Protein AF-0000000079913134 (afdb_homodimer)

Sequence (566 aa):
MVTLTEPARDTAPGTLTLETPRYRRTRERPRWISIPLRFLVPALLVAGWWIGSSTGILSPEILAGPPAVWLAFAELYESGQLLDFGIASLQRAALGVGCGVVIGLVLGVLSGLSALGEELIDSTMQINRAVPFLALVPLFIAWFGIDETFKVVLITVATLAPMYAYTYLGVRGVDRKMVEAARGFGLTGGRLVFGAILPTALPGVLMGLRICLSLSITGLIAAEQVGTREGIGYLVTLAQEYNRTDYMVLCIVLYAVLGLIFDAVVRVIEKFAMPWRQLSVTRMVTLTEPARDTAPGTLTLETPRYRRTRERPRWISIPLRFLVPALLVAGWWIGSSTGILSPEILAGPPAVWLAFAELYESGQLLDFGIASLQRAALGVGCGVVIGLVLGVLSGLSALGEELIDSTMQINRAVPFLALVPLFIAWFGIDETFKVVLITVATLAPMYAYTYLGVRGVDRKMVEAARGFGLTGGRLVFGAILPTALPGVLMGLRICLSLSITGLIAAEQVGTREGIGYLVTLAQEYNRTDYMVLCIVLYAVLGLIFDAVVRVIEKFAMPWRQLSVTR

InterPro domains:
  IPR000515 ABC transporter type 1, transmembrane domain MetI-like [PF00528] (104-271)
  IPR000515 ABC transporter type 1, transmembrane domain MetI-like [PS50928] (86-266)
  IPR000515 ABC transporter type 1, transmembrane domain MetI-like [cd06261] (89-265)
  IPR035906 MetI-like superfamily [G3DSA:1.10.3720.10] (81-272)
  IPR035906 MetI-like superfamily [SSF161098] (80-265)

Organism: NCBI:txid1990687

Foldseek 3Di:
DPPPPDPPPPDDPPPPPVPPPPPPPPPPPPPVVVVCVVCVVVVVVLVCQQVCQVVCVDPQLRANHPVLLVVVVVVCVVVVQVVFQLVLLVVLLCLLLVLQLVLLLVLLLVLLVDVVSVVVVVVVLVVLVVDDLLVCQVVLCVVPNLDSVSLSPSLSSQLNSLLNVLNNCLQNPDDPVQLVVCVVVVQDDPRSCVPGRCLSSVVSNLVSQLVSSVVSLVSSLSSCVPDDDHHLNVQCNVCVVVSRNSSVVSSVVSSVVSNVVSVVVSVVCCCVSPVPVVVVVVD/DPPPPPPPPPDDPPPVPVPPPPPPPPPPPPPVVVVVVVCVVVVVVLVCQQVCQVVVVDPQLRANHPVLLVVVVVVCVVVVQVVFQLVLLVVLLCLLLVLQLVLLLVLLLVLLVDVVSVVVVVVVLVVLVVDDLLVCQVVLCVVPNLDSVSLSPSLSSQLNSLLNVLNNCLQNPDDPVQLVVCVVVVQDDPRSCVPGRCLSSVVSNLVSSLVSSVVSLVSSLSSCVPDHDHHLNVQCNVCVVVSRNSSVVSSVVSSVVSNVVSVVVSVVCCCVSPVPVVVVVVD

Nearest PDB structures (foldseek):
  8w9m-assembly1_B  TM=7.716E-01  e=7.001E-08  Nostoc sp. PCC 7120 = FACHB-418
  7ahc-assembly1_B  TM=7.695E-01  e=8.729E-07  Lactococcus lactis subsp. lactis
  8wm7-assembly1_B  TM=8.193E-01  e=1.485E-06  Nostoc sp. PCC 7120 = FACHB-418
  7ahd-assembly1_B  TM=7.022E-01  e=5.860E-07  Lactococcus lactis subsp. lactis
  7ahd-assembly1_A  TM=6.943E-01  e=7.989E-07  Lactococcus lactis subsp. lactis

Secondary structure (DSSP, 8-state):
------------------------------HHHHHHHHHHHHHHHHHHHHHHHHHTSS-TTT---HHHHHHHHHHHHHHTHHHHHHHHHHHHHHHHHHHHHHHHHHHHHHHHH-HHHHHHHHHHHHHHHHS-GGGGHHHHHHHH-SSHHHHHHHHHHHHHHHHHHHHHHHHHTS-HHHHHHHHHTT--HHHHIIIIIHHHHHHHHHHHHHHHHHHHHHHHHHHTTSS-SSSHHHHHHHHHHTT-HHHHHHHHHHHHHHHHHHHHHHHHHHHHH-HHHHHHHH-/------------------------------HHHHHHHHHHHHHHHHHHHHHHHHHTSS-TTT---HHHHHHHHHHHHHHTHHHHHHHHHHHHHHHHHHHHHHHHHHHHHHHHH-HHHHHHHHHHHHHHHHS-GGGGHHHHHHHH-SSHHHHHHHHHHHHHHHHHHHHHHHHHTS-HHHHHHHHHTT--HHHHIIIIIHHHHHHHHHHHHHHHHHHHHHHHHHHTTSS-SSSHHHHHHHHHHTT-HHHHHHHHHHHHHHHHHHHHHHHHHHHHH-HHHHHHH--

Structure (mmCIF, N/CA/C/O backbone):
data_AF-0000000079913134-model_v1
#
loop_
_entity.id
_entity.type
_entity.pdbx_description
1 polymer 'ABC transporter permease'
#
loop_
_atom_site.group_PDB
_atom_site.id
_atom_site.type_symbol
_atom_site.label_atom_id
_atom_site.label_alt_id
_atom_site.label_comp_id
_atom_site.label_asym_id
_atom_site.label_entity_id
_atom_site.label_seq_id
_atom_site.pdbx_PDB_ins_code
_atom_site.Cartn_x
_atom_site.Cartn_y
_atom_site.Cartn_z
_atom_site.occupancy
_atom_site.B_iso_or_equiv
_atom_site.auth_seq_id
_atom_site.auth_comp_id
_atom_site.auth_asym_id
_atom_site.auth_atom_id
_atom_site.pdbx_PDB_model_num
ATOM 1 N N . MET A 1 1 ? -41.031 80.75 36.312 1 33.25 1 MET A N 1
ATOM 2 C CA . MET A 1 1 ? -39.938 79.812 36.688 1 33.25 1 MET A CA 1
ATOM 3 C C . MET A 1 1 ? -40.156 78.438 36.062 1 33.25 1 MET A C 1
ATOM 5 O O . MET A 1 1 ? -41.062 77.688 36.5 1 33.25 1 MET A O 1
ATOM 9 N N . VAL A 1 2 ? -40.188 78.312 34.75 1 43.84 2 VAL A N 1
ATOM 10 C CA . VAL A 1 2 ? -40.406 77.188 33.906 1 43.84 2 VAL A CA 1
ATOM 11 C C . VAL A 1 2 ? -39.406 76.062 34.25 1 43.84 2 VAL A C 1
ATOM 13 O O . VAL A 1 2 ? -38.188 76.25 34.156 1 43.84 2 VAL A O 1
ATOM 16 N N . THR A 1 3 ? -39.688 75.312 35.281 1 39.28 3 THR A N 1
ATOM 17 C CA . THR A 1 3 ? -38.906 74.125 35.594 1 39.28 3 THR A CA 1
ATOM 18 C C . THR A 1 3 ? -38.719 73.25 34.375 1 39.28 3 THR A C 1
ATOM 20 O O . THR A 1 3 ? -39.719 72.75 33.781 1 39.28 3 THR A O 1
ATOM 23 N N . LEU A 1 4 ? -37.812 73.562 33.5 1 40.81 4 LEU A N 1
ATOM 24 C CA . LEU A 1 4 ? -37.469 72.688 32.375 1 40.81 4 LEU A CA 1
ATOM 25 C C . LEU A 1 4 ? -37.25 71.25 32.844 1 40.81 4 LEU A C 1
ATOM 27 O O . LEU A 1 4 ? -36.375 71 33.656 1 40.81 4 LEU A O 1
ATOM 31 N N . THR A 1 5 ? -38.344 70.5 33.031 1 42.66 5 THR A N 1
ATOM 32 C CA . THR A 1 5 ? -38.25 69.062 33.312 1 42.66 5 THR A CA 1
ATOM 33 C C . THR A 1 5 ? -37.312 68.375 32.312 1 42.66 5 THR A C 1
ATOM 35 O O . THR A 1 5 ? -37.531 68.5 31.109 1 42.66 5 THR A O 1
ATOM 38 N N . GLU A 1 6 ? -36.094 68.188 32.656 1 44.5 6 GLU A N 1
ATOM 39 C CA . GLU A 1 6 ? -35.094 67.5 31.875 1 44.5 6 GLU A CA 1
ATOM 40 C C . GLU A 1 6 ? -35.656 66.188 31.297 1 44.5 6 GLU A C 1
ATOM 42 O O . GLU A 1 6 ? -36.25 65.438 32 1 44.5 6 GLU A O 1
ATOM 47 N N . PRO A 1 7 ? -36 66.188 29.984 1 45.12 7 PRO A N 1
ATOM 48 C CA . PRO A 1 7 ? -36.5 64.938 29.438 1 45.12 7 PRO A CA 1
ATOM 49 C C . PRO A 1 7 ? -35.688 63.719 29.938 1 45.12 7 PRO A C 1
ATOM 51 O O . PRO A 1 7 ? -34.5 63.844 30.234 1 45.12 7 PRO A O 1
ATOM 54 N N . ALA A 1 8 ? -36.281 62.656 30.547 1 45.84 8 ALA A N 1
ATOM 55 C CA . ALA A 1 8 ? -35.75 61.375 30.969 1 45.84 8 ALA A CA 1
ATOM 56 C C . ALA A 1 8 ? -34.844 60.781 29.906 1 45.84 8 ALA A C 1
ATOM 58 O O . ALA A 1 8 ? -35.219 60.656 28.75 1 45.84 8 ALA A O 1
ATOM 59 N N . ARG A 1 9 ? -33.531 61.062 29.922 1 44.12 9 ARG A N 1
ATOM 60 C CA . ARG A 1 9 ? -32.594 60.344 29.078 1 44.12 9 ARG A CA 1
ATOM 61 C C . ARG A 1 9 ? -32.969 58.875 28.984 1 44.12 9 ARG A C 1
ATOM 63 O O . ARG A 1 9 ? -32.938 58.125 29.969 1 44.12 9 ARG A O 1
ATOM 70 N N . ASP A 1 10 ? -33.906 58.469 28.141 1 40.09 10 ASP A N 1
ATOM 71 C CA . ASP A 1 10 ? -34.312 57.125 27.766 1 40.09 10 ASP A CA 1
ATOM 72 C C . ASP A 1 10 ? -33.094 56.156 27.844 1 40.09 10 ASP A C 1
ATOM 74 O O . ASP A 1 10 ? -31.953 56.594 27.734 1 40.09 10 ASP A O 1
ATOM 78 N N . THR A 1 11 ? -33.375 54.875 28.188 1 40.09 11 THR A N 1
ATOM 79 C CA . THR A 1 11 ? -32.562 53.719 28.469 1 40.09 11 THR A CA 1
ATOM 80 C C . THR A 1 11 ? -31.438 53.594 27.438 1 40.09 11 THR A C 1
ATOM 82 O O . THR A 1 11 ? -31.641 53.844 26.25 1 40.09 11 THR A O 1
ATOM 85 N N . ALA A 1 12 ? -30.156 53.594 27.844 1 44.41 12 ALA A N 1
ATOM 86 C CA . ALA A 1 12 ? -28.906 53.25 27.188 1 44.41 12 ALA A CA 1
ATOM 87 C C . ALA A 1 12 ? -29.094 52.125 26.172 1 44.41 12 ALA A C 1
ATOM 89 O O . ALA A 1 12 ? -29.938 51.25 26.359 1 44.41 12 ALA A O 1
ATOM 90 N N . PRO A 1 13 ? -28.938 52.438 24.859 1 43.22 13 PRO A N 1
ATOM 91 C CA . PRO A 1 13 ? -29 51.312 23.938 1 43.22 13 PRO A CA 1
ATOM 92 C C . PRO A 1 13 ? -28.469 50.031 24.562 1 43.22 13 PRO A C 1
ATOM 94 O O . PRO A 1 13 ? -27.516 50.062 25.344 1 43.22 13 PRO A O 1
ATOM 97 N N . GLY A 1 14 ? -29.328 49.062 24.953 1 40.94 14 GLY A N 1
ATOM 98 C CA . GLY A 1 14 ? -28.922 47.75 25.406 1 40.94 14 GLY A CA 1
ATOM 99 C C . GLY A 1 14 ? -27.609 47.281 24.828 1 40.94 14 GLY A C 1
ATOM 100 O O . GLY A 1 14 ? -27.312 47.531 23.656 1 40.94 14 GLY A O 1
ATOM 101 N N . THR A 1 15 ? -26.547 47.375 25.562 1 39.81 15 THR A N 1
ATOM 102 C CA . THR A 1 15 ? -25.297 46.688 25.234 1 39.81 15 THR A CA 1
ATOM 103 C C . THR A 1 15 ? -25.547 45.438 24.406 1 39.81 15 THR A C 1
ATOM 105 O O . THR A 1 15 ? -26.25 44.531 24.844 1 39.81 15 THR A O 1
ATOM 108 N N . LEU A 1 16 ? -25.703 45.594 23.078 1 41.44 16 LEU A N 1
ATOM 109 C CA . LEU A 1 16 ? -25.594 44.375 22.281 1 41.44 16 LEU A CA 1
ATOM 110 C C . LEU A 1 16 ? -24.609 43.375 22.922 1 41.44 16 LEU A C 1
ATOM 112 O O . LEU A 1 16 ? -23.406 43.594 22.891 1 41.44 16 LEU A O 1
ATOM 116 N N . THR A 1 17 ? -24.891 42.938 24.156 1 39.41 17 THR A N 1
ATOM 117 C CA . THR A 1 17 ? -24.109 41.781 24.594 1 39.41 17 THR A CA 1
ATOM 118 C C . THR A 1 17 ? -23.828 40.844 23.406 1 39.41 17 THR A C 1
ATOM 120 O O . THR A 1 17 ? -24.75 40.344 22.781 1 39.41 17 THR A O 1
ATOM 123 N N . LEU A 1 18 ? -22.844 41.156 22.625 1 38.56 18 LEU A N 1
ATOM 124 C CA . LEU A 1 18 ? -22.359 40.125 21.719 1 38.56 18 LEU A CA 1
ATOM 125 C C . LEU A 1 18 ? -22.594 38.719 22.328 1 38.56 18 LEU A C 1
ATOM 127 O O . LEU A 1 18 ? -22.016 38.406 23.359 1 38.56 18 LEU A O 1
ATOM 131 N N . GLU A 1 19 ? -23.891 38.312 22.453 1 41.25 19 GLU A N 1
ATOM 132 C CA . GLU A 1 19 ? -24.031 36.906 22.828 1 41.25 19 GLU A CA 1
ATOM 133 C C . GLU A 1 19 ? -22.906 36.062 22.203 1 41.25 19 GLU A C 1
ATOM 135 O O . GLU A 1 19 ? -22.641 36.188 21 1 41.25 19 GLU A O 1
ATOM 140 N N . THR A 1 20 ? -21.859 35.875 22.859 1 39.88 20 THR A N 1
ATOM 141 C CA . THR A 1 20 ? -20.906 34.844 22.422 1 39.88 20 THR A CA 1
ATOM 142 C C . THR A 1 20 ? -21.609 33.75 21.641 1 39.88 20 THR A C 1
ATOM 144 O O . THR A 1 20 ? -22.625 33.219 22.109 1 39.88 20 THR A O 1
ATOM 147 N N . PRO A 1 21 ? -21.703 33.906 20.344 1 39.38 21 PRO A N 1
ATOM 148 C CA . PRO A 1 21 ? -22.359 32.812 19.641 1 39.38 21 PRO A CA 1
ATOM 149 C C . PRO A 1 21 ? -22.188 31.469 20.359 1 39.38 21 PRO A C 1
ATOM 151 O O . PRO A 1 21 ? -21.125 31.188 20.906 1 39.38 21 PRO A O 1
ATOM 154 N N . ARG A 1 22 ? -23.172 30.969 21.016 1 36.25 22 ARG A N 1
ATOM 155 C CA . ARG A 1 22 ? -23.156 29.609 21.547 1 36.25 22 ARG A CA 1
ATOM 156 C C . ARG A 1 22 ? -22.406 28.672 20.609 1 36.25 22 ARG A C 1
ATOM 158 O O . ARG A 1 22 ? -22.797 28.5 19.453 1 36.25 22 ARG A O 1
ATOM 165 N N . TYR A 1 23 ? -21.172 28.562 20.641 1 36.66 23 TYR A N 1
ATOM 166 C CA . TYR A 1 23 ? -20.422 27.484 20 1 36.66 23 TYR A CA 1
ATOM 167 C C . TYR A 1 23 ? -21.25 26.203 19.938 1 36.66 23 TYR A C 1
ATOM 169 O O . TYR A 1 23 ? -21.672 25.688 20.969 1 36.66 23 TYR A O 1
ATOM 177 N N . ARG A 1 24 ? -22.25 26.156 19.156 1 37 24 ARG A N 1
ATOM 178 C CA . ARG A 1 24 ? -22.797 24.797 19.078 1 37 24 ARG A CA 1
ATOM 179 C C . ARG A 1 24 ? -21.719 23.766 19.375 1 37 24 ARG A C 1
ATOM 181 O O . ARG A 1 24 ? -20.797 23.578 18.578 1 37 24 ARG A O 1
ATOM 188 N N . ARG A 1 25 ? -21.328 23.547 20.531 1 38.47 25 ARG A N 1
ATOM 189 C CA . ARG A 1 25 ? -20.531 22.422 21.016 1 38.47 25 ARG A CA 1
ATOM 190 C C . ARG A 1 25 ? -20.812 21.156 20.234 1 38.47 25 ARG A C 1
ATOM 192 O O . ARG A 1 25 ? -21.953 20.688 20.203 1 38.47 25 ARG A O 1
ATOM 199 N N . THR A 1 26 ? -20.391 20.906 19.047 1 43.69 26 THR A N 1
ATOM 200 C CA . THR A 1 26 ? -20.453 19.516 18.625 1 43.69 26 THR A CA 1
ATOM 201 C C . THR A 1 26 ? -20.547 18.594 19.828 1 43.69 26 THR A C 1
ATOM 203 O O . THR A 1 26 ? -19.656 18.562 20.688 1 43.69 26 THR A O 1
ATOM 206 N N . ARG A 1 27 ? -21.688 18.578 20.484 1 44.12 27 ARG A N 1
ATOM 207 C CA . ARG A 1 27 ? -21.969 17.703 21.625 1 44.12 27 ARG A CA 1
ATOM 208 C C . ARG A 1 27 ? -21.094 16.469 21.609 1 44.12 27 ARG A C 1
ATOM 210 O O . ARG A 1 27 ? -21.234 15.609 20.734 1 44.12 27 ARG A O 1
ATOM 217 N N . GLU A 1 28 ? -19.812 16.469 21.891 1 51.44 28 GLU A N 1
ATOM 218 C CA . GLU A 1 28 ? -19.031 15.273 22.203 1 51.44 28 GLU A CA 1
ATOM 219 C C . GLU A 1 28 ? -19.875 14.242 22.938 1 51.44 28 GLU A C 1
ATOM 221 O O . GLU A 1 28 ? -20.375 14.5 24.031 1 51.44 28 GLU A O 1
ATOM 226 N N . ARG A 1 29 ? -20.797 13.609 22.297 1 54.66 29 ARG A N 1
ATOM 227 C CA . ARG A 1 29 ? -21.5 12.562 23.031 1 54.66 29 ARG A CA 1
ATOM 228 C C . ARG A 1 29 ? -20.609 11.914 24.062 1 54.66 29 ARG A C 1
ATOM 230 O O . ARG A 1 29 ? -19.391 11.844 23.891 1 54.66 29 ARG A O 1
ATOM 237 N N . PRO A 1 30 ? -21.125 11.781 25.234 1 57.12 30 PRO A N 1
ATOM 238 C CA . PRO A 1 30 ? -20.328 11.172 26.297 1 57.12 30 PRO A CA 1
ATOM 239 C C . PRO A 1 30 ? -19.594 9.914 25.828 1 57.12 30 PRO A C 1
ATOM 241 O O . PRO A 1 30 ? -20.094 9.188 24.969 1 57.12 30 PRO A O 1
ATOM 244 N N . ARG A 1 31 ? -18.344 9.883 26.062 1 58.22 31 ARG A N 1
ATOM 245 C CA . ARG A 1 31 ? -17.422 8.797 25.734 1 58.22 31 ARG A CA 1
ATOM 246 C C . ARG A 1 31 ? -18.094 7.438 25.891 1 58.22 31 ARG A C 1
ATOM 248 O O . ARG A 1 31 ? -17.797 6.5 25.156 1 58.22 31 ARG A O 1
ATOM 255 N N . TRP A 1 32 ? -18.984 7.324 26.938 1 58.34 32 TRP A N 1
ATOM 256 C CA . TRP A 1 32 ? -19.625 6.039 27.219 1 58.34 32 TRP A CA 1
ATOM 257 C C . TRP A 1 32 ? -20.594 5.645 26.109 1 58.34 32 TRP A C 1
ATOM 259 O O . TRP A 1 32 ? -20.875 4.461 25.922 1 58.34 32 TRP A O 1
ATOM 269 N N . ILE A 1 33 ? -21.078 6.52 25.422 1 57.44 33 ILE A N 1
ATOM 270 C CA . ILE A 1 33 ? -21.969 6.23 24.297 1 57.44 33 ILE A CA 1
ATOM 271 C C . ILE A 1 33 ? -21.172 6.098 23.016 1 57.44 33 ILE A C 1
ATOM 273 O O . ILE A 1 33 ? -21.484 5.273 22.156 1 57.44 33 ILE A O 1
ATOM 277 N N . SER A 1 34 ? -20.062 6.848 22.984 1 61.47 34 SER A N 1
ATOM 278 C CA . SER A 1 34 ? -19.25 6.859 21.766 1 61.47 34 SER A CA 1
ATOM 279 C C . SER A 1 34 ? -18.5 5.547 21.578 1 61.47 34 SER A C 1
ATOM 281 O O . SER A 1 34 ? -18.391 5.035 20.469 1 61.47 34 SER A O 1
ATOM 283 N N . ILE A 1 35 ? -18.141 4.957 22.656 1 60.34 35 ILE A N 1
ATOM 284 C CA . ILE A 1 35 ? -17.344 3.734 22.594 1 60.34 35 ILE A CA 1
ATOM 285 C C . ILE A 1 35 ? -18.219 2.582 22.109 1 60.34 35 ILE A C 1
ATOM 287 O O . ILE A 1 35 ? -17.859 1.881 21.156 1 60.34 35 ILE A O 1
ATOM 291 N N . PRO A 1 36 ? -19.391 2.402 22.734 1 60.12 36 PRO A N 1
ATOM 292 C CA . PRO A 1 36 ? -20.219 1.302 22.234 1 60.12 36 PRO A CA 1
ATOM 293 C C . PRO A 1 36 ? -20.672 1.508 20.797 1 60.12 36 PRO A C 1
ATOM 295 O O . PRO A 1 36 ? -20.766 0.542 20.031 1 60.12 36 PRO A O 1
ATOM 298 N N . LEU A 1 37 ? -20.875 2.676 20.484 1 62.25 37 LEU A N 1
ATOM 299 C CA . LEU A 1 37 ? -21.328 2.939 19.125 1 62.25 37 LEU A CA 1
ATOM 300 C C . LEU A 1 37 ? -20.203 2.666 18.109 1 62.25 37 LEU A C 1
ATOM 302 O O . LEU A 1 37 ? -20.469 2.18 17.016 1 62.25 37 LEU A O 1
ATOM 306 N N . ARG A 1 38 ? -19 2.906 18.609 1 64.5 38 ARG A N 1
ATOM 307 C CA . ARG A 1 38 ? -17.844 2.633 17.75 1 64.5 38 ARG A CA 1
ATOM 308 C C . ARG A 1 38 ? -17.703 1.136 17.5 1 64.5 38 ARG A C 1
ATOM 310 O O . ARG A 1 38 ? -17.25 0.726 16.422 1 64.5 38 ARG A O 1
ATOM 317 N N . PHE A 1 39 ? -18.219 0.399 18.422 1 70.12 39 PHE A N 1
ATOM 318 C CA . PHE A 1 39 ? -18.062 -1.046 18.297 1 70.12 39 PHE A CA 1
ATOM 319 C C . PHE A 1 39 ? -19.359 -1.673 17.781 1 70.12 39 PHE A C 1
ATOM 321 O O . PHE A 1 39 ? -19.422 -2.881 17.547 1 70.12 39 PHE A O 1
ATOM 328 N N . LEU A 1 40 ? -20.281 -0.871 17.562 1 71.94 40 LEU A N 1
ATOM 329 C CA . LEU A 1 40 ? -21.594 -1.38 17.156 1 71.94 40 LEU A CA 1
ATOM 330 C C . LEU A 1 40 ? -21.547 -1.922 15.734 1 71.94 40 LEU A C 1
ATOM 332 O O . LEU A 1 40 ? -22.062 -3.004 15.461 1 71.94 40 LEU A O 1
ATOM 336 N N . VAL A 1 41 ? -20.875 -1.15 14.922 1 71.38 41 VAL A N 1
ATOM 337 C CA . VAL A 1 41 ? -20.891 -1.557 13.516 1 71.38 41 VAL A CA 1
ATOM 338 C C . VAL A 1 41 ? -20.094 -2.84 13.344 1 71.38 41 VAL A C 1
ATOM 340 O O . VAL A 1 41 ? -20.578 -3.818 12.773 1 71.38 41 VAL A O 1
ATOM 343 N N . PRO A 1 42 ? -18.891 -2.896 13.906 1 71.75 42 PRO A N 1
ATOM 344 C CA . PRO A 1 42 ? -18.188 -4.18 13.82 1 71.75 42 PRO A CA 1
ATOM 345 C C . PRO A 1 42 ? -18.969 -5.324 14.461 1 71.75 42 PRO A C 1
ATOM 347 O O . PRO A 1 42 ? -18.969 -6.441 13.938 1 71.75 42 PRO A O 1
ATOM 350 N N . ALA A 1 43 ? -19.547 -4.992 15.531 1 76.44 43 ALA A N 1
ATOM 351 C CA . ALA A 1 43 ? -20.344 -6.012 16.219 1 76.44 43 ALA A CA 1
ATOM 352 C C . ALA A 1 43 ? -21.531 -6.457 15.375 1 76.44 43 ALA A C 1
ATOM 354 O O . ALA A 1 43 ? -21.844 -7.648 15.312 1 76.44 43 ALA A O 1
ATOM 355 N N . LEU A 1 44 ? -22.109 -5.531 14.688 1 77.75 44 LEU A N 1
ATOM 356 C CA . LEU A 1 44 ? -23.25 -5.848 13.836 1 77.75 44 LEU A CA 1
ATOM 357 C C . LEU A 1 44 ? -22.812 -6.664 12.625 1 77.75 44 LEU A C 1
ATOM 359 O O . LEU A 1 44 ? -23.516 -7.574 12.188 1 77.75 44 LEU A O 1
ATOM 363 N N . LEU A 1 45 ? -21.641 -6.363 12.156 1 75.69 45 LEU A N 1
ATOM 364 C CA . LEU A 1 45 ? -21.125 -7.109 11.016 1 75.69 45 LEU A CA 1
ATOM 365 C C . LEU A 1 45 ? -20.812 -8.555 11.406 1 75.69 45 LEU A C 1
ATOM 367 O O . LEU A 1 45 ? -21.156 -9.484 10.672 1 75.69 45 LEU A O 1
ATOM 371 N N . VAL A 1 46 ? -20.297 -8.672 12.578 1 77.94 46 VAL A N 1
ATOM 372 C CA . VAL A 1 46 ? -19.984 -10.008 13.062 1 77.94 46 VAL A CA 1
ATOM 373 C C . VAL A 1 46 ? -21.266 -10.758 13.383 1 77.94 46 VAL A C 1
ATOM 375 O O . VAL A 1 46 ? -21.391 -11.945 13.086 1 77.94 46 VAL A O 1
ATOM 378 N N . ALA A 1 47 ? -22.172 -10.023 13.961 1 82.12 47 ALA A N 1
ATOM 379 C CA . ALA A 1 47 ? -23.469 -10.633 14.266 1 82.12 47 ALA A CA 1
ATOM 380 C C . ALA A 1 47 ? -24.188 -11.047 12.992 1 82.12 47 ALA A C 1
ATOM 382 O O . ALA A 1 47 ? -24.75 -12.141 12.922 1 82.12 47 ALA A O 1
ATOM 383 N N . GLY A 1 48 ? -24.188 -10.18 12.055 1 84 48 GLY A N 1
ATOM 384 C CA . GLY A 1 48 ? -24.781 -10.523 10.781 1 84 48 GLY A CA 1
ATOM 385 C C . GLY A 1 48 ? -24.125 -11.719 10.109 1 84 48 GLY A C 1
ATOM 386 O O . GLY A 1 48 ? -24.812 -12.578 9.555 1 84 48 GLY A O 1
ATOM 387 N N . TRP A 1 49 ? -22.906 -11.727 10.234 1 83.5 49 TRP A N 1
ATOM 388 C CA . TRP A 1 49 ? -22.125 -12.852 9.719 1 83.5 49 TRP A CA 1
ATOM 389 C C . TRP A 1 49 ? -22.484 -14.141 10.445 1 83.5 49 TRP A C 1
ATOM 391 O O . TRP A 1 49 ? -22.75 -15.164 9.812 1 83.5 49 TRP A O 1
ATOM 401 N N . TRP A 1 50 ? -22.609 -13.984 11.688 1 85.25 50 TRP A N 1
ATOM 402 C CA . TRP A 1 50 ? -22.922 -15.148 12.5 1 85.25 50 TRP A CA 1
ATOM 403 C C . TRP A 1 50 ? -24.344 -15.633 12.234 1 85.25 50 TRP A C 1
ATOM 405 O O . TRP A 1 50 ? -24.562 -16.828 12.016 1 85.25 50 TRP A O 1
ATOM 415 N N . ILE A 1 51 ? -25.219 -14.758 12.156 1 86.56 51 ILE A N 1
ATOM 416 C CA . ILE A 1 51 ? -26.625 -15.086 11.93 1 86.56 51 ILE A CA 1
ATOM 417 C C . ILE A 1 51 ? -26.797 -15.609 10.508 1 86.56 51 ILE A C 1
ATOM 419 O O . ILE A 1 51 ? -27.5 -16.594 10.289 1 86.56 51 ILE A O 1
ATOM 423 N N . GLY A 1 52 ? -26.188 -14.984 9.641 1 85.81 52 GLY A N 1
ATOM 424 C CA . GLY A 1 52 ? -26.281 -15.445 8.258 1 85.81 52 GLY A CA 1
ATOM 425 C C . GLY A 1 52 ? -25.734 -16.844 8.047 1 85.81 52 GLY A C 1
ATOM 426 O O . GLY A 1 52 ? -26.297 -17.641 7.309 1 85.81 52 GLY A O 1
ATOM 427 N N . SER A 1 53 ? -24.688 -17.125 8.695 1 84.81 53 SER A N 1
ATOM 428 C CA . SER A 1 53 ? -24.047 -18.422 8.555 1 84.81 53 SER A CA 1
ATOM 429 C C . SER A 1 53 ? -24.844 -19.516 9.266 1 84.81 53 SER A C 1
ATOM 431 O O . SER A 1 53 ? -24.938 -20.641 8.789 1 84.81 53 SER A O 1
ATOM 433 N N . SER A 1 54 ? -25.516 -19.094 10.375 1 84.38 54 SER A N 1
ATOM 434 C CA . SER A 1 54 ? -26.25 -20.078 11.172 1 84.38 54 SER A CA 1
ATOM 435 C C . SER A 1 54 ? -27.625 -20.359 10.562 1 84.38 54 SER A C 1
ATOM 437 O O . SER A 1 54 ? -28.156 -21.469 10.711 1 84.38 54 SER A O 1
ATOM 439 N N . THR A 1 55 ? -28.156 -19.375 9.906 1 85.5 55 THR A N 1
ATOM 440 C CA . THR A 1 55 ? -29.484 -19.547 9.352 1 85.5 55 THR A CA 1
ATOM 441 C C . THR A 1 55 ? -29.422 -20.188 7.973 1 85.5 55 THR A C 1
ATOM 443 O O . THR A 1 55 ? -30.453 -20.594 7.422 1 85.5 55 THR A O 1
ATOM 446 N N . GLY A 1 56 ? -28.25 -20.281 7.41 1 81.69 56 GLY A N 1
ATOM 447 C CA . GLY A 1 56 ? -28.109 -20.938 6.113 1 81.69 56 GLY A CA 1
ATOM 448 C C . GLY A 1 56 ? -28.219 -19.969 4.953 1 81.69 56 GLY A C 1
ATOM 449 O O . GLY A 1 56 ? -28.109 -20.375 3.791 1 81.69 56 GLY A O 1
ATOM 450 N N . ILE A 1 57 ? -28.484 -18.766 5.289 1 79.19 57 ILE A N 1
ATOM 451 C CA . ILE A 1 57 ? -28.531 -17.75 4.234 1 79.19 57 ILE A CA 1
ATOM 452 C C . ILE A 1 57 ? -27.172 -17.688 3.545 1 79.19 57 ILE A C 1
ATOM 454 O O . ILE A 1 57 ? -27.094 -17.547 2.32 1 79.19 57 ILE A O 1
ATOM 458 N N . LEU A 1 58 ? -26.141 -17.812 4.371 1 81.19 58 LEU A N 1
ATOM 459 C CA . LEU A 1 58 ? -24.766 -17.891 3.854 1 81.19 58 LEU A CA 1
ATOM 460 C C . LEU A 1 58 ? -24.281 -19.328 3.826 1 81.19 58 LEU A C 1
ATOM 462 O O . LEU A 1 58 ? -24.078 -19.938 4.879 1 81.19 58 LEU A O 1
ATOM 466 N N . SER A 1 59 ? -24.141 -19.859 2.658 1 84 59 SER A N 1
ATOM 467 C CA . SER A 1 59 ? -23.609 -21.203 2.551 1 84 59 SER A CA 1
ATOM 468 C C . SER A 1 59 ? -22.141 -21.25 2.982 1 84 59 SER A C 1
ATOM 470 O O . SER A 1 59 ? -21.391 -20.297 2.77 1 84 59 SER A O 1
ATOM 472 N N . PRO A 1 60 ? -21.797 -22.281 3.674 1 81.44 60 PRO A N 1
ATOM 473 C CA . PRO A 1 60 ? -20.406 -22.422 4.117 1 81.44 60 PRO A CA 1
ATOM 474 C C . PRO A 1 60 ? -19.406 -22.375 2.957 1 81.44 60 PRO A C 1
ATOM 476 O O . PRO A 1 60 ? -18.25 -22.031 3.154 1 81.44 60 PRO A O 1
ATOM 479 N N . GLU A 1 61 ? -19.922 -22.641 1.791 1 80.38 61 GLU A N 1
ATOM 480 C CA . GLU A 1 61 ? -19.047 -22.625 0.617 1 80.38 61 GLU A CA 1
ATOM 481 C C . GLU A 1 61 ? -18.719 -21.188 0.202 1 80.38 61 GLU A C 1
ATOM 483 O O . GLU A 1 61 ? -17.672 -20.938 -0.403 1 80.38 61 GLU A O 1
ATOM 488 N N . ILE A 1 62 ? -19.641 -20.391 0.662 1 79.62 62 ILE A N 1
ATOM 489 C CA . ILE A 1 62 ? -19.469 -18.984 0.302 1 79.62 62 ILE A CA 1
ATOM 490 C C . ILE A 1 62 ? -18.703 -18.266 1.412 1 79.62 62 ILE A C 1
ATOM 492 O O . ILE A 1 62 ? -17.734 -17.562 1.146 1 79.62 62 ILE A O 1
ATOM 496 N N . LEU A 1 63 ? -19.172 -18.562 2.588 1 87.25 63 LEU A N 1
ATOM 497 C CA . LEU A 1 63 ? -18.531 -17.922 3.734 1 87.25 63 LEU A CA 1
ATOM 498 C C . LEU A 1 63 ? -18.703 -18.766 4.992 1 87.25 63 LEU A C 1
ATOM 500 O O . LEU A 1 63 ? -19.797 -18.859 5.551 1 87.25 63 LEU A O 1
ATOM 504 N N . ALA A 1 64 ? -17.531 -19.328 5.375 1 89.62 64 ALA A N 1
ATOM 505 C CA . ALA A 1 64 ? -17.578 -20.125 6.594 1 89.62 64 ALA A CA 1
ATOM 506 C C . ALA A 1 64 ? -17.969 -19.281 7.801 1 89.62 64 ALA A C 1
ATOM 508 O O . ALA A 1 64 ? -17.562 -18.125 7.906 1 89.62 64 ALA A O 1
ATOM 509 N N . GLY A 1 65 ? -18.75 -19.875 8.625 1 88.94 65 GLY A N 1
ATOM 510 C CA . GLY A 1 65 ? -19.203 -19.156 9.82 1 88.94 65 GLY A CA 1
ATOM 511 C C . GLY A 1 65 ? -18.125 -19.062 10.891 1 88.94 65 GLY A C 1
ATOM 512 O O . GLY A 1 65 ? -17.078 -19.703 10.789 1 88.94 65 GLY A O 1
ATOM 513 N N . PRO A 1 66 ? -18.438 -18.266 11.867 1 90.81 66 PRO A N 1
ATOM 514 C CA . PRO A 1 66 ? -17.469 -18.047 12.938 1 90.81 66 PRO A CA 1
ATOM 515 C C . PRO A 1 66 ? -17.047 -19.328 13.648 1 90.81 66 PRO A C 1
ATOM 517 O O . PRO A 1 66 ? -15.867 -19.531 13.93 1 90.81 66 PRO A O 1
ATOM 520 N N . PRO A 1 67 ? -17.938 -20.266 13.859 1 90.19 67 PRO A N 1
ATOM 521 C CA . PRO A 1 67 ? -17.5 -21.5 14.492 1 90.19 67 PRO A CA 1
ATOM 522 C C . PRO A 1 67 ? -16.516 -22.297 13.625 1 90.19 67 PRO A C 1
ATOM 524 O O . PRO A 1 67 ? -15.578 -22.906 14.148 1 90.19 67 PRO A O 1
ATOM 527 N N . ALA A 1 68 ? -16.797 -22.328 12.367 1 93.12 68 ALA A N 1
ATOM 528 C CA . ALA A 1 68 ? -15.906 -23.047 11.453 1 93.12 68 ALA A CA 1
ATOM 529 C C . ALA A 1 68 ? -14.516 -22.406 11.445 1 93.12 68 ALA A C 1
ATOM 531 O O . ALA A 1 68 ? -13.508 -23.109 11.352 1 93.12 68 ALA A O 1
ATOM 532 N N . VAL A 1 69 ? -14.484 -21.141 11.531 1 94.5 69 VAL A N 1
ATOM 533 C CA . VAL A 1 69 ? -13.219 -20.422 11.555 1 94.5 69 VAL A CA 1
ATOM 534 C C . VAL A 1 69 ? -12.477 -20.734 12.852 1 94.5 69 VAL A C 1
ATOM 536 O O . VAL A 1 69 ? -11.258 -20.922 12.852 1 94.5 69 VAL A O 1
ATOM 539 N N . TRP A 1 70 ? -13.211 -20.797 13.914 1 94.25 70 TRP A N 1
ATOM 540 C CA . TRP A 1 70 ? -12.609 -21.141 15.195 1 94.25 70 TRP A CA 1
ATOM 541 C C . TRP A 1 70 ? -12.031 -22.547 15.172 1 94.25 70 TRP A C 1
ATOM 543 O O . TRP A 1 70 ? -10.945 -22.797 15.711 1 94.25 70 TRP A O 1
ATOM 553 N N . LEU A 1 71 ? -12.742 -23.453 14.547 1 95.25 71 LEU A N 1
ATOM 554 C CA . LEU A 1 71 ? -12.266 -24.828 14.445 1 95.25 71 LEU A CA 1
ATOM 555 C C . LEU A 1 71 ? -11.016 -24.906 13.586 1 95.25 71 LEU A C 1
ATOM 557 O O . LEU A 1 71 ? -10.094 -25.672 13.891 1 95.25 71 LEU A O 1
ATOM 561 N N . ALA A 1 72 ? -11.047 -24.125 12.531 1 96 72 ALA A N 1
ATOM 562 C CA . ALA A 1 72 ? -9.852 -24.047 11.695 1 96 72 ALA A CA 1
ATOM 563 C C . ALA A 1 72 ? -8.664 -23.516 12.492 1 96 72 ALA A C 1
ATOM 565 O O . ALA A 1 72 ? -7.543 -24.016 12.352 1 96 72 ALA A O 1
ATOM 566 N N . PHE A 1 73 ? -8.922 -22.547 13.328 1 96.75 73 PHE A N 1
ATOM 567 C CA . PHE A 1 73 ? -7.895 -21.984 14.195 1 96.75 73 PHE A CA 1
ATOM 568 C C . PHE A 1 73 ? -7.371 -23.031 15.164 1 96.75 73 PHE A C 1
ATOM 570 O O . PHE A 1 73 ? -6.16 -23.188 15.344 1 96.75 73 PHE A O 1
ATOM 577 N N . ALA A 1 74 ? -8.273 -23.75 15.703 1 96.5 74 ALA A N 1
ATOM 578 C CA . ALA A 1 74 ? -7.914 -24.781 16.672 1 96.5 74 ALA A CA 1
ATOM 579 C C . ALA A 1 74 ? -7.109 -25.891 16.016 1 96.5 74 ALA A C 1
ATOM 581 O O . ALA A 1 74 ? -6.141 -26.391 16.594 1 96.5 74 ALA A O 1
ATOM 582 N N . GLU A 1 75 ? -7.531 -26.266 14.867 1 96.44 75 GLU A N 1
ATOM 583 C CA . GLU A 1 75 ? -6.809 -27.281 14.109 1 96.44 75 GLU A CA 1
ATOM 584 C C . GLU A 1 75 ? -5.387 -26.844 13.805 1 96.44 75 GLU A C 1
ATOM 586 O O . GLU A 1 75 ? -4.438 -27.609 13.961 1 96.44 75 GLU A O 1
ATOM 591 N N . LEU A 1 76 ? -5.305 -25.609 13.375 1 95.19 76 LEU A N 1
ATOM 592 C CA . LEU A 1 76 ? -3.996 -25.062 13.039 1 95.19 76 LEU A CA 1
ATOM 593 C C . LEU A 1 76 ? -3.121 -24.938 14.281 1 95.19 76 LEU A C 1
ATOM 595 O O . LEU A 1 76 ? -1.908 -25.156 14.219 1 95.19 76 LEU A O 1
ATOM 599 N N . TYR A 1 77 ? -3.717 -24.609 15.414 1 96.06 77 TYR A N 1
ATOM 600 C CA . TYR A 1 77 ? -3.002 -24.469 16.672 1 96.06 77 TYR A CA 1
ATOM 601 C C . TYR A 1 77 ? -2.523 -25.828 17.188 1 96.06 77 TYR A C 1
ATOM 603 O O . TYR A 1 77 ? -1.376 -25.969 17.625 1 96.06 77 TYR A O 1
ATOM 611 N N . GLU A 1 78 ? -3.361 -26.828 17.078 1 96.44 78 GLU A N 1
ATOM 612 C CA . GLU A 1 78 ? -3.053 -28.156 17.594 1 96.44 78 GLU A CA 1
ATOM 613 C C . GLU A 1 78 ? -1.967 -28.828 16.766 1 96.44 78 GLU A C 1
ATOM 615 O O . GLU A 1 78 ? -1.144 -29.578 17.297 1 96.44 78 GLU A O 1
ATOM 620 N N . SER A 1 79 ? -1.913 -28.531 15.531 1 95.12 79 SER A N 1
ATOM 621 C CA . SER A 1 79 ? -0.912 -29.125 14.648 1 95.12 79 SER A CA 1
ATOM 622 C C . SER A 1 79 ? 0.432 -28.422 14.781 1 95.12 79 SER A C 1
ATOM 624 O O . SER A 1 79 ? 1.453 -28.922 14.312 1 95.12 79 SER A O 1
ATOM 626 N N . GLY A 1 80 ? 0.455 -27.172 15.422 1 95 80 GLY A N 1
ATOM 627 C CA . GLY A 1 80 ? 1.676 -26.406 15.562 1 95 80 GLY A CA 1
ATOM 628 C C . GLY A 1 80 ? 1.942 -25.484 14.375 1 95 80 GLY A C 1
ATOM 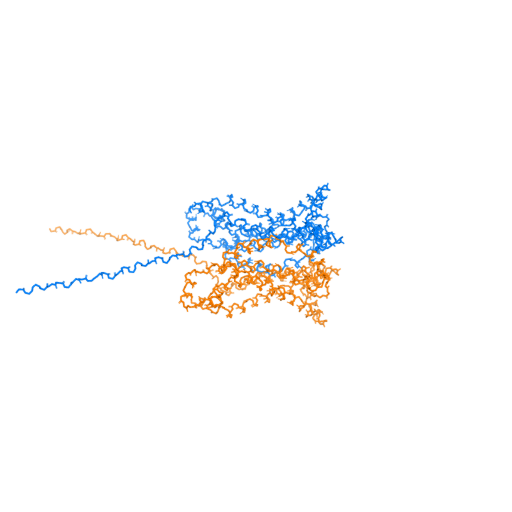629 O O . GLY A 1 80 ? 2.832 -24.641 14.43 1 95 80 GLY A O 1
ATOM 630 N N . GLN A 1 81 ? 1.127 -25.609 13.398 1 94.31 81 GLN A N 1
ATOM 631 C CA . GLN A 1 81 ? 1.352 -24.859 12.164 1 94.31 81 GLN A CA 1
ATOM 632 C C . GLN A 1 81 ? 1.053 -23.375 12.352 1 94.31 81 GLN A C 1
ATOM 634 O O . GLN A 1 81 ? 1.63 -22.531 11.664 1 94.31 81 GLN A O 1
ATOM 639 N N . LEU A 1 82 ? 0.17 -23.141 13.281 1 94.5 82 LEU A N 1
ATOM 640 C CA . LEU A 1 82 ? -0.146 -21.75 13.555 1 94.5 82 LEU A CA 1
ATOM 641 C C . LEU A 1 82 ? 1.104 -20.969 13.969 1 94.5 82 LEU A C 1
ATOM 643 O O . LEU A 1 82 ? 1.396 -19.906 13.414 1 94.5 82 LEU A O 1
ATOM 647 N N . LEU A 1 83 ? 1.818 -21.531 14.891 1 93.38 83 LEU A N 1
ATOM 648 C CA . LEU A 1 83 ? 3.025 -20.891 15.391 1 93.38 83 LEU A CA 1
ATOM 649 C C . LEU A 1 83 ? 4.117 -20.875 14.328 1 93.38 83 LEU A C 1
ATOM 651 O O . LEU A 1 83 ? 4.809 -19.875 14.156 1 93.38 83 LEU A O 1
ATOM 655 N N . ASP A 1 84 ? 4.258 -21.953 13.656 1 95.38 84 ASP A N 1
ATOM 656 C CA . ASP A 1 84 ? 5.289 -22.062 12.625 1 95.38 84 ASP A CA 1
ATOM 657 C C . ASP A 1 84 ? 5.07 -21.031 11.516 1 95.38 84 ASP A C 1
ATOM 659 O O . ASP A 1 84 ? 6 -20.328 11.125 1 95.38 84 ASP A O 1
ATOM 663 N N . PHE A 1 85 ? 3.873 -20.922 11.07 1 95.81 85 PHE A N 1
ATOM 664 C CA . PHE A 1 85 ? 3.549 -20 9.984 1 95.81 85 PHE A CA 1
ATOM 665 C C . PHE A 1 85 ? 3.604 -18.562 10.461 1 95.81 85 PHE A C 1
ATOM 667 O O . PHE A 1 85 ? 4.105 -17.688 9.75 1 95.81 85 PHE A O 1
ATOM 674 N N . GLY A 1 86 ? 3.152 -18.359 11.648 1 95.62 86 GLY A N 1
ATOM 675 C CA . GLY A 1 86 ? 3.211 -17.016 12.219 1 95.62 86 GLY A CA 1
ATOM 676 C C . GLY A 1 86 ? 4.629 -16.516 12.422 1 95.62 86 GLY A C 1
ATOM 677 O O . GLY A 1 86 ? 4.945 -15.383 12.055 1 95.62 86 GLY A O 1
ATOM 678 N N . ILE A 1 87 ? 5.469 -17.375 12.938 1 95.12 87 ILE A N 1
ATOM 679 C CA . ILE A 1 87 ? 6.852 -17 13.211 1 95.12 87 ILE A CA 1
ATOM 680 C C . ILE A 1 87 ? 7.598 -16.766 11.898 1 95.12 87 ILE A C 1
ATOM 682 O O . ILE A 1 87 ? 8.406 -15.844 11.789 1 95.12 87 ILE A O 1
ATOM 686 N N . ALA A 1 88 ? 7.352 -17.594 10.984 1 95.62 88 ALA A N 1
ATOM 687 C CA . ALA A 1 88 ? 7.996 -17.438 9.688 1 95.62 88 ALA A CA 1
ATOM 688 C C . ALA A 1 88 ? 7.652 -16.094 9.062 1 95.62 88 ALA A C 1
ATOM 690 O O . ALA A 1 88 ? 8.539 -15.375 8.594 1 95.62 88 ALA A O 1
ATOM 691 N N . SER A 1 89 ? 6.387 -15.766 9.047 1 97 89 SER A N 1
ATOM 692 C CA . SER A 1 89 ? 5.949 -14.484 8.484 1 97 89 SER A CA 1
ATOM 693 C C . SER A 1 89 ? 6.5 -13.312 9.289 1 97 89 SER A C 1
ATOM 695 O O . SER A 1 89 ? 6.945 -12.32 8.719 1 97 89 SER A O 1
ATOM 697 N N . LEU A 1 90 ? 6.5 -13.477 10.602 1 96 90 LEU A N 1
ATOM 698 C CA . LEU A 1 90 ? 6.988 -12.406 11.469 1 96 90 LEU A CA 1
ATOM 699 C C . LEU A 1 90 ? 8.484 -12.18 11.266 1 96 90 LEU A C 1
ATOM 701 O O . LEU A 1 90 ? 8.945 -11.039 11.242 1 96 90 LEU A O 1
ATOM 705 N N . GLN A 1 91 ? 9.203 -13.211 11.125 1 95.94 91 GLN A N 1
ATOM 706 C CA . GLN A 1 91 ? 10.641 -13.109 10.922 1 95.94 91 GLN A CA 1
ATOM 707 C C . GLN A 1 91 ? 10.953 -12.422 9.594 1 95.94 91 GLN A C 1
ATOM 709 O O . GLN A 1 91 ? 11.844 -11.57 9.523 1 95.94 91 GLN A O 1
ATOM 714 N N . ARG A 1 92 ? 10.289 -12.781 8.594 1 96.75 92 ARG A N 1
ATOM 715 C CA . ARG A 1 92 ? 10.477 -12.164 7.281 1 96.75 92 ARG A CA 1
ATOM 716 C C . ARG A 1 92 ? 10.156 -10.672 7.324 1 96.75 92 ARG A C 1
ATOM 718 O O . ARG A 1 92 ? 10.914 -9.859 6.797 1 96.75 92 ARG A O 1
ATOM 725 N N . ALA A 1 93 ? 9.062 -10.414 7.965 1 97.19 93 ALA A N 1
ATOM 726 C CA . ALA A 1 93 ? 8.672 -9.016 8.094 1 97.19 93 ALA A CA 1
ATOM 727 C C . ALA A 1 93 ? 9.703 -8.227 8.891 1 97.19 93 ALA A C 1
ATOM 729 O O . ALA A 1 93 ? 10.078 -7.109 8.516 1 97.19 93 ALA A O 1
ATOM 730 N N . ALA A 1 94 ? 10.125 -8.836 9.984 1 96.88 94 ALA A N 1
ATOM 731 C CA . ALA A 1 94 ? 11.078 -8.172 10.859 1 96.88 94 ALA A CA 1
ATOM 732 C C . ALA A 1 94 ? 12.398 -7.914 10.125 1 96.88 94 ALA A C 1
ATOM 734 O O . ALA A 1 94 ? 12.969 -6.824 10.227 1 96.88 94 ALA A O 1
ATOM 735 N N . LEU A 1 95 ? 12.852 -8.859 9.398 1 97.81 95 LEU A N 1
ATOM 736 C CA . LEU A 1 95 ? 14.109 -8.727 8.68 1 97.81 95 LEU A CA 1
ATOM 737 C C . LEU A 1 95 ? 13.984 -7.734 7.527 1 97.81 95 LEU A C 1
ATOM 739 O O . LEU A 1 95 ? 14.844 -6.871 7.348 1 97.81 95 LEU A O 1
ATOM 743 N N . GLY A 1 96 ? 12.961 -7.855 6.812 1 98.12 96 GLY A N 1
ATOM 744 C CA . GLY A 1 96 ? 12.75 -6.957 5.691 1 98.12 96 GLY A CA 1
ATOM 745 C C . GLY A 1 96 ? 12.547 -5.512 6.113 1 98.12 96 GLY A C 1
ATOM 746 O O . GLY A 1 96 ? 13.203 -4.609 5.602 1 98.12 96 GLY A O 1
ATOM 747 N N . VAL A 1 97 ? 11.633 -5.344 7.059 1 98 97 VAL A N 1
ATOM 748 C CA . VAL A 1 97 ? 11.375 -4.004 7.566 1 98 97 VAL A CA 1
ATOM 749 C C . VAL A 1 97 ? 12.617 -3.461 8.266 1 98 97 VAL A C 1
ATOM 751 O O . VAL A 1 97 ? 12.961 -2.285 8.109 1 98 97 VAL A O 1
ATOM 754 N N . GLY A 1 98 ? 13.219 -4.34 9.023 1 98 98 GLY A N 1
ATOM 755 C CA . GLY A 1 98 ? 14.453 -3.924 9.68 1 98 98 GLY A CA 1
ATOM 756 C C . GLY A 1 98 ? 15.492 -3.387 8.719 1 98 98 GLY A C 1
ATOM 757 O O . GLY A 1 98 ? 16.031 -2.297 8.922 1 98 98 GLY A O 1
ATOM 758 N N . CYS A 1 99 ? 15.734 -4.082 7.656 1 98.06 99 CYS A N 1
ATOM 759 C CA . CYS A 1 99 ? 16.703 -3.666 6.652 1 98.06 99 CYS A CA 1
ATOM 760 C C . CYS A 1 99 ? 16.25 -2.393 5.949 1 98.06 99 CYS A C 1
ATOM 762 O O . CYS A 1 99 ? 17.016 -1.433 5.836 1 98.06 99 CYS A O 1
ATOM 764 N N . GLY A 1 100 ? 15.016 -2.35 5.539 1 97.69 100 GLY A N 1
ATOM 765 C CA . GLY A 1 100 ? 14.492 -1.19 4.836 1 97.69 100 GLY A CA 1
ATOM 766 C C . GLY A 1 100 ? 14.469 0.066 5.688 1 97.69 100 GLY A C 1
ATOM 767 O O . GLY A 1 100 ? 14.82 1.148 5.211 1 97.69 100 GLY A O 1
ATOM 768 N N . VAL A 1 101 ? 14.086 -0.103 6.859 1 96.94 101 VAL A N 1
ATOM 769 C CA . VAL A 1 101 ? 13.992 1.017 7.789 1 96.94 101 VAL A CA 1
ATOM 770 C C . VAL A 1 101 ? 15.383 1.554 8.102 1 96.94 101 VAL A C 1
ATOM 772 O O . VAL A 1 101 ? 15.602 2.768 8.109 1 96.94 101 VAL A O 1
ATOM 775 N N . VAL A 1 102 ? 16.344 0.678 8.289 1 97.06 102 VAL A N 1
ATOM 776 C CA . VAL A 1 102 ? 17.703 1.101 8.617 1 97.06 102 VAL A CA 1
ATOM 777 C C . VAL A 1 102 ? 18.312 1.846 7.426 1 97.06 102 VAL A C 1
ATOM 779 O O . VAL A 1 102 ? 18.844 2.945 7.582 1 97.06 102 VAL A O 1
ATOM 782 N N . ILE A 1 103 ? 18.188 1.321 6.293 1 96.44 103 ILE A N 1
ATOM 783 C CA . ILE A 1 103 ? 18.75 1.941 5.094 1 96.44 103 ILE A CA 1
ATOM 784 C C . ILE A 1 103 ? 18.016 3.256 4.812 1 96.44 103 ILE A C 1
ATOM 786 O O . ILE A 1 103 ? 18.656 4.273 4.531 1 96.44 103 ILE A O 1
ATOM 790 N N . GLY A 1 104 ? 16.688 3.244 4.91 1 94.88 104 GLY A N 1
ATOM 791 C CA . GLY A 1 104 ? 15.906 4.453 4.691 1 94.88 104 GLY A CA 1
ATOM 792 C C . GLY A 1 104 ? 16.219 5.555 5.688 1 94.88 104 GLY A C 1
ATOM 793 O O . GLY A 1 104 ? 16.266 6.73 5.324 1 94.88 104 GLY A O 1
ATOM 794 N N . LEU A 1 105 ? 16.391 5.145 6.891 1 93.69 105 LEU A N 1
ATOM 795 C CA . LEU A 1 105 ? 16.734 6.09 7.949 1 93.69 105 LEU A CA 1
ATOM 796 C C . LEU A 1 105 ? 18.094 6.738 7.684 1 93.69 105 LEU A C 1
ATOM 798 O O . LEU A 1 105 ? 18.234 7.957 7.797 1 93.69 105 LEU A O 1
ATOM 802 N N . VAL A 1 106 ? 19.062 5.953 7.324 1 92.62 106 VAL A N 1
ATOM 803 C CA . VAL A 1 106 ? 20.422 6.441 7.086 1 92.62 106 VAL A CA 1
ATOM 804 C C . VAL A 1 106 ? 20.422 7.379 5.883 1 92.62 106 VAL A C 1
ATOM 806 O O . VAL A 1 106 ? 20.953 8.484 5.953 1 92.62 106 VAL A O 1
ATOM 809 N N . LEU A 1 107 ? 19.781 7.012 4.84 1 91.62 107 LEU A N 1
ATOM 810 C CA . LEU A 1 107 ? 19.75 7.828 3.629 1 91.62 107 LEU A CA 1
ATOM 811 C C . LEU A 1 107 ? 18.922 9.094 3.846 1 91.62 107 LEU A C 1
ATOM 813 O O . LEU A 1 107 ? 19.266 10.156 3.31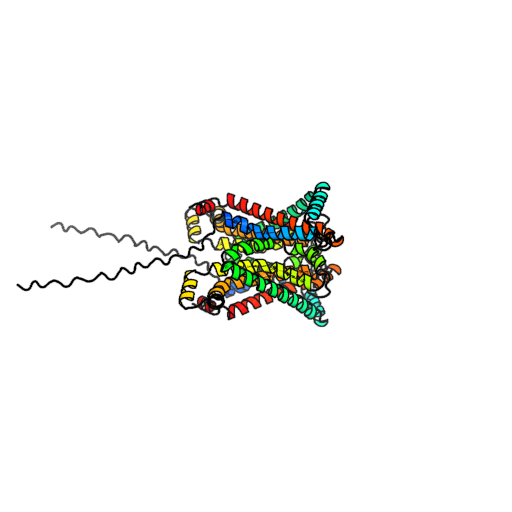4 1 91.62 107 LEU A O 1
ATOM 817 N N . GLY A 1 108 ? 17.812 8.953 4.621 1 90.88 108 GLY A N 1
ATOM 818 C CA . GLY A 1 108 ? 17 10.117 4.926 1 90.88 108 GLY A CA 1
ATOM 819 C C . GLY A 1 108 ? 17.719 11.164 5.75 1 90.88 108 GLY A C 1
ATOM 820 O O . GLY A 1 108 ? 17.609 12.359 5.473 1 90.88 108 GLY A O 1
ATOM 821 N N . VAL A 1 109 ? 18.453 10.711 6.676 1 88.06 109 VAL A N 1
ATOM 822 C CA . VAL A 1 109 ? 19.219 11.617 7.523 1 88.06 109 VAL A CA 1
ATOM 823 C C . VAL A 1 109 ? 20.328 12.273 6.711 1 88.06 109 VAL A C 1
ATOM 825 O O . VAL A 1 109 ? 20.531 13.492 6.781 1 88.06 109 VAL A O 1
ATOM 828 N N . LEU A 1 110 ? 21.031 11.469 5.918 1 86.75 110 LEU A N 1
ATOM 829 C CA . LEU A 1 110 ? 22.125 11.992 5.105 1 86.75 110 LEU A CA 1
ATOM 830 C C . LEU A 1 110 ? 21.609 13.047 4.121 1 86.75 110 LEU A C 1
ATOM 832 O O . LEU A 1 110 ? 22.25 14.086 3.941 1 86.75 110 LEU A O 1
ATOM 836 N N . SER A 1 111 ? 20.516 12.797 3.561 1 86.62 111 SER A N 1
ATOM 837 C CA . SER A 1 111 ? 19.938 13.711 2.576 1 86.62 111 SER A CA 1
ATOM 838 C C . SER A 1 111 ? 19.359 14.953 3.246 1 86.62 111 SER A C 1
ATOM 840 O O . SER A 1 111 ? 19.359 16.031 2.666 1 86.62 111 SER A O 1
ATOM 842 N N . GLY A 1 112 ? 18.812 14.703 4.414 1 82.56 112 GLY A N 1
ATOM 843 C CA . GLY A 1 112 ? 18.234 15.82 5.141 1 82.56 112 GLY A CA 1
ATOM 844 C C . GLY A 1 112 ? 19.281 16.797 5.652 1 82.56 112 GLY A C 1
ATOM 845 O O . GLY A 1 112 ? 18.984 17.984 5.836 1 82.56 112 GLY A O 1
ATOM 846 N N . LEU A 1 113 ? 20.5 16.359 5.848 1 80.69 113 LEU A N 1
ATOM 847 C CA . LEU A 1 113 ? 21.531 17.188 6.445 1 80.69 113 LEU A CA 1
ATOM 848 C C . LEU A 1 113 ? 22.422 17.828 5.371 1 80.69 113 LEU A C 1
ATOM 850 O O . LEU A 1 113 ? 23.172 18.75 5.652 1 80.69 113 LEU A O 1
ATOM 854 N N . SER A 1 114 ? 22.344 17.281 4.16 1 76.56 114 SER A N 1
ATOM 855 C CA . SER A 1 114 ? 23.266 17.781 3.145 1 76.56 114 SER A CA 1
ATOM 856 C C . SER A 1 114 ? 22.562 18.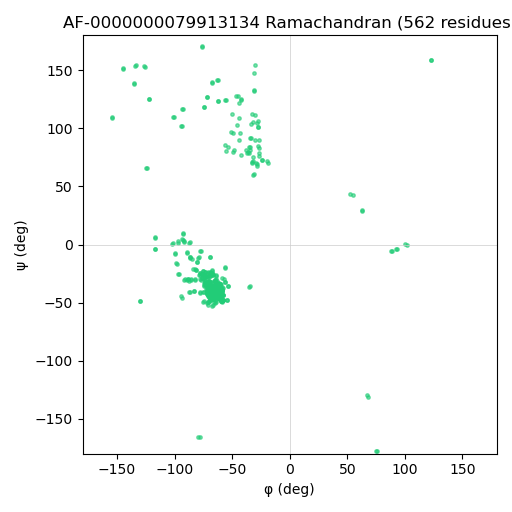031 1.821 1 76.56 114 SER A C 1
ATOM 858 O O . SER A 1 114 ? 21.641 17.297 1.458 1 76.56 114 SER A O 1
ATOM 860 N N . ALA A 1 115 ? 22.875 19.109 1.15 1 72.94 115 ALA A N 1
ATOM 861 C CA . ALA A 1 115 ? 22.312 19.453 -0.154 1 72.94 115 ALA A CA 1
ATOM 862 C C . ALA A 1 115 ? 22.672 18.391 -1.198 1 72.94 115 ALA A C 1
ATOM 864 O O . ALA A 1 115 ? 21.844 18.031 -2.039 1 72.94 115 ALA A O 1
ATOM 865 N N . LEU A 1 116 ? 23.859 17.953 -1.119 1 68 116 LEU A N 1
ATOM 866 C CA . LEU A 1 116 ? 24.328 16.938 -2.068 1 68 116 LEU A CA 1
ATOM 867 C C . LEU A 1 116 ? 23.547 15.641 -1.895 1 68 116 LEU A C 1
ATOM 869 O O . LEU A 1 116 ? 23.219 14.984 -2.879 1 68 116 LEU A O 1
ATOM 873 N N . GLY A 1 117 ? 23.328 15.352 -0.688 1 70.25 117 GLY A N 1
ATOM 874 C CA . GLY A 1 117 ? 22.531 14.164 -0.421 1 70.25 117 GLY A CA 1
ATOM 875 C C . GLY A 1 117 ? 21.125 14.25 -0.958 1 70.25 117 GLY A C 1
ATOM 876 O O . GLY A 1 117 ? 20.594 13.281 -1.515 1 70.25 117 GLY A O 1
ATOM 877 N N . GLU A 1 118 ? 20.625 15.352 -0.829 1 74.31 118 GLU A N 1
ATOM 878 C CA . GLU A 1 118 ? 19.281 15.586 -1.317 1 74.31 118 GLU A CA 1
ATOM 879 C C . GLU A 1 118 ? 19.188 15.391 -2.828 1 74.31 118 GLU A C 1
ATOM 881 O O . GLU A 1 118 ? 18.297 14.703 -3.32 1 74.31 118 GLU A O 1
ATOM 886 N N . GLU A 1 119 ? 20.188 15.891 -3.49 1 73.06 119 GLU A N 1
ATOM 887 C CA . GLU A 1 119 ? 20.156 15.852 -4.949 1 73.06 119 GLU A CA 1
ATOM 888 C C . GLU A 1 119 ? 20.391 14.438 -5.473 1 73.06 119 GLU A C 1
ATOM 890 O O . GLU A 1 119 ? 19.734 14.008 -6.426 1 73.06 119 GLU A O 1
ATOM 895 N N . LEU A 1 120 ? 21.203 13.727 -4.816 1 71.94 120 LEU A N 1
ATOM 896 C CA . LEU A 1 120 ? 21.594 12.406 -5.305 1 71.94 120 LEU A CA 1
ATOM 897 C C . LEU A 1 120 ? 20.594 11.344 -4.844 1 71.94 120 LEU A C 1
ATOM 899 O O . LEU A 1 120 ? 20.188 10.484 -5.629 1 71.94 120 LEU A O 1
ATOM 903 N N . ILE A 1 121 ? 20.203 11.516 -3.607 1 76.31 121 ILE A N 1
ATOM 904 C CA . ILE A 1 121 ? 19.406 10.453 -3.008 1 76.31 121 ILE A CA 1
ATOM 905 C C . ILE A 1 121 ? 17.938 10.648 -3.348 1 76.31 121 ILE A C 1
ATOM 907 O O . ILE A 1 121 ? 17.203 9.68 -3.584 1 76.31 121 ILE A O 1
ATOM 911 N N . ASP A 1 122 ? 17.562 11.805 -3.508 1 74.5 122 ASP A N 1
ATOM 912 C CA . ASP A 1 122 ? 16.156 12.109 -3.74 1 74.5 122 ASP A CA 1
ATOM 913 C C . ASP A 1 122 ? 15.688 11.555 -5.086 1 74.5 122 ASP A C 1
ATOM 915 O O . ASP A 1 122 ? 14.609 10.969 -5.18 1 74.5 122 ASP A O 1
ATOM 919 N N . SER A 1 123 ? 16.531 11.688 -6.035 1 70.5 123 SER A N 1
ATOM 920 C CA . SER A 1 123 ? 16.156 11.203 -7.359 1 70.5 123 SER A CA 1
ATOM 921 C C . SER A 1 123 ? 16.016 9.688 -7.371 1 70.5 123 SER A C 1
ATOM 923 O O . SER A 1 123 ? 15.086 9.156 -7.988 1 70.5 123 SER A O 1
ATOM 925 N N . THR A 1 124 ? 16.906 9.039 -6.723 1 72.5 124 THR A N 1
ATOM 926 C CA . THR A 1 124 ? 16.859 7.582 -6.648 1 72.5 124 THR A CA 1
ATOM 927 C C . THR A 1 124 ? 15.609 7.117 -5.906 1 72.5 124 THR A C 1
ATOM 929 O O . THR A 1 124 ? 14.969 6.145 -6.316 1 72.5 124 THR A O 1
ATOM 932 N N . MET A 1 125 ? 15.336 7.859 -4.934 1 75.56 125 MET A N 1
ATOM 933 C CA . MET A 1 125 ? 14.172 7.48 -4.133 1 75.56 125 MET A CA 1
ATOM 934 C C . MET A 1 125 ? 12.875 7.773 -4.879 1 75.56 125 MET A C 1
ATOM 936 O O . MET A 1 125 ? 11.875 7.086 -4.684 1 75.56 125 MET A O 1
ATOM 940 N N . GLN A 1 126 ? 12.961 8.672 -5.789 1 72.25 126 GLN A N 1
ATOM 941 C CA . GLN A 1 126 ? 11.805 8.945 -6.641 1 72.25 126 GLN A CA 1
ATOM 942 C C . GLN A 1 126 ? 11.539 7.789 -7.598 1 72.25 126 GLN A C 1
ATOM 944 O O . GLN A 1 126 ? 10.391 7.422 -7.836 1 72.25 126 GLN A O 1
ATOM 949 N N . ILE A 1 127 ? 12.562 7.211 -7.992 1 68.69 127 ILE A N 1
ATOM 950 C CA . ILE A 1 127 ? 12.43 6.055 -8.867 1 68.69 127 ILE A CA 1
ATOM 951 C C . ILE A 1 127 ? 11.852 4.879 -8.086 1 68.69 127 ILE A C 1
ATOM 953 O O . ILE A 1 127 ? 10.938 4.199 -8.57 1 68.69 127 ILE A O 1
ATOM 957 N N . ASN A 1 128 ? 12.438 4.656 -6.961 1 73.81 128 ASN A N 1
ATOM 958 C CA . ASN A 1 128 ? 11.945 3.564 -6.129 1 73.81 128 ASN A CA 1
ATOM 959 C C . ASN A 1 128 ? 10.461 3.73 -5.816 1 73.81 128 ASN A C 1
ATOM 961 O O . ASN A 1 128 ? 9.719 2.75 -5.777 1 73.81 128 ASN A O 1
ATOM 965 N N . ARG A 1 129 ? 10.078 4.926 -5.719 1 74.62 129 ARG A N 1
ATOM 966 C CA . ARG A 1 129 ? 8.68 5.203 -5.41 1 74.62 129 ARG A CA 1
ATOM 967 C C . ARG A 1 129 ? 7.793 4.984 -6.633 1 74.62 129 ARG A C 1
ATOM 969 O O . ARG A 1 129 ? 6.613 4.656 -6.504 1 74.62 129 ARG A O 1
ATOM 976 N N . ALA A 1 130 ? 8.406 5.121 -7.734 1 74.38 130 ALA A N 1
ATOM 977 C CA . ALA A 1 130 ? 7.641 5.016 -8.977 1 74.38 130 ALA A CA 1
ATOM 978 C C . ALA A 1 130 ? 7.43 3.555 -9.367 1 74.38 130 ALA A C 1
ATOM 980 O O . ALA A 1 130 ? 6.48 3.229 -10.086 1 74.38 130 ALA A O 1
ATOM 981 N N . VAL A 1 131 ? 8.242 2.744 -8.883 1 83.69 131 VAL A N 1
ATOM 982 C CA . VAL A 1 131 ? 8.18 1.328 -9.227 1 83.69 131 VAL A CA 1
ATOM 983 C C . VAL A 1 131 ? 7.328 0.58 -8.211 1 83.69 131 VAL A C 1
ATOM 985 O O . VAL A 1 131 ? 7.668 0.523 -7.027 1 83.69 131 VAL A O 1
ATOM 988 N N . PRO A 1 132 ? 6.242 0.033 -8.695 1 88.81 132 PRO A N 1
ATOM 989 C CA . PRO A 1 132 ? 5.512 -0.83 -7.766 1 88.81 132 PRO A CA 1
ATOM 990 C C . PRO A 1 132 ? 6.328 -2.037 -7.312 1 88.81 132 PRO A C 1
ATOM 992 O O . PRO A 1 132 ? 6.746 -2.852 -8.141 1 88.81 132 PRO A O 1
ATOM 995 N N . PHE A 1 133 ? 6.473 -2.15 -6.078 1 92.31 133 PHE A N 1
ATOM 996 C CA . PHE A 1 133 ? 7.438 -3.127 -5.582 1 92.31 133 PHE A CA 1
ATOM 997 C C . PHE A 1 133 ? 6.98 -4.547 -5.902 1 92.31 133 PHE A C 1
ATOM 999 O O . PHE A 1 133 ? 7.809 -5.441 -6.094 1 92.31 133 PHE A O 1
ATOM 1006 N N . LEU A 1 134 ? 5.723 -4.738 -6.047 1 93.12 134 LEU A N 1
ATOM 1007 C CA . LEU A 1 134 ? 5.23 -6.078 -6.34 1 93.12 134 LEU A CA 1
ATOM 1008 C C . LEU A 1 134 ? 5.59 -6.496 -7.762 1 93.12 134 LEU A C 1
ATOM 1010 O O . LEU A 1 134 ? 5.652 -7.688 -8.062 1 93.12 134 LEU A O 1
ATOM 1014 N N . ALA A 1 135 ? 5.801 -5.508 -8.609 1 91.75 135 ALA A N 1
ATOM 1015 C CA . ALA A 1 135 ? 6.188 -5.801 -9.984 1 91.75 135 ALA A CA 1
ATOM 1016 C C . ALA A 1 135 ? 7.602 -6.375 -10.047 1 91.75 135 ALA A C 1
ATOM 1018 O O . ALA A 1 135 ? 8.008 -6.934 -11.07 1 91.75 135 ALA A O 1
ATOM 1019 N N . LEU A 1 136 ? 8.312 -6.328 -8.969 1 92.75 136 LEU A N 1
ATOM 1020 C CA . LEU A 1 136 ? 9.695 -6.777 -8.922 1 92.75 136 LEU A CA 1
ATOM 1021 C C . LEU A 1 136 ? 9.781 -8.258 -8.578 1 92.75 136 LEU A C 1
ATOM 1023 O O . LEU A 1 136 ? 10.836 -8.875 -8.695 1 92.75 136 LEU A O 1
ATOM 1027 N N . VAL A 1 137 ? 8.664 -8.852 -8.234 1 92.19 137 VAL A N 1
ATOM 1028 C CA . VAL A 1 137 ? 8.633 -10.203 -7.676 1 92.19 137 VAL A CA 1
ATOM 1029 C C . VAL A 1 137 ? 9.242 -11.188 -8.672 1 92.19 137 VAL A C 1
ATOM 1031 O O . VAL A 1 137 ? 10.148 -11.945 -8.32 1 92.19 137 VAL A O 1
ATOM 1034 N N . PRO A 1 138 ? 8.875 -11.164 -9.945 1 89.88 138 PRO A N 1
ATOM 1035 C CA . PRO A 1 138 ? 9.445 -12.148 -10.867 1 89.88 138 PRO A CA 1
ATOM 1036 C C . PRO A 1 138 ? 10.953 -11.984 -11.047 1 89.88 138 PRO A C 1
ATOM 1038 O O . PRO A 1 138 ? 11.68 -12.977 -11.102 1 89.88 138 PRO A O 1
ATOM 1041 N N . LEU A 1 139 ? 11.289 -10.766 -11.148 1 90.38 139 LEU A N 1
ATOM 1042 C CA . LEU A 1 139 ? 12.711 -10.484 -11.32 1 90.38 139 LEU A CA 1
ATOM 1043 C C . LEU A 1 139 ? 13.5 -10.914 -10.086 1 90.38 139 LEU A C 1
ATOM 1045 O O . LEU A 1 139 ? 14.586 -11.484 -10.203 1 90.38 139 LEU A O 1
ATOM 1049 N N . PHE A 1 140 ? 12.984 -10.664 -8.914 1 92.38 140 PHE A N 1
ATOM 1050 C CA . PHE A 1 140 ? 13.664 -11.023 -7.68 1 92.38 140 PHE A CA 1
ATOM 1051 C C . PHE A 1 140 ? 13.734 -12.531 -7.516 1 92.38 140 PHE A C 1
ATOM 1053 O O . PHE A 1 140 ? 14.719 -13.062 -7 1 92.38 140 PHE A O 1
ATOM 1060 N N . ILE A 1 141 ? 12.656 -13.203 -7.957 1 90 141 ILE A N 1
ATOM 1061 C CA . ILE A 1 141 ? 12.672 -14.664 -7.941 1 90 141 ILE A CA 1
ATOM 1062 C C . ILE A 1 141 ? 13.766 -15.18 -8.875 1 90 141 ILE A C 1
ATOM 1064 O O . ILE A 1 141 ? 14.5 -16.109 -8.531 1 90 141 ILE A O 1
ATOM 1068 N N . ALA A 1 142 ? 13.867 -14.562 -10 1 86.44 142 ALA A N 1
ATOM 1069 C CA . ALA A 1 142 ? 14.883 -14.961 -10.969 1 86.44 142 ALA A CA 1
ATOM 1070 C C . ALA A 1 142 ? 16.281 -14.727 -10.422 1 86.44 142 ALA A C 1
ATOM 1072 O O . ALA A 1 142 ? 17.203 -15.516 -10.68 1 86.44 142 ALA A O 1
ATOM 1073 N N . TRP A 1 143 ? 16.484 -13.656 -9.586 1 88.19 143 TRP A N 1
ATOM 1074 C CA . TRP A 1 143 ? 17.797 -13.258 -9.086 1 88.19 143 TRP A CA 1
ATOM 1075 C C . TRP A 1 143 ? 18.188 -14.078 -7.859 1 88.19 143 TRP A C 1
ATOM 1077 O O . TRP A 1 143 ? 19.359 -14.469 -7.715 1 88.19 143 TRP A O 1
ATOM 1087 N N . PHE A 1 144 ? 17.219 -14.312 -7.008 1 91.12 144 PHE A N 1
ATOM 1088 C CA . PHE A 1 144 ? 17.578 -14.797 -5.684 1 91.12 144 PHE A CA 1
ATOM 1089 C C . PHE A 1 144 ? 17.016 -16.188 -5.441 1 91.12 144 PHE A C 1
ATOM 1091 O O . PHE A 1 144 ? 17.344 -16.828 -4.445 1 91.12 144 PHE A O 1
ATOM 1098 N N . GLY A 1 145 ? 16.281 -16.672 -6.375 1 87.75 145 GLY A N 1
ATOM 1099 C CA . GLY A 1 145 ? 15.57 -17.922 -6.137 1 87.75 145 GLY A CA 1
ATOM 1100 C C . GLY A 1 145 ? 14.352 -17.766 -5.242 1 87.75 145 GLY A C 1
ATOM 1101 O O . GLY A 1 145 ? 14 -16.641 -4.867 1 87.75 145 GLY A O 1
ATOM 1102 N N . ILE A 1 146 ? 13.695 -18.812 -4.934 1 88.25 146 ILE A N 1
ATOM 1103 C CA . ILE A 1 146 ? 12.414 -18.781 -4.238 1 88.25 146 ILE A CA 1
ATOM 1104 C C . ILE A 1 146 ? 12.641 -18.906 -2.732 1 88.25 146 ILE A C 1
ATOM 1106 O O . ILE A 1 146 ? 11.688 -18.859 -1.95 1 88.25 146 ILE A O 1
ATOM 1110 N N . ASP A 1 147 ? 13.891 -18.812 -2.314 1 89.62 147 ASP A N 1
ATOM 1111 C CA . ASP A 1 147 ? 14.219 -18.969 -0.9 1 89.62 147 ASP A CA 1
ATOM 1112 C C . ASP A 1 147 ? 13.914 -17.672 -0.132 1 89.62 147 ASP A C 1
ATOM 1114 O O . ASP A 1 147 ? 13.234 -16.781 -0.642 1 89.62 147 ASP A O 1
ATOM 1118 N N . GLU A 1 148 ? 14.398 -17.5 1.079 1 94.19 148 GLU A N 1
ATOM 1119 C CA . GLU A 1 148 ? 14.062 -16.422 2.002 1 94.19 148 GLU A CA 1
ATOM 1120 C C . GLU A 1 148 ? 14.586 -15.078 1.495 1 94.19 148 GLU A C 1
ATOM 1122 O O . GLU A 1 148 ? 14 -14.031 1.776 1 94.19 148 GLU A O 1
ATOM 1127 N N . THR A 1 149 ? 15.57 -15.141 0.722 1 94.5 149 THR A N 1
ATOM 1128 C CA . THR A 1 149 ? 16.266 -13.914 0.323 1 94.5 149 THR A CA 1
ATOM 1129 C C . THR A 1 149 ? 15.336 -13.016 -0.49 1 94.5 149 THR A C 1
ATOM 1131 O O . THR A 1 149 ? 15.242 -11.812 -0.221 1 94.5 149 THR A O 1
ATOM 1134 N N . PHE A 1 150 ? 14.633 -13.57 -1.534 1 94.38 150 PHE A N 1
ATOM 1135 C CA . PHE A 1 150 ? 13.82 -12.68 -2.357 1 94.38 150 PHE A CA 1
ATOM 1136 C C . PHE A 1 150 ? 12.688 -12.07 -1.541 1 94.38 150 PHE A C 1
ATOM 1138 O O . PHE A 1 150 ? 12.305 -10.922 -1.762 1 94.38 150 PHE A O 1
ATOM 1145 N N . LYS A 1 151 ? 12.133 -12.789 -0.512 1 96.25 151 LYS A N 1
ATOM 1146 C CA . LYS A 1 151 ? 11.039 -12.297 0.313 1 96.25 151 LYS A CA 1
ATOM 1147 C C . LYS A 1 151 ? 11.484 -11.117 1.178 1 96.25 151 LYS A C 1
ATOM 1149 O O . LYS A 1 151 ? 10.797 -10.094 1.235 1 96.25 151 LYS A O 1
ATOM 1154 N N . VAL A 1 152 ? 12.656 -11.266 1.713 1 97.19 152 VAL A N 1
ATOM 1155 C CA . VAL A 1 152 ? 13.188 -10.227 2.592 1 97.19 152 VAL A CA 1
ATOM 1156 C C . VAL A 1 152 ? 13.578 -9.008 1.768 1 97.19 152 VAL A C 1
ATOM 1158 O O . VAL A 1 152 ? 13.297 -7.871 2.156 1 97.19 152 VAL A O 1
ATOM 1161 N N . VAL A 1 153 ? 14.188 -9.227 0.642 1 97 153 VAL A N 1
ATOM 1162 C CA . VAL A 1 153 ? 14.617 -8.125 -0.212 1 97 153 VAL A CA 1
ATOM 1163 C C . VAL A 1 153 ? 13.398 -7.363 -0.73 1 97 153 VAL A C 1
ATOM 1165 O O . VAL A 1 153 ? 13.422 -6.133 -0.811 1 97 153 VAL A O 1
ATOM 1168 N N . LEU A 1 154 ? 12.367 -8.07 -1.072 1 96.31 154 LEU A N 1
ATOM 1169 C CA . LEU A 1 154 ? 11.141 -7.441 -1.557 1 96.31 154 LEU A CA 1
ATOM 1170 C C . LEU A 1 154 ? 10.57 -6.484 -0.516 1 96.31 154 LEU A C 1
ATOM 1172 O O . LEU A 1 154 ? 10.25 -5.336 -0.833 1 96.31 154 LEU A O 1
ATOM 1176 N N . ILE A 1 155 ? 10.469 -6.941 0.709 1 97.5 155 ILE A N 1
ATOM 1177 C CA . ILE A 1 155 ? 9.938 -6.129 1.794 1 97.5 155 ILE A CA 1
ATOM 1178 C C . ILE A 1 155 ? 10.883 -4.969 2.088 1 97.5 155 ILE A C 1
ATOM 1180 O O . ILE A 1 155 ? 10.438 -3.855 2.383 1 97.5 155 ILE A O 1
ATOM 1184 N N . THR A 1 156 ? 12.188 -5.223 1.967 1 97.69 156 THR A N 1
ATOM 1185 C CA . THR A 1 156 ? 13.18 -4.172 2.164 1 97.69 156 THR A CA 1
ATOM 1186 C C . THR A 1 156 ? 12.977 -3.043 1.159 1 97.69 156 THR A C 1
ATOM 1188 O O . THR A 1 156 ? 12.922 -1.871 1.538 1 97.69 156 THR A O 1
ATOM 1191 N N . VAL A 1 157 ? 12.805 -3.398 -0.044 1 95.19 157 VAL A N 1
ATOM 1192 C CA . VAL A 1 157 ? 12.648 -2.414 -1.11 1 95.19 157 VAL A CA 1
ATOM 1193 C C . VAL A 1 157 ? 11.336 -1.65 -0.922 1 95.19 157 VAL A C 1
ATOM 1195 O O . VAL A 1 157 ? 11.289 -0.431 -1.106 1 95.19 157 VAL A O 1
ATOM 1198 N N . ALA A 1 158 ? 10.305 -2.355 -0.522 1 95.19 158 ALA A N 1
ATOM 1199 C CA . ALA A 1 158 ? 8.984 -1.752 -0.326 1 95.19 158 ALA A CA 1
ATOM 1200 C C . ALA A 1 158 ? 9.031 -0.685 0.764 1 95.19 158 ALA A C 1
ATOM 1202 O O . ALA A 1 158 ? 8.312 0.315 0.691 1 95.19 158 ALA A O 1
ATOM 1203 N N . THR A 1 159 ? 9.844 -0.873 1.745 1 96.44 159 THR A N 1
ATOM 1204 C CA . THR A 1 159 ? 9.789 -0.033 2.936 1 96.44 159 THR A CA 1
ATOM 1205 C C . THR A 1 159 ? 10.867 1.044 2.889 1 96.44 159 THR A C 1
ATOM 1207 O O . THR A 1 159 ? 10.836 2.002 3.662 1 96.44 159 THR A O 1
ATOM 1210 N N . LEU A 1 160 ? 11.734 0.964 1.93 1 95.69 160 LEU A N 1
ATOM 1211 C CA . LEU A 1 160 ? 12.867 1.873 1.836 1 95.69 160 LEU A CA 1
ATOM 1212 C C . LEU A 1 160 ? 12.406 3.297 1.547 1 95.69 160 LEU A C 1
ATOM 1214 O O . LEU A 1 160 ? 12.734 4.227 2.289 1 95.69 160 LEU A O 1
ATOM 1218 N N . ALA A 1 161 ? 11.641 3.436 0.567 1 92.06 161 ALA A N 1
ATOM 1219 C CA . ALA A 1 161 ? 11.266 4.762 0.076 1 92.06 161 ALA A CA 1
ATOM 1220 C C . ALA A 1 161 ? 10.414 5.504 1.1 1 92.06 161 ALA A C 1
ATOM 1222 O O . ALA A 1 161 ? 10.68 6.668 1.412 1 92.06 161 ALA A O 1
ATOM 1223 N N . PRO A 1 162 ? 9.406 4.867 1.691 1 92.38 162 PRO A N 1
ATOM 1224 C CA . PRO A 1 162 ? 8.625 5.586 2.695 1 92.38 162 PRO A CA 1
ATOM 1225 C C . PRO A 1 162 ? 9.453 5.992 3.912 1 92.38 162 PRO A C 1
ATOM 1227 O O . PRO A 1 162 ? 9.305 7.109 4.418 1 92.38 162 PRO A O 1
ATOM 1230 N N . MET A 1 163 ? 10.25 5.105 4.32 1 95.5 163 MET A N 1
ATOM 1231 C CA . MET A 1 163 ? 11.086 5.457 5.465 1 95.5 163 MET A CA 1
ATOM 1232 C C . MET A 1 163 ? 12.023 6.613 5.125 1 95.5 163 MET A C 1
ATOM 1234 O O . MET A 1 163 ? 12.203 7.527 5.93 1 95.5 163 MET A O 1
ATOM 1238 N N . TYR A 1 164 ? 12.609 6.609 3.971 1 93.75 164 TYR A N 1
ATOM 1239 C CA . TYR A 1 164 ? 13.453 7.699 3.498 1 93.75 164 TYR A CA 1
ATOM 1240 C C . TYR A 1 164 ? 12.68 9.016 3.473 1 93.75 164 TYR A C 1
ATOM 1242 O O . TYR A 1 164 ? 13.148 10.023 3.994 1 93.75 164 TYR A O 1
ATOM 1250 N N . ALA A 1 165 ? 11.523 8.969 2.918 1 90.62 165 ALA A N 1
ATOM 1251 C CA . ALA A 1 165 ? 10.742 10.18 2.711 1 90.62 165 ALA A CA 1
ATOM 1252 C C . ALA A 1 165 ? 10.352 10.82 4.043 1 90.62 165 ALA A C 1
ATOM 1254 O O . ALA A 1 165 ? 10.523 12.023 4.238 1 90.62 165 ALA A O 1
ATOM 1255 N N . TYR A 1 166 ? 9.914 10.016 4.965 1 92.75 166 TYR A N 1
ATOM 1256 C CA . TYR A 1 166 ? 9.438 10.539 6.238 1 92.75 166 TYR A CA 1
ATOM 1257 C C . TYR A 1 166 ? 10.609 11.008 7.102 1 92.75 166 TYR A C 1
ATOM 1259 O O . TYR A 1 166 ? 10.492 12.008 7.816 1 92.75 166 TYR A O 1
ATOM 1267 N N . THR A 1 167 ? 11.703 10.289 6.965 1 91.88 167 THR A N 1
ATOM 1268 C CA . THR A 1 167 ? 12.891 10.703 7.707 1 91.88 167 THR A CA 1
ATOM 1269 C C . THR A 1 167 ? 13.469 11.992 7.129 1 91.88 167 THR A C 1
ATOM 1271 O O . THR A 1 167 ? 13.812 12.914 7.871 1 91.88 167 THR A O 1
ATOM 1274 N N . TYR A 1 168 ? 13.531 12.031 5.859 1 89.94 168 TYR A N 1
ATOM 1275 C CA . TYR A 1 168 ? 14.039 13.211 5.164 1 89.94 168 TYR A CA 1
ATOM 1276 C C . TYR A 1 168 ? 13.227 14.453 5.527 1 89.94 168 TYR A C 1
ATOM 1278 O O . TYR A 1 168 ? 13.789 15.484 5.91 1 89.94 168 TYR A O 1
ATOM 1286 N N . LEU A 1 169 ? 11.953 14.305 5.469 1 87.06 169 LEU A N 1
ATOM 1287 C CA . LEU A 1 169 ? 11.07 15.43 5.781 1 87.06 169 LEU A CA 1
ATOM 1288 C C . LEU A 1 169 ? 11.172 15.805 7.254 1 87.06 169 LEU A C 1
ATOM 1290 O O . LEU A 1 169 ? 11.125 16.984 7.605 1 87.06 169 LEU A O 1
ATOM 1294 N N . GLY A 1 170 ? 11.25 14.844 8.055 1 86.69 170 GLY A N 1
ATOM 1295 C CA . GLY A 1 170 ? 11.406 15.086 9.477 1 86.69 170 GLY A CA 1
ATOM 1296 C C . GLY A 1 170 ? 12.68 15.836 9.82 1 86.69 170 GLY A C 1
ATOM 1297 O O . GLY A 1 170 ? 12.672 16.75 10.641 1 86.69 170 GLY A O 1
ATOM 1298 N N . VAL A 1 171 ? 13.703 15.492 9.18 1 86.56 171 VAL A N 1
ATOM 1299 C CA . VAL A 1 171 ? 15 16.094 9.445 1 86.56 171 VAL A CA 1
ATOM 1300 C C . VAL A 1 171 ? 15.039 17.516 8.852 1 86.56 171 VAL A C 1
ATOM 1302 O O . VAL A 1 171 ? 15.539 18.438 9.492 1 86.56 171 VAL A O 1
ATOM 1305 N N . ARG A 1 172 ? 14.5 17.609 7.711 1 83.81 172 ARG A N 1
ATOM 1306 C CA . ARG A 1 172 ? 14.492 18.906 7.047 1 83.81 172 ARG A CA 1
ATOM 1307 C C . ARG A 1 172 ? 13.57 19.891 7.762 1 83.81 172 ARG A C 1
ATOM 1309 O O . ARG A 1 172 ? 13.773 21.094 7.707 1 83.81 172 ARG A O 1
ATOM 1316 N N . GLY A 1 173 ? 12.625 19.328 8.383 1 81.38 173 GLY A N 1
ATOM 1317 C CA . GLY A 1 173 ? 11.648 20.156 9.07 1 81.38 173 GLY A CA 1
ATOM 1318 C C . GLY A 1 173 ? 12.164 20.703 10.391 1 81.38 173 GLY A C 1
ATOM 1319 O O . GLY A 1 173 ? 11.516 21.562 11 1 81.38 173 GLY A O 1
ATOM 1320 N N . VAL A 1 174 ? 13.281 20.281 10.734 1 78.69 174 VAL A N 1
ATOM 1321 C CA . VAL A 1 174 ? 13.836 20.766 12 1 78.69 174 VAL A CA 1
ATOM 1322 C C . VAL A 1 174 ? 14.266 22.219 11.852 1 78.69 174 VAL A C 1
ATOM 1324 O O . VAL A 1 174 ? 14.93 22.594 10.875 1 78.69 174 VAL A O 1
ATOM 1327 N N . ASP A 1 175 ? 13.75 23.016 12.773 1 73.25 175 ASP A N 1
ATOM 1328 C CA . ASP A 1 175 ? 14.008 24.453 12.789 1 73.25 175 ASP A CA 1
ATOM 1329 C C . ASP A 1 175 ? 15.508 24.734 12.812 1 73.25 175 ASP A C 1
ATOM 1331 O O . ASP A 1 175 ? 16.234 24.188 13.633 1 73.25 175 ASP A O 1
ATOM 1335 N N . ARG A 1 176 ? 15.828 25.453 11.898 1 72.62 176 ARG A N 1
ATOM 1336 C CA . ARG A 1 176 ? 17.219 25.875 11.805 1 72.62 176 ARG A CA 1
ATOM 1337 C C . ARG A 1 176 ? 17.688 26.516 13.102 1 72.62 176 ARG A C 1
ATOM 1339 O O . ARG A 1 176 ? 18.828 26.312 13.523 1 72.62 176 ARG A O 1
ATOM 1346 N N . LYS A 1 177 ? 16.75 27.188 13.641 1 75.5 177 LYS A N 1
ATOM 1347 C CA . LYS A 1 177 ? 17.078 27.859 14.898 1 75.5 177 LYS A CA 1
ATOM 1348 C C . LYS A 1 177 ? 17.438 26.844 15.977 1 75.5 177 LYS A C 1
ATOM 1350 O O . LYS A 1 177 ? 18.359 27.062 16.766 1 75.5 177 LYS A O 1
ATOM 1355 N N . MET A 1 178 ? 16.781 25.766 15.883 1 77.44 178 MET A N 1
ATOM 1356 C CA . MET A 1 178 ? 17.062 24.719 16.859 1 77.44 178 MET A CA 1
ATOM 1357 C C . MET A 1 178 ? 18.422 24.078 16.609 1 77.44 178 MET A C 1
ATOM 1359 O O . MET A 1 178 ? 19.141 23.766 17.562 1 77.44 178 MET A O 1
ATOM 1363 N N . VAL A 1 179 ? 18.734 24 15.453 1 77.81 179 VAL A N 1
ATOM 1364 C CA . VAL A 1 179 ? 20.016 23.406 15.086 1 77.81 179 VAL A CA 1
ATOM 1365 C C . VAL A 1 179 ? 21.156 24.344 15.469 1 77.81 179 VAL A C 1
ATOM 1367 O O . VAL A 1 179 ? 22.188 23.906 15.992 1 77.81 179 VAL A O 1
ATOM 1370 N N . GLU A 1 180 ? 20.891 25.562 15.211 1 78.94 180 GLU A N 1
ATOM 1371 C CA . GLU A 1 180 ? 21.891 26.562 15.562 1 78.94 180 GLU A CA 1
ATOM 1372 C C . GLU A 1 180 ? 22.094 26.641 17.078 1 78.94 180 GLU A C 1
ATOM 1374 O O . GLU A 1 180 ? 23.219 26.75 17.562 1 78.94 180 GLU A O 1
ATOM 1379 N N . ALA A 1 181 ? 21 26.531 17.672 1 81.12 181 ALA A N 1
ATOM 1380 C CA . ALA A 1 181 ? 21.078 26.547 19.125 1 81.12 181 ALA A CA 1
ATOM 1381 C C . ALA A 1 181 ? 21.859 25.328 19.641 1 81.12 181 ALA A C 1
ATOM 1383 O O . ALA A 1 181 ? 22.688 25.453 20.547 1 81.12 181 ALA A O 1
ATOM 1384 N N . ALA A 1 182 ? 21.625 24.297 19.078 1 80.44 182 ALA A N 1
ATOM 1385 C CA . ALA A 1 182 ? 22.312 23.062 19.5 1 80.44 182 ALA A CA 1
ATOM 1386 C C . ALA A 1 182 ? 23.797 23.156 19.203 1 80.44 182 ALA A C 1
ATOM 1388 O O . ALA A 1 182 ? 24.625 22.719 20.016 1 80.44 182 ALA A O 1
ATOM 1389 N N . ARG A 1 183 ? 24.016 23.75 18.109 1 79.44 183 ARG A N 1
ATOM 1390 C CA . ARG A 1 183 ? 25.422 23.953 17.766 1 79.44 183 ARG A CA 1
ATOM 1391 C C . ARG A 1 183 ? 26.094 24.922 18.734 1 79.44 183 ARG A C 1
ATOM 1393 O O . ARG A 1 183 ? 27.266 24.75 19.078 1 79.44 183 ARG A O 1
ATOM 1400 N N . GLY A 1 184 ? 25.281 25.875 19.047 1 82.44 184 GLY A N 1
ATOM 1401 C CA . GLY A 1 184 ? 25.766 26.828 20.031 1 82.44 184 GLY A CA 1
ATOM 1402 C C . GLY A 1 184 ? 26.125 26.172 21.359 1 82.44 184 GLY A C 1
ATOM 1403 O O . GLY A 1 184 ? 27.047 26.625 22.047 1 82.44 184 GLY A O 1
ATOM 1404 N N . PHE A 1 185 ? 25.484 25.109 21.672 1 85.81 185 PHE A N 1
ATOM 1405 C CA . PHE A 1 185 ? 25.766 24.375 22.906 1 85.81 185 PHE A CA 1
ATOM 1406 C C . PHE A 1 185 ? 26.875 23.375 22.703 1 85.81 185 PHE A C 1
ATOM 1408 O O . PHE A 1 185 ? 27.156 22.562 23.578 1 85.81 185 PHE A O 1
ATOM 1415 N N . GLY A 1 186 ? 27.406 23.359 21.516 1 82.94 186 GLY A N 1
ATOM 1416 C CA . GLY A 1 186 ? 28.578 22.547 21.266 1 82.94 186 GLY A CA 1
ATOM 1417 C C . GLY A 1 186 ? 28.266 21.234 20.578 1 82.94 186 GLY A C 1
ATOM 1418 O O . GLY A 1 186 ? 29.141 20.391 20.422 1 82.94 186 GLY A O 1
ATOM 1419 N N . LEU A 1 187 ? 27.062 21.047 20.328 1 79.38 187 LEU A N 1
ATOM 1420 C CA . LEU A 1 187 ? 26.734 19.797 19.656 1 79.38 187 LEU A CA 1
ATOM 1421 C C . LEU A 1 187 ? 27.141 19.859 18.188 1 79.38 187 LEU A C 1
ATOM 1423 O O . LEU A 1 187 ? 26.781 20.797 17.469 1 79.38 187 LEU A O 1
ATOM 1427 N N . THR A 1 188 ? 28.094 18.938 17.781 1 81.56 188 THR A N 1
ATOM 1428 C CA . THR A 1 188 ? 28.5 18.875 16.391 1 81.56 188 THR A CA 1
ATOM 1429 C C . THR A 1 188 ? 28.531 17.438 15.883 1 81.56 188 THR A C 1
ATOM 1431 O O . THR A 1 188 ? 28.438 16.5 16.688 1 81.56 188 THR A O 1
ATOM 1434 N N . GLY A 1 189 ? 28.375 17.219 14.625 1 80.12 189 GLY A N 1
ATOM 1435 C CA . GLY A 1 189 ? 28.516 15.906 14.008 1 80.12 189 GLY A CA 1
ATOM 1436 C C . GLY A 1 189 ? 27.422 14.938 14.43 1 80.12 189 GLY A C 1
ATOM 1437 O O . GLY A 1 189 ? 26.234 15.258 14.367 1 80.12 189 GLY A O 1
ATOM 1438 N N . GLY A 1 190 ? 27.812 13.781 14.82 1 83.62 190 GLY A N 1
ATOM 1439 C CA . GLY A 1 190 ? 26.906 12.719 15.242 1 83.62 190 GLY A CA 1
ATOM 1440 C C . GLY A 1 190 ? 26.109 13.062 16.484 1 83.62 190 GLY A C 1
ATOM 1441 O O . GLY A 1 190 ? 24.938 12.695 16.594 1 83.62 190 GLY A O 1
ATOM 1442 N N . ARG A 1 191 ? 26.703 13.891 17.344 1 84.81 191 ARG A N 1
ATOM 1443 C CA . ARG A 1 191 ? 26 14.289 18.562 1 84.81 191 ARG A CA 1
ATOM 1444 C C . ARG A 1 191 ? 24.812 15.195 18.25 1 84.81 191 ARG A C 1
ATOM 1446 O O . ARG A 1 191 ? 23.781 15.117 18.906 1 84.81 191 ARG A O 1
ATOM 1453 N N . LEU A 1 192 ? 25.062 16.062 17.297 1 83.31 192 LEU A N 1
ATOM 1454 C CA . LEU A 1 192 ? 23.984 16.938 16.859 1 83.31 192 LEU A CA 1
ATOM 1455 C C . LEU A 1 192 ? 22.844 16.125 16.25 1 83.31 192 LEU A C 1
ATOM 1457 O O . LEU A 1 192 ? 21.672 16.359 16.547 1 83.31 192 LEU A O 1
ATOM 1461 N N . VAL A 1 193 ? 23.234 15.117 15.508 1 81.69 193 VAL A N 1
ATOM 1462 C CA . VAL A 1 193 ? 22.25 14.305 14.789 1 81.69 193 VAL A CA 1
ATOM 1463 C C . VAL A 1 193 ? 21.469 13.461 15.781 1 81.69 193 VAL A C 1
ATOM 1465 O O . VAL A 1 193 ? 20.234 13.516 15.805 1 81.69 193 VAL A O 1
ATOM 1468 N N . PHE A 1 194 ? 22.094 12.805 16.625 1 83.5 194 PHE A N 1
ATOM 1469 C CA . PHE A 1 194 ? 21.438 11.859 17.516 1 83.5 194 PHE A CA 1
ATOM 1470 C C . PHE A 1 194 ? 20.859 12.586 18.734 1 83.5 194 PHE A C 1
ATOM 1472 O O . PHE A 1 194 ? 19.891 12.109 19.344 1 83.5 194 PHE A O 1
ATOM 1479 N N . GLY A 1 195 ? 21.375 13.727 18.984 1 79.75 195 GLY A N 1
ATOM 1480 C CA . GLY A 1 195 ? 20.969 14.438 20.188 1 79.75 195 GLY A CA 1
ATOM 1481 C C . GLY A 1 195 ? 19.891 15.477 19.922 1 79.75 195 GLY A C 1
ATOM 1482 O O . GLY A 1 195 ? 19.141 15.828 20.828 1 79.75 195 GLY A O 1
ATOM 1483 N N . ALA A 1 196 ? 19.812 15.953 18.797 1 80.19 196 ALA A N 1
ATOM 1484 C CA . ALA A 1 196 ? 18.891 17.047 18.562 1 80.19 196 ALA A CA 1
ATOM 1485 C C . ALA A 1 196 ? 18.016 16.781 17.344 1 80.19 196 ALA A C 1
ATOM 1487 O O . ALA A 1 196 ? 16.781 16.781 17.438 1 80.19 196 ALA A O 1
ATOM 1488 N N . ILE A 1 197 ? 18.578 16.406 16.312 1 82.44 197 ILE A N 1
ATOM 1489 C CA . ILE A 1 197 ? 17.875 16.359 15.039 1 82.44 197 ILE A CA 1
ATOM 1490 C C . ILE A 1 197 ? 16.938 15.148 15.031 1 82.44 197 ILE A C 1
ATOM 1492 O O . ILE A 1 197 ? 15.734 15.289 14.758 1 82.44 197 ILE A O 1
ATOM 1496 N N . LEU A 1 198 ? 17.453 14.031 15.383 1 82.88 198 LEU A N 1
ATOM 1497 C CA . LEU A 1 198 ? 16.688 12.805 15.289 1 82.88 198 LEU A CA 1
ATOM 1498 C C . LEU A 1 198 ? 15.539 12.805 16.297 1 82.88 198 LEU A C 1
ATOM 1500 O O . LEU A 1 198 ? 14.414 12.398 15.961 1 82.88 198 LEU A O 1
ATOM 1504 N N . PRO A 1 199 ? 15.797 13.234 17.438 1 83.06 199 PRO A N 1
ATOM 1505 C CA . PRO A 1 199 ? 14.688 13.297 18.391 1 83.06 199 PRO A CA 1
ATOM 1506 C C . PRO A 1 199 ? 13.562 14.219 17.906 1 83.06 199 PRO A C 1
ATOM 1508 O O . PRO A 1 199 ? 12.383 13.938 18.156 1 83.06 199 PRO A O 1
ATOM 1511 N N . THR A 1 200 ? 13.914 15.25 17.25 1 82.38 200 THR A N 1
ATOM 1512 C CA . THR A 1 200 ? 12.906 16.172 16.75 1 82.38 200 THR A CA 1
ATOM 1513 C C . THR A 1 200 ? 12.18 15.578 15.547 1 82.38 200 THR A C 1
ATOM 1515 O O . THR A 1 200 ? 11.016 15.898 15.305 1 82.38 200 THR A O 1
ATOM 1518 N N . ALA A 1 201 ? 12.836 14.703 14.867 1 88.38 201 ALA A N 1
ATOM 1519 C CA . ALA A 1 201 ? 12.273 14.094 13.672 1 88.38 201 ALA A CA 1
ATOM 1520 C C . ALA A 1 201 ? 11.539 12.797 14.016 1 88.38 201 ALA A C 1
ATOM 1522 O O . ALA A 1 201 ? 10.945 12.164 13.141 1 88.38 201 ALA A O 1
ATOM 1523 N N . LEU A 1 202 ? 11.461 12.438 15.258 1 90.44 202 LEU A N 1
ATOM 1524 C CA . LEU A 1 202 ? 10.984 11.133 15.703 1 90.44 202 LEU A CA 1
ATOM 1525 C C . LEU A 1 202 ? 9.523 10.922 15.32 1 90.44 202 LEU A C 1
ATOM 1527 O O . LEU A 1 202 ? 9.148 9.828 14.875 1 90.44 202 LEU A O 1
ATOM 1531 N N . PRO A 1 203 ? 8.695 11.953 15.445 1 88 203 PRO A N 1
ATOM 1532 C CA . PRO A 1 203 ? 7.312 11.742 15.023 1 88 203 PRO A CA 1
ATOM 1533 C C . PRO A 1 203 ? 7.195 11.344 13.555 1 88 203 PRO A C 1
ATOM 1535 O O . PRO A 1 203 ? 6.422 10.445 13.211 1 88 203 PRO A O 1
ATOM 1538 N N . GLY A 1 204 ? 8.008 11.945 12.773 1 90.5 204 GLY A N 1
ATOM 1539 C CA . GLY A 1 204 ? 8.023 11.586 11.359 1 90.5 204 GLY A CA 1
ATOM 1540 C C . GLY A 1 204 ? 8.555 10.188 11.109 1 90.5 204 GLY A C 1
ATOM 1541 O O . GLY A 1 204 ? 8 9.453 10.289 1 90.5 204 GLY A O 1
ATOM 1542 N N . VAL A 1 205 ? 9.547 9.875 11.82 1 93.19 205 VAL A N 1
ATOM 1543 C CA . VAL A 1 205 ? 10.172 8.562 11.672 1 93.19 205 VAL A CA 1
ATOM 1544 C C . VAL A 1 205 ? 9.188 7.473 12.094 1 93.19 205 VAL A C 1
ATOM 1546 O O . VAL A 1 205 ? 9.086 6.43 11.445 1 93.19 205 VAL A O 1
ATOM 1549 N N . LEU A 1 206 ? 8.461 7.734 13.172 1 93.75 206 LEU A N 1
ATOM 1550 C CA . LEU A 1 206 ? 7.5 6.75 13.656 1 93.75 206 LEU A CA 1
ATOM 1551 C C . LEU A 1 206 ? 6.324 6.617 12.695 1 93.75 206 LEU A C 1
ATOM 1553 O O . LEU A 1 206 ? 5.777 5.527 12.523 1 93.75 206 LEU A O 1
ATOM 1557 N N . MET A 1 207 ? 5.98 7.684 12.094 1 91.56 207 MET A N 1
ATOM 1558 C CA . MET A 1 207 ? 4.965 7.609 11.047 1 91.56 207 MET A CA 1
ATOM 1559 C C . MET A 1 207 ? 5.461 6.773 9.867 1 91.56 207 MET A C 1
ATOM 1561 O O . MET A 1 207 ? 4.711 5.969 9.312 1 91.56 207 MET A O 1
ATOM 1565 N N . GLY A 1 208 ? 6.695 6.992 9.516 1 94.31 208 GLY A N 1
ATOM 1566 C CA . GLY A 1 208 ? 7.305 6.168 8.484 1 94.31 208 GLY A CA 1
ATOM 1567 C C . GLY A 1 208 ? 7.316 4.691 8.828 1 94.31 208 GLY A C 1
ATOM 1568 O O . GLY A 1 208 ? 7.035 3.846 7.98 1 94.31 208 GLY A O 1
ATOM 1569 N N . LEU A 1 209 ? 7.57 4.457 10.062 1 95.81 209 LEU A N 1
ATOM 1570 C CA . LEU A 1 209 ? 7.609 3.072 10.516 1 95.81 209 LEU A CA 1
ATOM 1571 C C . LEU A 1 209 ? 6.23 2.428 10.406 1 95.81 209 LEU A C 1
ATOM 1573 O O . LEU A 1 209 ? 6.109 1.269 10.008 1 95.81 209 LEU A O 1
ATOM 1577 N N . ARG A 1 210 ? 5.223 3.143 10.773 1 93.38 210 ARG A N 1
ATOM 1578 C CA . ARG A 1 210 ? 3.857 2.637 10.664 1 93.38 210 ARG A CA 1
ATOM 1579 C C . ARG A 1 210 ? 3.529 2.268 9.219 1 93.38 210 ARG A C 1
ATOM 1581 O O . ARG A 1 210 ? 2.959 1.205 8.961 1 93.38 210 ARG A O 1
ATOM 1588 N N . ILE A 1 211 ? 3.9 3.084 8.344 1 92.19 211 ILE A N 1
ATOM 1589 C CA . ILE A 1 211 ? 3.645 2.848 6.926 1 92.19 211 ILE A CA 1
ATOM 1590 C C . ILE A 1 211 ? 4.441 1.633 6.453 1 92.19 211 ILE A C 1
ATOM 1592 O O . ILE A 1 211 ? 3.916 0.782 5.73 1 92.19 211 ILE A O 1
ATOM 1596 N N . CYS A 1 212 ? 5.645 1.559 6.863 1 96.56 212 CYS A N 1
ATOM 1597 C CA . CYS A 1 212 ? 6.508 0.446 6.48 1 96.56 212 CYS A CA 1
ATOM 1598 C C . CYS A 1 212 ? 5.934 -0.88 6.969 1 96.56 212 CYS A C 1
ATOM 1600 O O . CYS A 1 212 ? 5.926 -1.866 6.23 1 96.56 212 CYS A O 1
ATOM 1602 N N . LEU A 1 213 ? 5.453 -0.869 8.195 1 95.81 213 LEU A N 1
ATOM 1603 C CA . LEU A 1 213 ? 4.887 -2.092 8.75 1 95.81 213 LEU A CA 1
ATOM 1604 C C . LEU A 1 213 ? 3.621 -2.496 7.996 1 95.81 213 LEU A C 1
ATOM 1606 O O . LEU A 1 213 ? 3.396 -3.682 7.746 1 95.81 213 LEU A O 1
ATOM 1610 N N . SER A 1 214 ? 2.85 -1.542 7.59 1 92.19 214 SER A N 1
ATOM 1611 C CA . SER A 1 214 ? 1.672 -1.823 6.773 1 92.19 214 SER A CA 1
ATOM 1612 C C . SER A 1 214 ? 2.062 -2.396 5.418 1 92.19 214 SER A C 1
ATOM 1614 O O . SER A 1 214 ? 1.473 -3.379 4.961 1 92.19 214 SER A O 1
ATOM 1616 N N . LEU A 1 215 ? 3.061 -1.864 4.816 1 93.81 215 LEU A N 1
ATOM 1617 C CA . LEU A 1 215 ? 3.531 -2.314 3.512 1 93.81 215 LEU A CA 1
ATOM 1618 C C . LEU A 1 215 ? 4.117 -3.721 3.602 1 93.81 215 LEU A C 1
ATOM 1620 O O . LEU A 1 215 ? 4.023 -4.5 2.65 1 93.81 215 LEU A O 1
ATOM 1624 N N . SER A 1 216 ? 4.691 -3.967 4.734 1 96.94 216 SER A N 1
ATOM 1625 C CA . SER A 1 216 ? 5.297 -5.285 4.895 1 96.94 216 SER A CA 1
ATOM 1626 C C . SER A 1 216 ? 4.246 -6.387 4.848 1 96.94 216 SER A C 1
ATOM 1628 O O . SER A 1 216 ? 4.516 -7.488 4.359 1 96.94 216 SER A O 1
ATOM 1630 N N . ILE A 1 217 ? 3.066 -6.113 5.32 1 95.19 217 ILE A N 1
ATOM 1631 C CA . ILE A 1 217 ? 1.991 -7.098 5.266 1 95.19 217 ILE A CA 1
ATOM 1632 C C . ILE A 1 217 ? 1.615 -7.371 3.809 1 95.19 217 ILE A C 1
ATOM 1634 O O . ILE A 1 217 ? 1.461 -8.523 3.406 1 95.19 217 ILE A O 1
ATOM 1638 N N . THR A 1 218 ? 1.54 -6.355 3.053 1 93.62 218 THR A N 1
ATOM 1639 C CA . THR A 1 218 ? 1.279 -6.504 1.626 1 93.62 218 THR A CA 1
ATOM 1640 C C . THR A 1 218 ? 2.385 -7.312 0.955 1 93.62 218 THR A C 1
ATOM 1642 O O . THR A 1 218 ? 2.107 -8.211 0.159 1 93.62 218 THR A O 1
ATOM 1645 N N . GLY A 1 219 ? 3.57 -6.965 1.289 1 94.94 219 GLY A N 1
ATOM 1646 C CA . GLY A 1 219 ? 4.707 -7.699 0.761 1 94.94 219 GLY A CA 1
ATOM 1647 C C . GLY A 1 219 ? 4.719 -9.164 1.174 1 94.94 219 GLY A C 1
ATOM 1648 O O . GLY A 1 219 ? 5.07 -10.031 0.376 1 94.94 219 GLY A O 1
ATOM 1649 N N . LEU A 1 220 ? 4.309 -9.422 2.424 1 95.12 220 LEU A N 1
ATOM 1650 C CA . LEU A 1 220 ? 4.25 -10.789 2.934 1 95.12 220 LEU A CA 1
ATOM 1651 C C . LEU A 1 220 ? 3.24 -11.617 2.148 1 95.12 220 LEU A C 1
ATOM 1653 O O . LEU A 1 220 ? 3.537 -12.75 1.747 1 95.12 220 LEU A O 1
ATOM 1657 N N . ILE A 1 221 ? 2.096 -11.023 1.933 1 93.81 221 ILE A N 1
ATOM 1658 C CA . ILE A 1 221 ? 1.026 -11.734 1.238 1 93.81 221 ILE A CA 1
ATOM 1659 C C . ILE A 1 221 ? 1.495 -12.133 -0.158 1 93.81 221 ILE A C 1
ATOM 1661 O O . ILE A 1 221 ? 1.278 -13.273 -0.589 1 93.81 221 ILE A O 1
ATOM 1665 N N . ALA A 1 222 ? 2.23 -11.266 -0.797 1 91.25 222 ALA A N 1
ATOM 1666 C CA . ALA A 1 222 ? 2.709 -11.531 -2.15 1 91.25 222 ALA A CA 1
ATOM 1667 C C . ALA A 1 222 ? 3.898 -12.484 -2.133 1 91.25 222 ALA A C 1
ATOM 1669 O O . ALA A 1 222 ? 3.951 -13.438 -2.916 1 91.25 222 ALA A O 1
ATOM 1670 N N . ALA A 1 223 ? 4.789 -12.32 -1.233 1 92.88 223 ALA A N 1
ATOM 1671 C CA . ALA A 1 223 ? 6.051 -13.055 -1.208 1 92.88 223 ALA A CA 1
ATOM 1672 C C . ALA A 1 223 ? 5.832 -14.5 -0.763 1 92.88 223 ALA A C 1
ATOM 1674 O O . ALA A 1 223 ? 6.555 -15.406 -1.191 1 92.88 223 ALA A O 1
ATOM 1675 N N . GLU A 1 224 ? 4.828 -14.734 0.037 1 94.38 224 GLU A N 1
ATOM 1676 C CA . GLU A 1 224 ? 4.652 -16.062 0.626 1 94.38 224 GLU A CA 1
ATOM 1677 C C . GLU A 1 224 ? 3.742 -16.938 -0.233 1 94.38 224 GLU A C 1
ATOM 1679 O O . GLU A 1 224 ? 3.428 -18.062 0.137 1 94.38 224 GLU A O 1
ATOM 1684 N N . GLN A 1 225 ? 3.348 -16.375 -1.38 1 88.56 225 GLN A N 1
ATOM 1685 C CA . GLN A 1 225 ? 2.521 -17.156 -2.299 1 88.56 225 GLN A CA 1
ATOM 1686 C C . GLN A 1 225 ? 3.383 -18 -3.229 1 88.56 225 GLN A C 1
ATOM 1688 O O . GLN A 1 225 ? 2.877 -18.906 -3.895 1 88.56 225 GLN A O 1
ATOM 1693 N N . VAL A 1 226 ? 4.707 -17.703 -3.201 1 83 226 VAL A N 1
ATOM 1694 C CA . VAL A 1 226 ? 5.559 -18.375 -4.176 1 83 226 VAL A CA 1
ATOM 1695 C C . VAL A 1 226 ? 6.652 -19.156 -3.451 1 83 226 VAL A C 1
ATOM 1697 O O . VAL A 1 226 ? 7.441 -18.578 -2.697 1 83 226 VAL A O 1
ATOM 1700 N N . GLY A 1 227 ? 6.711 -20.391 -3.764 1 79.88 227 GLY A N 1
ATOM 1701 C CA . GLY A 1 227 ? 7.875 -21.188 -3.426 1 79.88 227 GLY A CA 1
ATOM 1702 C C . GLY A 1 227 ? 8.102 -21.312 -1.932 1 79.88 227 GLY A C 1
ATOM 1703 O O . GLY A 1 227 ? 9.242 -21.266 -1.469 1 79.88 227 GLY A O 1
ATOM 1704 N N . THR A 1 228 ? 7.004 -21.234 -1.191 1 84.19 228 THR A N 1
ATOM 1705 C CA . THR A 1 228 ? 7.18 -21.375 0.251 1 84.19 228 THR A CA 1
ATOM 1706 C C . THR A 1 228 ? 6.281 -22.469 0.805 1 84.19 228 THR A C 1
ATOM 1708 O O . THR A 1 228 ? 5.309 -22.875 0.162 1 84.19 228 THR A O 1
ATOM 1711 N N . ARG A 1 229 ? 6.832 -23.016 1.956 1 88.75 229 ARG A N 1
ATOM 1712 C CA . ARG A 1 229 ? 6.043 -24.047 2.627 1 88.75 229 ARG A CA 1
ATOM 1713 C C . ARG A 1 229 ? 5.637 -23.594 4.027 1 88.75 229 ARG A C 1
ATOM 1715 O O . ARG A 1 229 ? 5.191 -24.406 4.84 1 88.75 229 ARG A O 1
ATOM 1722 N N . GLU A 1 230 ? 5.965 -22.359 4.254 1 92.19 230 GLU A N 1
ATOM 1723 C CA . GLU A 1 230 ? 5.586 -21.812 5.555 1 92.19 230 GLU A CA 1
ATOM 1724 C C . GLU A 1 230 ? 5.211 -20.328 5.438 1 92.19 230 GLU A C 1
ATOM 1726 O O . GLU A 1 230 ? 5.719 -19.625 4.566 1 92.19 230 GLU A O 1
ATOM 1731 N N . GLY A 1 231 ? 4.305 -19.969 6.383 1 94.5 231 GLY A N 1
ATOM 1732 C CA . GLY A 1 231 ? 3.854 -18.594 6.395 1 94.5 231 GLY A CA 1
ATOM 1733 C C . GLY A 1 231 ? 2.35 -18.453 6.258 1 94.5 231 GLY A C 1
ATOM 1734 O O . GLY A 1 231 ? 1.685 -19.344 5.727 1 94.5 231 GLY A O 1
ATOM 1735 N N . ILE A 1 232 ? 1.881 -17.375 6.668 1 95.25 232 ILE A N 1
ATOM 1736 C CA . ILE A 1 232 ? 0.449 -17.109 6.586 1 95.25 232 ILE A CA 1
ATOM 1737 C C . ILE A 1 232 ? 0.028 -17 5.121 1 95.25 232 ILE A C 1
ATOM 1739 O O . ILE A 1 232 ? -1.037 -17.484 4.734 1 95.25 232 ILE A O 1
ATOM 1743 N N . GLY A 1 233 ? 0.874 -16.344 4.367 1 93.12 233 GLY A N 1
ATOM 1744 C CA . GLY A 1 233 ? 0.58 -16.25 2.945 1 93.12 233 GLY A CA 1
ATOM 1745 C C . GLY A 1 233 ? 0.525 -17.594 2.25 1 93.12 233 GLY A C 1
ATOM 1746 O O . GLY A 1 233 ? -0.273 -17.781 1.332 1 93.12 233 GLY A O 1
ATOM 1747 N N . TYR A 1 234 ? 1.359 -18.5 2.613 1 93.12 234 TYR A N 1
ATOM 1748 C CA . TYR A 1 234 ? 1.312 -19.875 2.102 1 93.12 234 TYR A CA 1
ATOM 1749 C C . TYR A 1 234 ? -0.009 -20.531 2.457 1 93.12 234 TYR A C 1
ATOM 1751 O O . TYR A 1 234 ? -0.599 -21.234 1.631 1 93.12 234 TYR A O 1
ATOM 1759 N N . LEU A 1 235 ? -0.438 -20.297 3.682 1 93.69 235 LEU A N 1
ATOM 1760 C CA . LEU A 1 235 ? -1.716 -20.828 4.129 1 93.69 235 LEU A CA 1
ATOM 1761 C C . LEU A 1 235 ? -2.861 -20.312 3.266 1 93.69 235 LEU A C 1
ATOM 1763 O O . LEU A 1 235 ? -3.832 -21.031 3.018 1 93.69 235 LEU A O 1
ATOM 1767 N N . VAL A 1 236 ? -2.742 -19.094 2.811 1 92.06 236 VAL A N 1
ATOM 1768 C CA . VAL A 1 236 ? -3.748 -18.5 1.93 1 92.06 236 VAL A CA 1
ATOM 1769 C C . VAL A 1 236 ? -3.83 -19.297 0.632 1 92.06 236 VAL A C 1
ATOM 1771 O O . VAL A 1 236 ? -4.926 -19.609 0.154 1 92.06 236 VAL A O 1
ATOM 1774 N N . THR A 1 237 ? -2.709 -19.625 0.073 1 89.81 237 THR A N 1
ATOM 1775 C CA . THR A 1 237 ? -2.656 -20.375 -1.177 1 89.81 237 THR A CA 1
ATOM 1776 C C . THR A 1 237 ? -3.271 -21.766 -1.003 1 89.81 237 THR A C 1
ATOM 1778 O O . THR A 1 237 ? -4.008 -22.234 -1.871 1 89.81 237 THR A O 1
ATOM 1781 N N . LEU A 1 238 ? -3.008 -22.406 0.104 1 91.75 238 LEU A N 1
ATOM 1782 C CA . LEU A 1 238 ? -3.559 -23.719 0.383 1 91.75 238 LEU A CA 1
ATOM 1783 C C . LEU A 1 238 ? -5.074 -23.656 0.545 1 91.75 238 LEU A C 1
ATOM 1785 O O . LEU A 1 238 ? -5.797 -24.516 0.025 1 91.75 238 LEU A O 1
ATOM 1789 N N . ALA A 1 239 ? -5.484 -22.641 1.285 1 92.81 239 ALA A N 1
ATOM 1790 C CA . ALA A 1 239 ? -6.918 -22.469 1.518 1 92.81 239 ALA A CA 1
ATOM 1791 C C . ALA A 1 239 ? -7.668 -22.281 0.204 1 92.81 239 ALA A C 1
ATOM 1793 O O . ALA A 1 239 ? -8.773 -22.797 0.03 1 92.81 239 ALA A O 1
ATOM 1794 N N . GLN A 1 240 ? -7.031 -21.547 -0.662 1 89.44 240 GLN A N 1
ATOM 1795 C CA . GLN A 1 240 ? -7.637 -21.312 -1.97 1 89.44 240 GLN A CA 1
ATOM 1796 C C . GLN A 1 240 ? -7.637 -22.594 -2.812 1 89.44 240 GLN A C 1
ATOM 1798 O O . GLN A 1 240 ? -8.633 -22.906 -3.465 1 89.44 240 GLN A O 1
ATOM 1803 N N . GLU A 1 241 ? -6.555 -23.312 -2.781 1 89.31 241 GLU A N 1
ATOM 1804 C CA . GLU A 1 241 ? -6.402 -24.531 -3.572 1 89.31 241 GLU A CA 1
ATOM 1805 C C . GLU A 1 241 ? -7.402 -25.594 -3.139 1 89.31 241 GLU A C 1
ATOM 1807 O O . GLU A 1 241 ? -7.973 -26.297 -3.977 1 89.31 241 GLU A O 1
ATOM 1812 N N . TYR A 1 242 ? -7.645 -25.688 -1.869 1 91.62 242 TYR A N 1
ATOM 1813 C CA . TYR A 1 242 ? -8.531 -26.719 -1.338 1 91.62 242 TYR A CA 1
ATOM 1814 C C . TYR A 1 242 ? -9.938 -26.172 -1.116 1 91.62 242 TYR A C 1
ATOM 1816 O O . TYR A 1 242 ? -10.805 -26.859 -0.578 1 91.62 242 TYR A O 1
ATOM 1824 N N . ASN A 1 243 ? -10.094 -24.906 -1.471 1 90.69 243 ASN A N 1
ATOM 1825 C CA . ASN A 1 243 ? -11.375 -24.219 -1.372 1 90.69 243 ASN A CA 1
ATOM 1826 C C . ASN A 1 243 ? -11.953 -24.297 0.038 1 90.69 243 ASN A C 1
ATOM 1828 O O . ASN A 1 243 ? -13.125 -24.641 0.216 1 90.69 243 ASN A O 1
ATOM 1832 N N . ARG A 1 244 ? -11.07 -24.109 1.004 1 93.19 244 ARG A N 1
ATOM 1833 C CA . ARG A 1 244 ? -11.477 -24.047 2.404 1 93.19 244 ARG A CA 1
ATOM 1834 C C . ARG A 1 244 ? -11.719 -22.609 2.842 1 93.19 244 ARG A C 1
ATOM 1836 O O . ARG A 1 244 ? -10.797 -21.922 3.273 1 93.19 244 ARG A O 1
ATOM 1843 N N . THR A 1 245 ? -12.984 -22.312 2.881 1 92.5 245 THR A N 1
ATOM 1844 C CA . THR A 1 245 ? -13.359 -20.938 3.17 1 92.5 245 THR A CA 1
ATOM 1845 C C . THR A 1 245 ? -13.086 -20.594 4.633 1 92.5 245 THR A C 1
ATOM 1847 O O . THR A 1 245 ? -12.859 -19.438 4.977 1 92.5 245 THR A O 1
ATOM 1850 N N . ASP A 1 246 ? -13.133 -21.594 5.531 1 94.19 246 ASP A N 1
ATOM 1851 C CA . ASP A 1 246 ? -12.812 -21.359 6.938 1 94.19 246 ASP A CA 1
ATOM 1852 C C . ASP A 1 246 ? -11.375 -20.875 7.105 1 94.19 246 ASP A C 1
ATOM 1854 O O . ASP A 1 246 ? -11.125 -19.906 7.82 1 94.19 246 ASP A O 1
ATOM 1858 N N . TYR A 1 247 ? -10.508 -21.5 6.27 1 95 247 TYR A N 1
ATOM 1859 C CA . TYR A 1 247 ? -9.102 -21.094 6.34 1 95 247 TYR A CA 1
ATOM 1860 C C . TYR A 1 247 ? -8.875 -19.766 5.629 1 95 247 TYR A C 1
ATOM 1862 O O . TYR A 1 247 ? -8.008 -18.984 6.02 1 95 247 TYR A O 1
ATOM 1870 N N . MET A 1 248 ? -9.688 -19.5 4.59 1 94.44 248 MET A N 1
ATOM 1871 C CA . MET A 1 248 ? -9.555 -18.219 3.914 1 94.44 248 MET A CA 1
ATOM 1872 C C . MET A 1 248 ? -9.898 -17.062 4.855 1 94.44 248 MET A C 1
ATOM 1874 O O . MET A 1 248 ? -9.164 -16.078 4.926 1 94.44 248 MET A O 1
ATOM 1878 N N . VAL A 1 249 ? -10.938 -17.234 5.598 1 93.12 249 VAL A N 1
ATOM 1879 C CA . VAL A 1 249 ? -11.344 -16.219 6.566 1 93.12 249 VAL A CA 1
ATOM 1880 C C . VAL A 1 249 ? -10.336 -16.156 7.707 1 93.12 249 VAL A C 1
ATOM 1882 O O . VAL A 1 249 ? -9.992 -15.07 8.188 1 93.12 249 VAL A O 1
ATOM 1885 N N . LEU A 1 250 ? -9.883 -17.297 8.094 1 95.12 250 LEU A N 1
ATOM 1886 C CA . LEU A 1 250 ? -8.891 -17.344 9.164 1 95.12 250 LEU A CA 1
ATOM 1887 C C . LEU A 1 250 ? -7.637 -16.562 8.773 1 95.12 250 LEU A C 1
ATOM 1889 O O . LEU A 1 250 ? -7.078 -15.828 9.602 1 95.12 250 LEU A O 1
ATOM 1893 N N . CYS A 1 251 ? -7.164 -16.672 7.551 1 95.19 251 CYS A N 1
ATOM 1894 C CA . CYS A 1 251 ? -5.984 -15.953 7.078 1 95.19 251 CYS A CA 1
ATOM 1895 C C . CYS A 1 251 ? -6.199 -14.445 7.145 1 95.19 251 CYS A C 1
ATOM 1897 O O . CYS A 1 251 ? -5.289 -13.703 7.504 1 95.19 251 CYS A O 1
ATOM 1899 N N . ILE A 1 252 ? -7.391 -13.977 6.863 1 92.88 252 ILE A N 1
ATOM 1900 C CA . ILE A 1 252 ? -7.73 -12.562 6.965 1 92.88 252 ILE A CA 1
ATOM 1901 C C . ILE A 1 252 ? -7.605 -12.109 8.422 1 92.88 252 ILE A C 1
ATOM 1903 O O . ILE A 1 252 ? -7.016 -11.062 8.703 1 92.88 252 ILE A O 1
ATOM 1907 N N . VAL A 1 253 ? -8.094 -12.93 9.289 1 91.75 253 VAL A N 1
ATOM 1908 C CA . VAL A 1 253 ? -8.039 -12.633 10.711 1 91.75 253 VAL A CA 1
ATOM 1909 C C . VAL A 1 253 ? -6.586 -12.586 11.18 1 91.75 253 VAL A C 1
ATOM 1911 O O . VAL A 1 253 ? -6.195 -11.688 11.93 1 91.75 253 VAL A O 1
ATOM 1914 N N . LEU A 1 254 ? -5.82 -13.531 10.75 1 95.44 254 LEU A N 1
ATOM 1915 C CA . LEU A 1 254 ? -4.422 -13.602 11.156 1 95.44 254 LEU A CA 1
ATOM 1916 C C . LEU A 1 254 ? -3.656 -12.375 10.688 1 95.44 254 LEU A C 1
ATOM 1918 O O . LEU A 1 254 ? -2.838 -11.82 11.422 1 95.44 254 LEU A O 1
ATOM 1922 N N . TYR A 1 255 ? -3.934 -11.914 9.5 1 94.06 255 TYR A N 1
ATOM 1923 C CA . TYR A 1 255 ? -3.268 -10.719 9 1 94.06 255 TYR A CA 1
ATOM 1924 C C . TYR A 1 255 ? -3.74 -9.477 9.75 1 94.06 255 TYR A C 1
ATOM 1926 O O . TYR A 1 255 ? -2.961 -8.547 9.984 1 94.06 255 TYR A O 1
ATOM 1934 N N . ALA A 1 256 ? -5.016 -9.453 10.078 1 89.38 256 ALA A N 1
ATOM 1935 C CA . ALA A 1 256 ? -5.52 -8.352 10.891 1 89.38 256 ALA A CA 1
ATOM 1936 C C . ALA A 1 256 ? -4.828 -8.305 12.25 1 89.38 256 ALA A C 1
ATOM 1938 O O . ALA A 1 256 ? -4.449 -7.234 12.727 1 89.38 256 ALA A O 1
ATOM 1939 N N . VAL A 1 257 ? -4.664 -9.453 12.844 1 91.38 257 VAL A N 1
ATOM 1940 C CA . VAL A 1 257 ? -3.984 -9.562 14.133 1 91.38 257 VAL A CA 1
ATOM 1941 C C . VAL A 1 257 ? -2.533 -9.117 13.984 1 91.38 257 VAL A C 1
ATOM 1943 O O . VAL A 1 257 ? -2.008 -8.406 14.844 1 91.38 257 VAL A O 1
ATOM 1946 N N . LEU A 1 258 ? -1.922 -9.547 12.93 1 93.06 258 LEU A N 1
ATOM 1947 C CA . LEU A 1 258 ? -0.555 -9.109 12.664 1 93.06 258 LEU A CA 1
ATOM 1948 C C . LEU A 1 258 ? -0.482 -7.59 12.562 1 93.06 258 LEU A C 1
ATOM 1950 O O . LEU A 1 258 ? 0.44 -6.969 13.094 1 93.06 258 LEU A O 1
ATOM 1954 N N . GLY A 1 259 ? -1.405 -7 11.891 1 90.12 259 GLY A N 1
ATOM 1955 C CA . GLY A 1 259 ? -1.483 -5.551 11.812 1 90.12 259 GLY A CA 1
ATOM 1956 C C . GLY A 1 259 ? -1.624 -4.887 13.164 1 90.12 259 GLY A C 1
ATOM 1957 O O . GLY A 1 259 ? -0.986 -3.865 13.438 1 90.12 259 GLY A O 1
ATOM 1958 N N . LEU A 1 260 ? -2.414 -5.477 14.016 1 87.44 260 LEU A N 1
ATOM 1959 C CA . LEU A 1 260 ? -2.604 -4.945 15.367 1 87.44 260 LEU A CA 1
ATOM 1960 C C . LEU A 1 260 ? -1.32 -5.062 16.188 1 87.44 260 LEU A C 1
ATOM 1962 O O . LEU A 1 260 ? -0.995 -4.164 16.969 1 87.44 260 LEU A O 1
ATOM 1966 N N . ILE A 1 261 ? -0.659 -6.121 15.992 1 91.69 261 ILE A N 1
ATOM 1967 C CA . ILE A 1 261 ? 0.619 -6.309 16.672 1 91.69 261 ILE A CA 1
ATOM 1968 C C . ILE A 1 261 ? 1.604 -5.23 16.219 1 91.69 261 ILE A C 1
ATOM 1970 O O . ILE A 1 261 ? 2.283 -4.621 17.062 1 91.69 261 ILE A O 1
ATOM 1974 N N . PHE A 1 262 ? 1.638 -4.965 14.969 1 93.44 262 PHE A N 1
ATOM 1975 C CA . PHE A 1 262 ? 2.529 -3.941 14.43 1 93.44 262 PHE A CA 1
ATOM 1976 C C . PHE A 1 262 ? 2.156 -2.564 14.977 1 93.44 262 PHE A C 1
ATOM 1978 O O . PHE A 1 262 ? 3.033 -1.775 15.328 1 93.44 262 PHE A O 1
ATOM 1985 N N . ASP A 1 263 ? 0.921 -2.33 15.055 1 87.5 263 ASP A N 1
ATOM 1986 C CA . ASP A 1 263 ? 0.463 -1.069 15.633 1 87.5 263 ASP A CA 1
ATOM 1987 C C . ASP A 1 263 ? 0.893 -0.946 17.094 1 87.5 263 ASP A C 1
ATOM 1989 O O . ASP A 1 263 ? 1.308 0.127 17.531 1 87.5 263 ASP A O 1
ATOM 1993 N N . ALA A 1 264 ? 0.763 -1.984 17.828 1 90 264 ALA A N 1
ATOM 1994 C CA . ALA A 1 264 ? 1.155 -2 19.234 1 90 264 ALA A CA 1
ATOM 1995 C C . ALA A 1 264 ? 2.654 -1.761 19.391 1 90 264 ALA A C 1
ATOM 1997 O O . ALA A 1 264 ? 3.084 -1.05 20.297 1 90 264 ALA A O 1
ATOM 1998 N N . VAL A 1 265 ? 3.41 -2.344 18.531 1 92.75 265 VAL A N 1
ATOM 1999 C CA . VAL A 1 265 ? 4.859 -2.16 18.547 1 92.75 265 VAL A CA 1
ATOM 2000 C C . VAL A 1 265 ? 5.195 -0.683 18.359 1 92.75 265 VAL A C 1
ATOM 2002 O O . VAL A 1 265 ? 6.016 -0.129 19.094 1 92.75 265 VAL A O 1
ATOM 2005 N N . VAL A 1 266 ? 4.586 -0.037 17.453 1 92.31 266 VAL A N 1
ATOM 2006 C CA . VAL A 1 266 ? 4.84 1.373 17.172 1 92.31 266 VAL A CA 1
ATOM 2007 C C . VAL A 1 266 ? 4.426 2.217 18.375 1 92.31 266 VAL A C 1
ATOM 2009 O O . VAL A 1 266 ? 5.133 3.15 18.766 1 92.31 266 VAL A O 1
ATOM 2012 N N . ARG A 1 267 ? 3.342 1.869 19 1 89 267 ARG A N 1
ATOM 2013 C CA . ARG A 1 267 ? 2.861 2.607 20.156 1 89 267 ARG A CA 1
ATOM 2014 C C . ARG A 1 267 ? 3.836 2.486 21.328 1 89 267 ARG A C 1
ATOM 2016 O O . ARG A 1 267 ? 4.059 3.453 22.062 1 89 267 ARG A O 1
ATOM 2023 N N . VAL A 1 268 ? 4.293 1.334 21.5 1 91.12 268 VAL A N 1
ATOM 2024 C CA . VAL A 1 268 ? 5.25 1.099 22.578 1 91.12 268 VAL A CA 1
ATOM 2025 C C . VAL A 1 268 ? 6.523 1.904 22.312 1 91.12 268 VAL A C 1
ATOM 2027 O O . VAL A 1 268 ? 7.062 2.531 23.234 1 91.12 268 VAL A O 1
ATOM 2030 N N . ILE A 1 269 ? 6.969 1.932 21.109 1 91.94 269 ILE A N 1
ATOM 2031 C CA . ILE A 1 269 ? 8.156 2.701 20.75 1 91.94 269 ILE A CA 1
ATOM 2032 C C . ILE A 1 269 ? 7.887 4.191 20.953 1 91.94 269 ILE A C 1
ATOM 2034 O O . ILE A 1 269 ? 8.75 4.918 21.453 1 91.94 269 ILE A O 1
ATOM 2038 N N . GLU A 1 270 ? 6.746 4.605 20.578 1 88.69 270 GLU A N 1
ATOM 2039 C CA . GLU A 1 270 ? 6.352 6 20.75 1 88.69 270 GLU A CA 1
ATOM 2040 C C . GLU A 1 270 ? 6.363 6.398 22.219 1 88.69 270 GLU A C 1
ATOM 2042 O O . GLU A 1 270 ? 6.812 7.492 22.562 1 88.69 270 GLU A O 1
ATOM 2047 N N . LYS A 1 271 ? 5.898 5.598 23.078 1 86.44 271 LYS A N 1
ATOM 2048 C CA . LYS A 1 271 ? 5.805 5.871 24.5 1 86.44 271 LYS A CA 1
ATOM 2049 C C . LYS A 1 271 ? 7.191 6.027 25.125 1 86.44 271 LYS A C 1
ATOM 2051 O O . LYS A 1 271 ? 7.395 6.887 25.984 1 86.44 271 LYS A O 1
ATOM 2056 N N . PHE A 1 272 ? 8.047 5.258 24.625 1 86.38 272 PHE A N 1
ATOM 2057 C CA . PHE A 1 272 ? 9.375 5.273 25.219 1 86.38 272 PHE A CA 1
ATOM 2058 C C . PHE A 1 272 ? 10.25 6.34 24.578 1 86.38 272 PHE A C 1
ATOM 2060 O O . PHE A 1 272 ? 11.117 6.926 25.219 1 86.38 272 PHE A O 1
ATOM 2067 N N . ALA A 1 273 ? 10.023 6.602 23.328 1 82.12 273 ALA A N 1
ATOM 2068 C CA . ALA A 1 273 ? 10.891 7.516 22.594 1 82.12 273 ALA A CA 1
ATOM 2069 C C . ALA A 1 273 ? 10.414 8.961 22.734 1 82.12 273 ALA A C 1
ATOM 2071 O O . ALA A 1 273 ? 11.203 9.891 22.625 1 82.12 273 ALA A O 1
ATOM 2072 N N . MET A 1 274 ? 9.133 9.094 22.906 1 77.69 274 MET A N 1
ATOM 2073 C CA . MET A 1 274 ? 8.594 10.445 23.016 1 77.69 274 MET A CA 1
ATOM 2074 C C . MET A 1 274 ? 7.805 10.617 24.312 1 77.69 274 MET A C 1
ATOM 2076 O O . MET A 1 274 ? 6.609 10.906 24.281 1 77.69 274 MET A O 1
ATOM 2080 N N . PRO A 1 275 ? 8.469 10.547 25.422 1 65.94 275 PRO A N 1
ATOM 2081 C CA . PRO A 1 275 ? 7.75 10.68 26.688 1 65.94 275 PRO A CA 1
ATOM 2082 C C . PRO A 1 275 ? 7.188 12.078 26.906 1 65.94 275 PRO A C 1
ATOM 2084 O O . PRO A 1 275 ? 6.234 12.258 27.672 1 65.94 275 PRO A O 1
ATOM 2087 N N . TRP A 1 276 ? 7.719 13.047 26.281 1 62.81 276 TRP A N 1
ATOM 2088 C CA . TRP A 1 276 ? 7.32 14.438 26.469 1 62.81 276 TRP A CA 1
ATOM 2089 C C . TRP A 1 276 ? 5.969 14.711 25.812 1 62.81 276 TRP A C 1
ATOM 2091 O O . TRP A 1 276 ? 5.27 15.656 26.188 1 62.81 276 TRP A O 1
ATOM 2101 N N . ARG A 1 277 ? 5.66 14.062 24.734 1 57.94 277 ARG A N 1
ATOM 2102 C CA . ARG A 1 277 ? 4.375 14.281 24.078 1 57.94 277 ARG A CA 1
ATOM 2103 C C . ARG A 1 277 ? 3.221 13.82 24.969 1 57.94 277 ARG A C 1
ATOM 2105 O O . ARG A 1 277 ? 2.109 14.344 24.875 1 57.94 277 ARG A O 1
ATOM 2112 N N . GLN A 1 278 ? 3.395 12.859 25.766 1 52.25 278 GLN A N 1
ATOM 2113 C CA . GLN A 1 278 ? 2.352 12.398 26.688 1 52.25 278 GLN A CA 1
ATOM 2114 C C . GLN A 1 278 ? 2.004 13.477 27.703 1 52.25 278 GLN A C 1
ATOM 2116 O O . GLN A 1 278 ? 0.864 13.555 28.172 1 52.25 278 GLN A O 1
ATOM 2121 N N . LEU A 1 279 ? 2.885 14.258 27.953 1 47.31 279 LEU A N 1
ATOM 2122 C CA . LEU A 1 279 ? 2.607 15.289 28.953 1 47.31 279 LEU A CA 1
ATOM 2123 C C . LEU A 1 279 ? 1.723 16.391 28.375 1 47.31 279 LEU A C 1
ATOM 2125 O O . LEU A 1 279 ? 0.94 17.016 29.094 1 47.31 279 LEU A O 1
ATOM 2129 N N . SER A 1 280 ? 1.815 16.609 27.141 1 46.06 280 SER A N 1
ATOM 2130 C CA . SER A 1 280 ? 1.045 17.719 26.625 1 46.06 280 SER A CA 1
ATOM 2131 C C . SER A 1 280 ? -0.428 17.359 26.469 1 46.06 280 SER A C 1
ATOM 2133 O O . SER A 1 280 ? -1.287 18.234 26.391 1 46.06 280 SER A O 1
ATOM 2135 N N . VAL A 1 281 ? -0.807 16.156 26.312 1 44.91 281 VAL A N 1
ATOM 2136 C CA . VAL A 1 281 ? -2.213 15.781 26.203 1 44.91 281 VAL A CA 1
ATOM 2137 C C . VAL A 1 281 ? -2.867 15.781 27.578 1 44.91 281 VAL A C 1
ATOM 2139 O O . VAL A 1 281 ? -4.086 15.938 27.703 1 44.91 281 VAL A O 1
ATOM 2142 N N . THR A 1 282 ? -2.131 15.578 28.625 1 38.34 282 THR A N 1
ATOM 2143 C CA . THR A 1 282 ? -2.764 15.609 29.938 1 38.34 282 THR A CA 1
ATOM 2144 C C . THR A 1 282 ? -2.982 17.047 30.406 1 38.34 282 THR A C 1
ATOM 2146 O O . THR A 1 282 ? -3.621 17.281 31.438 1 38.34 282 THR A O 1
ATOM 2149 N N . ARG A 1 283 ? -2.389 18.094 29.75 1 32.31 283 ARG A N 1
ATOM 2150 C CA . ARG A 1 283 ? -2.773 19.391 30.281 1 32.31 283 ARG A CA 1
ATOM 2151 C C . ARG A 1 283 ? -3.92 20 29.484 1 32.31 283 ARG A C 1
ATOM 2153 O O . ARG A 1 283 ? -3.926 19.938 28.25 1 32.31 283 ARG A O 1
ATOM 2160 N N . MET B 1 1 ? 43.875 81.188 33.812 1 33.28 1 MET B N 1
ATOM 2161 C CA . MET B 1 1 ? 42.812 80.938 32.875 1 33.28 1 MET B CA 1
ATOM 2162 C C . MET B 1 1 ? 42.906 79.438 32.375 1 33.28 1 MET B C 1
ATOM 2164 O O . MET B 1 1 ? 43.719 79.125 31.531 1 33.28 1 MET B O 1
ATOM 2168 N N . VAL B 1 2 ? 43 78.5 33.281 1 44.19 2 VAL B N 1
ATOM 2169 C CA . VAL B 1 2 ? 43.094 77.062 33.094 1 44.19 2 VAL B CA 1
ATOM 2170 C C . VAL B 1 2 ? 41.906 76.562 32.281 1 44.19 2 VAL B C 1
ATOM 2172 O O . VAL B 1 2 ? 40.75 76.688 32.656 1 44.19 2 VAL B O 1
ATOM 2175 N N . THR B 1 3 ? 42.031 76.625 30.969 1 39.47 3 THR B N 1
ATOM 2176 C CA . THR B 1 3 ? 41.062 76.062 30.062 1 39.47 3 THR B CA 1
ATOM 2177 C C . THR B 1 3 ? 40.812 74.625 30.375 1 39.47 3 THR B C 1
ATOM 2179 O O . THR B 1 3 ? 41.75 73.812 30.359 1 39.47 3 THR B O 1
ATOM 2182 N N . LEU B 1 4 ? 39.969 74.312 31.281 1 42.66 4 LEU B N 1
ATOM 2183 C CA . LEU B 1 4 ? 39.469 72.938 31.531 1 42.66 4 LEU B CA 1
ATOM 2184 C C . LEU B 1 4 ? 39.156 72.188 30.234 1 42.66 4 LEU B C 1
ATOM 2186 O O . LEU B 1 4 ? 38.219 72.625 29.516 1 42.66 4 LEU B O 1
ATOM 2190 N N . THR B 1 5 ? 40.125 71.688 29.516 1 42.5 5 THR B N 1
ATOM 2191 C CA . THR B 1 5 ? 39.906 70.875 28.328 1 42.5 5 THR B CA 1
ATOM 2192 C C . THR B 1 5 ? 38.938 69.75 28.625 1 42.5 5 THR B C 1
ATOM 2194 O O . THR B 1 5 ? 39.156 69 29.547 1 42.5 5 THR B O 1
ATOM 2197 N N . GLU B 1 6 ? 37.688 69.875 28.344 1 45 6 GLU B N 1
ATOM 2198 C CA . GLU B 1 6 ? 36.625 68.875 28.5 1 45 6 GLU B CA 1
ATOM 2199 C C . GLU B 1 6 ? 37.094 67.5 28 1 45 6 GLU B C 1
ATOM 2201 O O . GLU B 1 6 ? 37.656 67.438 26.922 1 45 6 GLU B O 1
ATOM 2206 N N . PRO B 1 7 ? 37.312 66.562 28.938 1 44.69 7 PRO B N 1
ATOM 2207 C CA . PRO B 1 7 ? 37.719 65.188 28.484 1 44.69 7 PRO B CA 1
ATOM 2208 C C . PRO B 1 7 ? 36.906 64.75 27.281 1 44.69 7 PRO B C 1
ATOM 2210 O O . PRO B 1 7 ? 35.719 65.125 27.141 1 44.69 7 PRO B O 1
ATOM 2213 N N . ALA B 1 8 ? 37.469 64.375 26.141 1 45.41 8 ALA B N 1
ATOM 2214 C CA . ALA B 1 8 ? 36.906 63.781 24.922 1 45.41 8 ALA B CA 1
ATOM 2215 C C . ALA B 1 8 ? 35.906 62.688 25.25 1 45.41 8 ALA B C 1
ATOM 2217 O O . ALA B 1 8 ? 36.188 61.781 26.047 1 45.41 8 ALA B O 1
ATOM 2218 N N . ARG B 1 9 ? 34.594 62.938 25.297 1 45.16 9 ARG B N 1
ATOM 2219 C CA . ARG B 1 9 ? 33.531 61.906 25.328 1 45.16 9 ARG B CA 1
ATOM 2220 C C . ARG B 1 9 ? 33.906 60.719 24.438 1 45.16 9 ARG B C 1
ATOM 2222 O O . ARG B 1 9 ? 34 60.875 23.219 1 45.16 9 ARG B O 1
ATOM 2229 N N . ASP B 1 10 ? 34.781 59.812 24.891 1 39.66 10 ASP B N 1
ATOM 2230 C CA . ASP B 1 10 ? 35.156 58.531 24.25 1 39.66 10 ASP B CA 1
ATOM 2231 C C . ASP B 1 10 ? 34 57.969 23.438 1 39.66 10 ASP B C 1
ATOM 2233 O O . ASP B 1 10 ? 32.812 58.281 23.719 1 39.66 10 ASP B O 1
ATOM 2237 N N . THR B 1 11 ? 34.312 57.156 22.422 1 40.22 11 THR B N 1
ATOM 2238 C CA . THR B 1 11 ? 33.562 56.5 21.328 1 40.22 11 THR B CA 1
ATOM 2239 C C . THR B 1 11 ? 32.344 55.781 21.859 1 40.22 11 THR B C 1
ATOM 2241 O O . THR B 1 11 ? 32.406 55.094 22.875 1 40.22 11 THR B O 1
ATOM 2244 N N . ALA B 1 12 ? 31.125 56.219 21.547 1 44.03 12 ALA B N 1
ATOM 2245 C CA . ALA B 1 12 ? 29.844 55.562 21.688 1 44.03 12 ALA B CA 1
ATOM 2246 C C . ALA B 1 12 ? 29.984 54.031 21.562 1 44.03 12 ALA B C 1
ATOM 2248 O O . ALA B 1 12 ? 30.828 53.531 20.797 1 44.03 12 ALA B O 1
ATOM 2249 N N . PRO B 1 13 ? 29.766 53.281 22.688 1 43.16 13 PRO B N 1
ATOM 2250 C CA . PRO B 1 13 ? 29.797 51.844 22.484 1 43.16 13 PRO B CA 1
ATOM 2251 C C . PRO B 1 13 ? 29.266 51.406 21.125 1 43.16 13 PRO B C 1
ATOM 2253 O O . PRO B 1 13 ? 28.328 52.031 20.609 1 43.16 13 PRO B O 1
ATOM 2256 N N . GLY B 1 14 ? 30.141 51.031 20.156 1 40.84 14 GLY B N 1
ATOM 2257 C CA . GLY B 1 14 ? 29.75 50.469 18.859 1 40.84 14 GLY B CA 1
ATOM 2258 C C . GLY B 1 14 ? 28.438 49.75 18.906 1 40.84 14 GLY B C 1
ATOM 2259 O O . GLY B 1 14 ? 28.125 49.062 19.906 1 40.84 14 GLY B O 1
ATOM 2260 N N . THR B 1 15 ? 27.375 50.344 18.469 1 40.44 15 THR B N 1
ATOM 2261 C CA . THR B 1 15 ? 26.125 49.656 18.188 1 40.44 15 THR B CA 1
ATOM 2262 C C . THR B 1 15 ? 26.391 48.188 17.812 1 40.44 15 THR B C 1
ATOM 2264 O O . THR B 1 15 ? 27.109 47.906 16.859 1 40.44 15 THR B O 1
ATOM 2267 N N . LEU B 1 16 ? 26.516 47.312 18.812 1 41.84 16 LEU B N 1
ATOM 2268 C CA . LEU B 1 16 ? 26.406 45.906 18.453 1 41.84 16 LEU B CA 1
ATOM 2269 C C . LEU B 1 16 ? 25.469 45.719 17.266 1 41.84 16 LEU B C 1
ATOM 2271 O O . LEU B 1 16 ? 24.25 45.812 17.422 1 41.84 16 LEU B O 1
ATOM 2275 N N . THR B 1 17 ? 25.797 46.312 16.109 1 39.34 17 THR B N 1
ATOM 2276 C CA . THR B 1 17 ? 25.047 45.844 14.945 1 39.34 17 THR B CA 1
ATOM 2277 C C . THR B 1 17 ? 24.781 44.344 15.047 1 39.34 17 THR B C 1
ATOM 2279 O O . THR B 1 17 ? 25.703 43.531 15.102 1 39.34 17 THR B O 1
ATOM 2282 N N . LEU B 1 18 ? 23.797 43.938 15.812 1 38.41 18 LEU B N 1
ATOM 2283 C CA . LEU B 1 18 ? 23.328 42.562 15.641 1 38.41 18 LEU B CA 1
ATOM 2284 C C . LEU B 1 18 ? 23.562 42.094 14.211 1 38.41 18 LEU B C 1
ATOM 2286 O O . LEU B 1 18 ? 22.984 42.625 13.266 1 38.41 18 LEU B O 1
ATOM 2290 N N . GLU B 1 19 ? 24.875 41.906 13.828 1 40.88 19 GLU B N 1
ATOM 2291 C CA . GLU B 1 19 ? 25.016 41.25 12.539 1 40.88 19 GLU B CA 1
ATOM 2292 C C . GLU B 1 19 ? 23.906 40.219 12.328 1 40.88 19 GLU B C 1
ATOM 2294 O O . GLU B 1 19 ? 23.656 39.375 13.203 1 40.88 19 GLU B O 1
ATOM 2299 N N . THR B 1 20 ? 22.859 40.594 11.75 1 39.53 20 THR B N 1
ATOM 2300 C CA . THR B 1 20 ? 21.906 39.562 11.289 1 39.53 20 THR B CA 1
ATOM 2301 C C . THR B 1 20 ? 22.625 38.281 10.938 1 39.53 20 THR B C 1
ATOM 2303 O O . THR B 1 20 ? 23.625 38.281 10.211 1 39.53 20 THR B O 1
ATOM 2306 N N . PRO B 1 21 ? 22.781 37.406 11.922 1 39.56 21 PRO B N 1
ATOM 2307 C CA . PRO B 1 21 ? 23.453 36.156 11.531 1 39.56 21 PRO B CA 1
ATOM 2308 C C . PRO B 1 21 ? 23.25 35.812 10.062 1 39.56 21 PRO B C 1
ATOM 2310 O O . PRO B 1 21 ? 22.172 36.031 9.508 1 39.56 21 PRO B O 1
ATOM 2313 N N . ARG B 1 22 ? 24.219 35.969 9.242 1 36.03 22 ARG B N 1
ATOM 2314 C CA . ARG B 1 22 ? 24.188 35.469 7.871 1 36.03 22 ARG B CA 1
ATOM 2315 C C . ARG B 1 22 ? 23.422 34.156 7.781 1 36.03 22 ARG B C 1
ATOM 2317 O O . ARG B 1 22 ? 23.812 33.156 8.398 1 36.03 22 ARG B O 1
ATOM 2324 N N . TYR B 1 23 ? 22.172 34.125 7.676 1 36.91 23 TYR B N 1
ATOM 2325 C CA . TYR B 1 23 ? 21.422 32.938 7.297 1 36.91 23 TYR B CA 1
ATOM 2326 C C . TYR B 1 23 ? 22.219 32.062 6.352 1 36.91 23 TYR B C 1
ATOM 2328 O O . TYR B 1 23 ? 22.656 32.5 5.293 1 36.91 23 TYR B O 1
ATOM 2336 N N . ARG B 1 24 ? 23.203 31.406 6.801 1 37.16 24 ARG B N 1
ATOM 2337 C CA . ARG B 1 24 ? 23.719 30.453 5.816 1 37.16 24 ARG B CA 1
ATOM 2338 C C . ARG B 1 24 ? 22.625 30.031 4.844 1 37.16 24 ARG B C 1
ATOM 2340 O O . ARG B 1 24 ? 21.688 29.328 5.23 1 37.16 24 ARG B O 1
ATOM 2347 N N . ARG B 1 25 ? 22.266 30.75 3.904 1 38.28 25 ARG B N 1
ATOM 2348 C CA . ARG B 1 25 ? 21.438 30.422 2.742 1 38.28 25 ARG B CA 1
ATOM 2349 C C . ARG B 1 25 ? 21.703 29 2.277 1 38.28 25 ARG B C 1
ATOM 2351 O O . ARG B 1 25 ? 22.828 28.641 1.958 1 38.28 25 ARG B O 1
ATOM 2358 N N . THR B 1 26 ? 21.234 27.938 2.816 1 43.91 26 THR B N 1
ATOM 2359 C CA . THR B 1 26 ? 21.25 26.719 2.027 1 43.91 26 THR B CA 1
ATOM 2360 C C . THR B 1 26 ? 21.406 27.031 0.542 1 43.91 26 THR B C 1
ATOM 2362 O O . THR B 1 26 ? 20.562 27.719 -0.043 1 43.91 26 THR B O 1
ATOM 2365 N N . ARG B 1 27 ? 22.547 27.484 0.11 1 43.72 27 ARG B N 1
ATOM 2366 C CA . ARG B 1 27 ? 22.844 27.766 -1.29 1 43.72 27 ARG B CA 1
ATOM 2367 C C . ARG B 1 27 ? 21.953 26.953 -2.215 1 43.72 27 ARG B C 1
ATOM 2369 O O . ARG B 1 27 ? 22.078 25.734 -2.305 1 43.72 27 ARG B O 1
ATOM 2376 N N . GLU B 1 28 ? 20.688 27.234 -2.361 1 51.06 28 GLU B N 1
ATOM 2377 C CA . GLU B 1 28 ? 19.891 26.719 -3.471 1 51.06 28 GLU B CA 1
ATOM 2378 C C . GLU B 1 28 ? 20.734 26.562 -4.73 1 51.06 28 GLU B C 1
ATOM 2380 O O . GLU B 1 28 ? 21.266 27.547 -5.258 1 51.06 28 GLU B O 1
ATOM 2385 N N . ARG B 1 29 ? 21.641 25.641 -4.785 1 54.5 29 ARG B N 1
ATOM 2386 C CA . ARG B 1 29 ? 22.328 25.484 -6.055 1 54.5 29 ARG B CA 1
ATOM 2387 C C . ARG B 1 29 ? 21.438 25.844 -7.227 1 54.5 29 ARG B C 1
ATOM 2389 O O . ARG B 1 29 ? 20.203 25.672 -7.148 1 54.5 29 ARG B O 1
ATOM 2396 N N . PRO B 1 30 ? 21.953 26.609 -8.109 1 56.94 30 PRO B N 1
ATOM 2397 C CA . PRO B 1 30 ? 21.141 27.031 -9.266 1 56.94 30 PRO B CA 1
ATOM 2398 C C . PRO B 1 30 ? 20.391 25.859 -9.898 1 56.94 30 PRO B C 1
ATOM 2400 O O . PRO B 1 30 ? 20.875 24.719 -9.883 1 56.94 30 PRO B O 1
ATOM 2403 N N . ARG B 1 31 ? 19.125 26.016 -10.062 1 58.03 31 ARG B N 1
ATOM 2404 C CA . ARG B 1 31 ? 18.188 25.078 -10.656 1 58.03 31 ARG B CA 1
ATOM 2405 C C . ARG B 1 31 ? 18.844 24.297 -11.789 1 58.03 31 ARG B C 1
ATOM 2407 O O . ARG B 1 31 ? 18.531 23.125 -12.008 1 58.03 31 ARG B O 1
ATOM 2414 N N . TRP B 1 32 ? 19.75 24.984 -12.562 1 58.09 32 TRP B N 1
ATOM 2415 C CA . TRP B 1 32 ? 20.344 24.359 -13.727 1 58.09 32 TRP B CA 1
ATOM 2416 C C . TRP B 1 32 ? 21.297 23.25 -13.305 1 58.09 32 TRP B C 1
ATOM 2418 O O . TRP B 1 32 ? 21.578 22.328 -14.086 1 58.09 32 TRP B O 1
ATOM 2428 N N . ILE B 1 33 ? 21.812 23.297 -12.203 1 57.56 33 ILE B N 1
ATOM 2429 C CA . ILE B 1 33 ? 22.703 22.25 -11.695 1 57.56 33 ILE B CA 1
ATOM 2430 C C . ILE B 1 33 ? 21.891 21.203 -10.945 1 57.56 33 ILE B C 1
ATOM 2432 O O . ILE B 1 33 ? 22.203 20 -11 1 57.56 33 ILE B O 1
ATOM 2436 N N . SER B 1 34 ? 20.781 21.672 -10.359 1 61.44 34 SER B N 1
ATOM 2437 C CA . SER B 1 34 ? 19.969 20.766 -9.539 1 61.44 34 SER B CA 1
ATOM 2438 C C . SER B 1 34 ? 19.203 19.781 -10.414 1 61.44 34 SER B C 1
ATOM 2440 O O . SER B 1 34 ? 19.078 18.609 -10.062 1 61.44 34 SER B O 1
ATOM 2442 N N . ILE B 1 35 ? 18.828 20.219 -11.562 1 60.28 35 ILE B N 1
ATOM 2443 C CA . ILE B 1 35 ? 18.031 19.375 -12.438 1 60.28 35 ILE B CA 1
ATOM 2444 C C . ILE B 1 35 ? 18.891 18.25 -12.984 1 60.28 35 ILE B C 1
ATOM 2446 O O . ILE B 1 35 ? 18.516 17.078 -12.898 1 60.28 35 ILE B O 1
ATOM 2450 N N . PRO B 1 36 ? 20.047 18.594 -13.562 1 60.22 36 PRO B N 1
ATOM 2451 C CA . PRO B 1 36 ? 20.875 17.484 -14.07 1 60.22 36 PRO B CA 1
ATOM 2452 C C . PRO B 1 36 ? 21.312 16.516 -12.969 1 60.22 36 PRO B C 1
ATOM 2454 O O . PRO B 1 36 ? 21.406 15.312 -13.195 1 60.22 36 PRO B O 1
ATOM 2457 N N . LEU B 1 37 ? 21.531 17.031 -11.867 1 62.22 37 LEU B N 1
ATOM 2458 C CA . LEU B 1 37 ? 21.969 16.172 -10.773 1 62.22 37 LEU B CA 1
ATOM 2459 C C . LEU B 1 37 ? 20.844 15.258 -10.32 1 62.22 37 LEU B C 1
ATOM 2461 O O . LEU B 1 37 ? 21.078 14.102 -9.961 1 62.22 37 LEU B O 1
ATOM 2465 N N . ARG B 1 38 ? 19.656 15.805 -10.445 1 64.75 38 ARG B N 1
ATOM 2466 C CA . ARG B 1 38 ? 18.484 15 -10.094 1 64.75 38 ARG B CA 1
ATOM 2467 C C . ARG B 1 38 ? 18.312 13.828 -11.055 1 64.75 38 ARG B C 1
ATOM 2469 O O . ARG B 1 38 ? 17.844 12.758 -10.656 1 64.75 38 ARG B O 1
ATOM 2476 N N . PHE B 1 39 ? 18.812 14.031 -12.219 1 70.5 39 PHE B N 1
ATOM 2477 C CA . PHE B 1 39 ? 18.656 12.992 -13.219 1 70.5 39 PHE B CA 1
ATOM 2478 C C . PHE B 1 39 ? 19.938 12.18 -13.367 1 70.5 39 PHE B C 1
ATOM 2480 O O . PHE B 1 39 ? 19.969 11.203 -14.117 1 70.5 39 PHE B O 1
ATOM 2487 N N . LEU B 1 40 ? 20.859 12.516 -12.617 1 72.31 40 LEU B N 1
ATOM 2488 C CA . LEU B 1 40 ? 22.156 11.852 -12.742 1 72.31 40 LEU B CA 1
ATOM 2489 C C . LEU B 1 40 ? 22.094 10.422 -12.219 1 72.31 40 LEU B C 1
ATOM 2491 O O . LEU B 1 40 ? 22.594 9.5 -12.852 1 72.31 40 LEU B O 1
ATOM 2495 N N . VAL B 1 41 ? 21.422 10.328 -11.094 1 71.5 41 VAL B N 1
ATOM 2496 C CA . VAL B 1 41 ? 21.422 9.008 -10.484 1 71.5 41 VAL B CA 1
ATOM 2497 C C . VAL B 1 41 ? 20.594 8.047 -11.336 1 71.5 41 VAL B C 1
ATOM 2499 O O . VAL B 1 41 ? 21.062 6.969 -11.703 1 71.5 41 VAL B O 1
ATOM 2502 N N . PRO B 1 42 ? 19.406 8.453 -11.742 1 71.94 42 PRO B N 1
ATOM 2503 C CA . PRO B 1 42 ? 18.688 7.559 -12.648 1 71.94 42 PRO B CA 1
ATOM 2504 C C . PRO B 1 42 ? 19.453 7.277 -13.93 1 71.94 42 PRO B C 1
ATOM 2506 O O . PRO B 1 42 ? 19.438 6.148 -14.43 1 71.94 42 PRO B O 1
ATOM 2509 N N . ALA B 1 43 ? 20.047 8.281 -14.383 1 76.56 43 ALA B N 1
ATOM 2510 C CA . ALA B 1 43 ? 20.828 8.125 -15.609 1 76.56 43 ALA B CA 1
ATOM 2511 C C . ALA B 1 43 ? 22 7.176 -15.398 1 76.56 43 ALA B C 1
ATOM 2513 O O . ALA B 1 43 ? 22.297 6.336 -16.25 1 76.56 43 ALA B O 1
ATOM 2514 N N . LEU B 1 44 ? 22.594 7.266 -14.258 1 77.94 44 LEU B N 1
ATOM 2515 C CA . LEU B 1 44 ? 23.719 6.391 -13.938 1 77.94 44 LEU B CA 1
ATOM 2516 C C . LEU B 1 44 ? 23.25 4.949 -13.758 1 77.94 44 LEU B C 1
ATOM 2518 O O . LEU B 1 44 ? 23.938 4.016 -14.172 1 77.94 44 LEU B O 1
ATOM 2522 N N . LEU B 1 45 ? 22.094 4.809 -13.219 1 75.69 45 LEU B N 1
ATOM 2523 C CA . LEU B 1 45 ? 21.547 3.469 -13.031 1 75.69 45 LEU B CA 1
ATOM 2524 C C . LEU B 1 45 ? 21.219 2.824 -14.375 1 75.69 45 LEU B C 1
ATOM 2526 O O . LEU B 1 45 ? 21.531 1.652 -14.602 1 75.69 45 LEU B O 1
ATOM 2530 N N . VAL B 1 46 ? 20.719 3.637 -15.227 1 77.94 46 VAL B N 1
ATOM 2531 C CA . VAL B 1 46 ? 20.375 3.135 -16.547 1 77.94 46 VAL B CA 1
ATOM 2532 C C . VAL B 1 46 ? 21.656 2.863 -17.344 1 77.94 46 VAL B C 1
ATOM 2534 O O . VAL B 1 46 ? 21.766 1.854 -18.047 1 77.94 46 VAL B O 1
ATOM 2537 N N . ALA B 1 47 ? 22.578 3.76 -17.172 1 82.06 47 ALA B N 1
ATOM 2538 C CA . ALA B 1 47 ? 23.859 3.578 -17.844 1 82.06 47 ALA B CA 1
ATOM 2539 C C . ALA B 1 47 ? 24.578 2.332 -17.328 1 82.06 47 ALA B C 1
ATOM 2541 O O . ALA B 1 47 ? 25.109 1.547 -18.109 1 82.06 47 ALA B O 1
ATOM 2542 N N . GLY B 1 48 ? 24.578 2.191 -16.047 1 83.94 48 GLY B N 1
ATOM 2543 C CA . GLY B 1 48 ? 25.156 0.991 -15.477 1 83.94 48 GLY B CA 1
ATOM 2544 C C . GLY B 1 48 ? 24.469 -0.284 -15.938 1 83.94 48 GLY B C 1
ATOM 2545 O O . GLY B 1 48 ? 25.141 -1.28 -16.219 1 83.94 48 GLY B O 1
ATOM 2546 N N . TRP B 1 49 ? 23.25 -0.18 -16.016 1 83.44 49 TRP B N 1
ATOM 2547 C CA . TRP B 1 49 ? 22.453 -1.288 -16.516 1 83.44 49 TRP B CA 1
ATOM 2548 C C . TRP B 1 49 ? 22.797 -1.594 -17.969 1 83.44 49 TRP B C 1
ATOM 2550 O O . TRP B 1 49 ? 23.047 -2.748 -18.328 1 83.44 49 TRP B O 1
ATOM 2560 N N . TRP B 1 50 ? 22.938 -0.562 -18.672 1 85.12 50 TRP B N 1
ATOM 2561 C CA . TRP B 1 50 ? 23.234 -0.716 -20.094 1 85.12 50 TRP B CA 1
ATOM 2562 C C . TRP B 1 50 ? 24.641 -1.261 -20.297 1 85.12 50 TRP B C 1
ATOM 2564 O O . TRP B 1 50 ? 24.844 -2.207 -21.062 1 85.12 50 TRP B O 1
ATOM 2574 N N . ILE B 1 51 ? 25.547 -0.749 -19.594 1 86.5 51 ILE B N 1
ATOM 2575 C CA . ILE B 1 51 ? 26.938 -1.16 -19.703 1 86.5 51 ILE B CA 1
ATOM 2576 C C . ILE B 1 51 ? 27.094 -2.582 -19.156 1 86.5 51 ILE B C 1
ATOM 2578 O O . ILE B 1 51 ? 27.781 -3.406 -19.781 1 86.5 51 ILE B O 1
ATOM 2582 N N . GLY B 1 52 ? 26.469 -2.818 -18.125 1 85.69 52 GLY B N 1
ATOM 2583 C CA . GLY B 1 52 ? 26.562 -4.156 -17.562 1 85.69 52 GLY B CA 1
ATOM 2584 C C . GLY B 1 52 ? 25.984 -5.223 -18.469 1 85.69 52 GLY B C 1
ATOM 2585 O O . GLY B 1 52 ? 26.531 -6.316 -18.594 1 85.69 52 GLY B O 1
ATOM 2586 N N . SER B 1 53 ? 24.938 -4.902 -19.094 1 84.94 53 SER B N 1
ATOM 2587 C CA . SER B 1 53 ? 24.281 -5.855 -19.984 1 84.94 53 SER B CA 1
ATOM 2588 C C . SER B 1 53 ? 25.062 -6.039 -21.281 1 84.94 53 SER B C 1
ATOM 2590 O O . SER B 1 53 ? 25.125 -7.145 -21.828 1 84.94 53 SER B O 1
ATOM 2592 N N . SER B 1 54 ? 25.75 -4.941 -21.688 1 84.25 54 SER B N 1
ATOM 2593 C CA . SER B 1 54 ? 26.469 -4.996 -22.953 1 84.25 54 SER B CA 1
ATOM 2594 C C . SER B 1 54 ? 27.828 -5.668 -22.781 1 84.25 54 SER B C 1
ATOM 2596 O O . SER B 1 54 ? 28.344 -6.289 -23.719 1 84.25 54 SER B O 1
ATOM 2598 N N . THR B 1 55 ? 28.375 -5.516 -21.625 1 85.31 55 THR B N 1
ATOM 2599 C CA . THR B 1 55 ? 29.703 -6.066 -21.391 1 85.31 55 THR B CA 1
ATOM 2600 C C . THR B 1 55 ? 29.625 -7.531 -20.984 1 85.31 55 THR B C 1
ATOM 2602 O O . THR B 1 55 ? 30.641 -8.227 -20.938 1 85.31 55 THR B O 1
ATOM 2605 N N . GLY B 1 56 ? 28.438 -8 -20.656 1 81.44 56 GLY B N 1
ATOM 2606 C CA . GLY B 1 56 ? 28.281 -9.398 -20.297 1 81.44 56 GLY B CA 1
ATOM 2607 C C . GLY B 1 56 ? 28.391 -9.648 -18.812 1 81.44 56 GLY B C 1
ATOM 2608 O O . GLY B 1 56 ? 28.25 -10.781 -18.344 1 81.44 56 GLY B O 1
ATOM 2609 N N . ILE B 1 57 ? 28.688 -8.602 -18.125 1 79.25 57 ILE B N 1
ATOM 2610 C CA . ILE B 1 57 ? 28.734 -8.742 -16.672 1 79.25 57 ILE B CA 1
ATOM 2611 C C . ILE B 1 57 ? 27.375 -9.188 -16.156 1 79.25 57 ILE B C 1
ATOM 2613 O O . ILE B 1 57 ? 27.297 -10.023 -15.25 1 79.25 57 ILE B O 1
ATOM 2617 N N . LEU B 1 58 ? 26.359 -8.641 -16.797 1 81 58 LEU B N 1
ATOM 2618 C CA . LEU B 1 58 ? 24.984 -9.055 -16.5 1 81 58 LEU B CA 1
ATOM 2619 C C . LEU B 1 58 ? 24.469 -10.008 -17.562 1 81 58 LEU B C 1
ATOM 2621 O O . LEU B 1 58 ? 24.25 -9.617 -18.719 1 81 58 LEU B O 1
ATOM 2625 N N . SER B 1 59 ? 24.312 -11.234 -17.203 1 84 59 SER B N 1
ATOM 2626 C CA . SER B 1 59 ? 23.75 -12.195 -18.141 1 84 59 SER B CA 1
ATOM 2627 C C . SER B 1 59 ? 22.297 -11.883 -18.438 1 84 59 SER B C 1
ATOM 2629 O O . SER B 1 59 ? 21.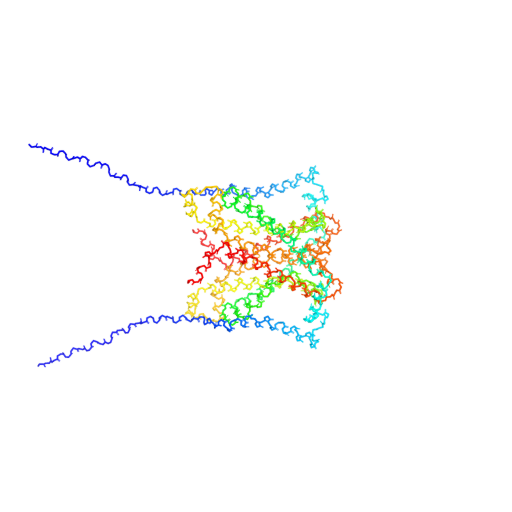562 -11.406 -17.562 1 84 59 SER B O 1
ATOM 2631 N N . PRO B 1 60 ? 21.938 -12.023 -19.672 1 81.44 60 PRO B N 1
ATOM 2632 C CA . PRO B 1 60 ? 20.547 -11.766 -20.047 1 81.44 60 PRO B CA 1
ATOM 2633 C C . PRO B 1 60 ? 19.547 -12.602 -19.266 1 81.44 60 PRO B C 1
ATOM 2635 O O . PRO B 1 60 ? 18.375 -12.219 -19.125 1 81.44 60 PRO B O 1
ATOM 2638 N N . GLU B 1 61 ? 20.031 -13.656 -18.703 1 80.44 61 GLU B N 1
ATOM 2639 C CA . GLU B 1 61 ? 19.156 -14.516 -17.906 1 80.44 61 GLU B CA 1
ATOM 2640 C C . GLU B 1 61 ? 18.859 -13.891 -16.562 1 80.44 61 GLU B C 1
ATOM 2642 O O . GLU B 1 61 ? 17.812 -14.164 -15.969 1 80.44 61 GLU B O 1
ATOM 2647 N N . ILE B 1 62 ? 19.797 -13.031 -16.266 1 79.75 62 ILE B N 1
ATOM 2648 C CA . ILE B 1 62 ? 19.625 -12.383 -14.961 1 79.75 62 ILE B CA 1
ATOM 2649 C C . ILE B 1 62 ? 18.891 -11.062 -15.141 1 79.75 62 ILE B C 1
ATOM 2651 O O . ILE B 1 62 ? 17.922 -10.781 -14.414 1 79.75 62 ILE B O 1
ATOM 2655 N N . LEU B 1 63 ? 19.344 -10.375 -16.141 1 87.31 63 LEU B N 1
ATOM 2656 C CA . LEU B 1 63 ? 18.734 -9.078 -16.406 1 87.31 63 LEU B CA 1
ATOM 2657 C C . LEU B 1 63 ? 18.891 -8.688 -17.859 1 87.31 63 LEU B C 1
ATOM 2659 O O . LEU B 1 63 ? 20 -8.344 -18.297 1 87.31 63 LEU B O 1
ATOM 2663 N N . ALA B 1 64 ? 17.719 -8.742 -18.516 1 89.69 64 ALA B N 1
ATOM 2664 C CA . ALA B 1 64 ? 17.766 -8.352 -19.922 1 89.69 64 ALA B CA 1
ATOM 2665 C C . ALA B 1 64 ? 18.172 -6.891 -20.078 1 89.69 64 ALA B C 1
ATOM 2667 O O . ALA B 1 64 ? 17.797 -6.047 -19.266 1 89.69 64 ALA B O 1
ATOM 2668 N N . GLY B 1 65 ? 18.953 -6.656 -21.078 1 88.81 65 GLY B N 1
ATOM 2669 C CA . GLY B 1 65 ? 19.422 -5.301 -21.328 1 88.81 65 GLY B CA 1
ATOM 2670 C C . GLY B 1 65 ? 18.359 -4.41 -21.953 1 88.81 65 GLY B C 1
ATOM 2671 O O . GLY B 1 65 ? 17.297 -4.887 -22.359 1 88.81 65 GLY B O 1
ATOM 2672 N N . PRO B 1 66 ? 18.688 -3.145 -22 1 90.75 66 PRO B N 1
ATOM 2673 C CA . PRO B 1 66 ? 17.719 -2.172 -22.516 1 90.75 66 PRO B CA 1
ATOM 2674 C C . PRO B 1 66 ? 17.297 -2.475 -23.953 1 90.75 66 PRO B C 1
ATOM 2676 O O . PRO B 1 66 ? 16.109 -2.377 -24.281 1 90.75 66 PRO B O 1
ATOM 2679 N N . PRO B 1 67 ? 18.172 -2.951 -24.797 1 90.06 67 PRO B N 1
ATOM 2680 C CA . PRO B 1 67 ? 17.719 -3.281 -26.156 1 90.06 67 PRO B CA 1
ATOM 2681 C C . PRO B 1 67 ? 16.719 -4.441 -26.188 1 90.06 67 PRO B C 1
ATOM 2683 O O . PRO B 1 67 ? 15.773 -4.43 -26.969 1 90.06 67 PRO B O 1
ATOM 2686 N N . ALA B 1 68 ? 16.984 -5.418 -25.375 1 93.12 68 ALA B N 1
ATOM 2687 C CA . ALA B 1 68 ? 16.078 -6.555 -25.312 1 93.12 68 ALA B CA 1
ATOM 2688 C C . ALA B 1 68 ? 14.703 -6.125 -24.812 1 93.12 68 ALA B C 1
ATOM 2690 O O . ALA B 1 68 ? 13.68 -6.641 -25.266 1 93.12 68 ALA B O 1
ATOM 2691 N N . VAL B 1 69 ? 14.688 -5.234 -23.922 1 94.5 69 VAL B N 1
ATOM 2692 C CA . VAL B 1 69 ? 13.43 -4.727 -23.375 1 94.5 69 VAL B CA 1
ATOM 2693 C C . VAL B 1 69 ? 12.688 -3.936 -24.453 1 94.5 69 VAL B C 1
ATOM 2695 O O . VAL B 1 69 ? 11.469 -4.043 -24.594 1 94.5 69 VAL B O 1
ATOM 2698 N N . TRP B 1 70 ? 13.422 -3.191 -25.219 1 94.19 70 TRP B N 1
ATOM 2699 C CA . TRP B 1 70 ? 12.82 -2.438 -26.312 1 94.19 70 TRP B CA 1
ATOM 2700 C C . TRP B 1 70 ? 12.227 -3.375 -27.344 1 94.19 70 TRP B C 1
ATOM 2702 O O . TRP B 1 70 ? 11.148 -3.117 -27.875 1 94.19 70 TRP B O 1
ATOM 2712 N N . LEU B 1 71 ? 12.922 -4.438 -27.625 1 95.12 71 LEU B N 1
ATOM 2713 C CA . LEU B 1 71 ? 12.43 -5.41 -28.594 1 95.12 71 LEU B CA 1
ATOM 2714 C C . LEU B 1 71 ? 11.164 -6.098 -28.078 1 95.12 71 LEU B C 1
ATOM 2716 O O . LEU B 1 71 ? 10.242 -6.359 -28.844 1 95.12 71 LEU B O 1
ATOM 2720 N N . ALA B 1 72 ? 11.211 -6.387 -26.797 1 96 72 ALA B N 1
ATOM 2721 C CA . ALA B 1 72 ? 10.008 -6.953 -26.188 1 96 72 ALA B CA 1
ATOM 2722 C C . ALA B 1 72 ? 8.828 -5.988 -26.297 1 96 72 ALA B C 1
ATOM 2724 O O . ALA B 1 72 ? 7.703 -6.406 -26.578 1 96 72 ALA B O 1
ATOM 2725 N N . PHE B 1 73 ? 9.117 -4.73 -26.109 1 96.75 73 PHE B N 1
ATOM 2726 C CA . PHE B 1 73 ? 8.094 -3.695 -26.25 1 96.75 73 PHE B CA 1
ATOM 2727 C C . PHE B 1 73 ? 7.566 -3.643 -27.672 1 96.75 73 PHE B C 1
ATOM 2729 O O . PHE B 1 73 ? 6.352 -3.586 -27.891 1 96.75 73 PHE B O 1
ATOM 2736 N N . ALA B 1 74 ? 8.461 -3.715 -28.578 1 96.56 74 ALA B N 1
ATOM 2737 C CA . ALA B 1 74 ? 8.094 -3.652 -29.984 1 96.56 74 ALA B CA 1
ATOM 2738 C C . ALA B 1 74 ? 7.266 -4.871 -30.391 1 96.56 74 ALA B C 1
ATOM 2740 O O . ALA B 1 74 ? 6.293 -4.746 -31.141 1 96.56 74 ALA B O 1
ATOM 2741 N N . GLU B 1 75 ? 7.672 -5.984 -29.922 1 96.38 75 GLU B N 1
ATOM 2742 C CA . GLU B 1 75 ? 6.93 -7.215 -30.188 1 96.38 75 GLU B CA 1
ATOM 2743 C C . GLU B 1 75 ? 5.512 -7.129 -29.641 1 96.38 75 GLU B C 1
ATOM 2745 O O . GLU B 1 75 ? 4.551 -7.504 -30.312 1 96.38 75 GLU B O 1
ATOM 2750 N N . LEU B 1 76 ? 5.449 -6.648 -28.438 1 95.19 76 LEU B N 1
ATOM 2751 C CA . LEU B 1 76 ? 4.148 -6.52 -27.797 1 95.19 76 LEU B CA 1
ATOM 2752 C C . LEU B 1 76 ? 3.283 -5.488 -28.5 1 95.19 76 LEU B C 1
ATOM 2754 O O . LEU B 1 76 ? 2.068 -5.664 -28.609 1 95.19 76 LEU B O 1
ATOM 2758 N N . TYR B 1 77 ? 3.891 -4.426 -29 1 96.06 77 TYR B N 1
ATOM 2759 C CA . TYR B 1 77 ? 3.188 -3.369 -29.719 1 96.06 77 TYR B CA 1
ATOM 2760 C C . TYR B 1 77 ? 2.691 -3.861 -31.078 1 96.06 77 TYR B C 1
ATOM 2762 O O . TYR B 1 77 ? 1.545 -3.613 -31.453 1 96.06 77 TYR B O 1
ATOM 2770 N N . GLU B 1 78 ? 3.51 -4.609 -31.766 1 96.44 78 GLU B N 1
ATOM 2771 C CA . GLU B 1 78 ? 3.186 -5.09 -33.094 1 96.44 78 GLU B CA 1
ATOM 2772 C C . GLU B 1 78 ? 2.088 -6.148 -33.062 1 96.44 78 GLU B C 1
ATOM 2774 O O . GLU B 1 78 ? 1.257 -6.223 -33.969 1 96.44 78 GLU B O 1
ATOM 2779 N N . SER B 1 79 ? 2.045 -6.879 -32.031 1 95.12 79 SER B N 1
ATOM 2780 C CA . SER B 1 79 ? 1.033 -7.922 -31.891 1 95.12 79 SER B CA 1
ATOM 2781 C C . SER B 1 79 ? -0.303 -7.344 -31.438 1 95.12 79 SER B C 1
ATOM 2783 O O . SER B 1 79 ? -1.332 -8.016 -31.5 1 95.12 79 SER B O 1
ATOM 2785 N N . GLY B 1 80 ? -0.309 -6.051 -30.922 1 95 80 GLY B N 1
ATOM 2786 C CA . GLY B 1 80 ? -1.521 -5.426 -30.422 1 95 80 GLY B CA 1
ATOM 2787 C C . GLY B 1 80 ? -1.783 -5.719 -28.953 1 95 80 GLY B C 1
ATOM 2788 O O . GLY B 1 80 ? -2.662 -5.113 -28.328 1 95 80 GLY B O 1
ATOM 2789 N N . GLN B 1 81 ? -0.971 -6.543 -28.406 1 94.31 81 GLN B N 1
ATOM 2790 C CA . GLN B 1 81 ? -1.193 -6.984 -27.031 1 94.31 81 GLN B CA 1
ATOM 2791 C C . GLN B 1 81 ? -0.875 -5.871 -26.031 1 94.31 81 GLN B C 1
ATOM 2793 O O . GLN B 1 81 ? -1.438 -5.828 -24.938 1 94.31 81 GLN B O 1
ATOM 2798 N N . LEU B 1 82 ? 0.014 -5.023 -26.484 1 94.62 82 LEU B N 1
ATOM 2799 C CA . LEU B 1 82 ? 0.348 -3.906 -25.609 1 94.62 82 LEU B CA 1
ATOM 2800 C C . LEU B 1 82 ? -0.891 -3.074 -25.297 1 94.62 82 LEU B C 1
ATOM 2802 O O . LEU B 1 82 ? -1.171 -2.785 -24.125 1 94.62 82 LEU B O 1
ATOM 2806 N N . LEU B 1 83 ? -1.606 -2.74 -26.312 1 93.5 83 LEU B N 1
ATOM 2807 C CA . LEU B 1 83 ? -2.805 -1.924 -26.141 1 93.5 83 LEU B CA 1
ATOM 2808 C C . LEU B 1 83 ? -3.9 -2.705 -25.438 1 93.5 83 LEU B C 1
ATOM 2810 O O . LEU B 1 83 ? -4.578 -2.17 -24.547 1 93.5 83 LEU B O 1
ATOM 2814 N N . ASP B 1 84 ? -4.055 -3.926 -25.797 1 95.44 84 ASP B N 1
ATOM 2815 C CA . ASP B 1 84 ? -5.09 -4.758 -25.203 1 95.44 84 ASP B CA 1
ATOM 2816 C C . ASP B 1 84 ? -4.859 -4.922 -23.703 1 95.44 84 ASP B C 1
ATOM 2818 O O . ASP B 1 84 ? -5.785 -4.742 -22.906 1 95.44 84 ASP B O 1
ATOM 2822 N N . PHE B 1 85 ? -3.666 -5.191 -23.328 1 95.88 85 PHE B N 1
ATOM 2823 C CA . PHE B 1 85 ? -3.336 -5.414 -21.922 1 95.88 85 PHE B CA 1
ATOM 2824 C C . PHE 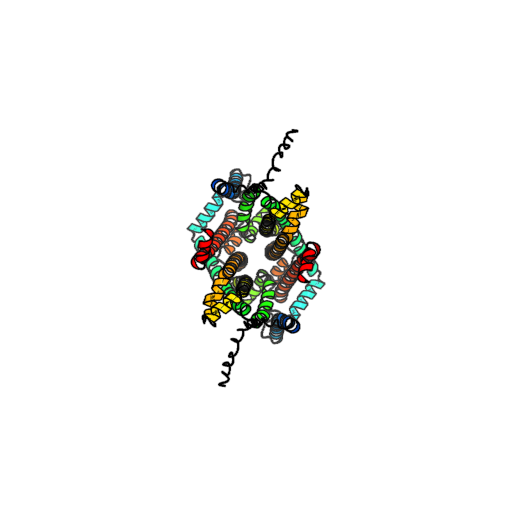B 1 85 ? -3.367 -4.102 -21.156 1 95.88 85 PHE B C 1
ATOM 2826 O O . PHE B 1 85 ? -3.861 -4.055 -20.016 1 95.88 85 PHE B O 1
ATOM 2833 N N . GLY B 1 86 ? -2.904 -3.074 -21.781 1 95.69 86 GLY B N 1
ATOM 2834 C CA . GLY B 1 86 ? -2.941 -1.767 -21.156 1 95.69 86 GLY B CA 1
ATOM 2835 C C . GLY B 1 86 ? -4.352 -1.269 -20.891 1 95.69 86 GLY B C 1
ATOM 2836 O O . GLY B 1 86 ? -4.652 -0.795 -19.797 1 95.69 86 GLY B O 1
ATOM 2837 N N . ILE B 1 87 ? -5.199 -1.434 -21.859 1 95.19 87 ILE B N 1
ATOM 2838 C CA . ILE B 1 87 ? -6.574 -0.96 -21.75 1 95.19 87 ILE B CA 1
ATOM 2839 C C . ILE B 1 87 ? -7.324 -1.793 -20.719 1 95.19 87 ILE B C 1
ATOM 2841 O O . ILE B 1 87 ? -8.117 -1.26 -19.938 1 95.19 87 ILE B O 1
ATOM 2845 N N . ALA B 1 88 ? -7.098 -3.035 -20.75 1 95.69 88 ALA B N 1
ATOM 2846 C CA . ALA B 1 88 ? -7.742 -3.908 -19.766 1 95.69 88 ALA B CA 1
ATOM 2847 C C . ALA B 1 88 ? -7.383 -3.496 -18.344 1 95.69 88 ALA B C 1
ATOM 2849 O O . ALA B 1 88 ? -8.258 -3.363 -17.484 1 95.69 88 ALA B O 1
ATOM 2850 N N . SER B 1 89 ? -6.109 -3.305 -18.094 1 97.06 89 SER B N 1
ATOM 2851 C CA . SER B 1 89 ? -5.66 -2.893 -16.766 1 97.06 89 SER B CA 1
ATOM 2852 C C . SER B 1 89 ? -6.188 -1.508 -16.406 1 97.06 89 SER B C 1
ATOM 2854 O O . SER B 1 89 ? -6.625 -1.277 -15.273 1 97.06 89 SER B O 1
ATOM 2856 N N . LEU B 1 90 ? -6.188 -0.628 -17.391 1 96.06 90 LEU B N 1
ATOM 2857 C CA . LEU B 1 90 ? -6.652 0.731 -17.141 1 96.06 90 LEU B CA 1
ATOM 2858 C C . LEU B 1 90 ? -8.148 0.746 -16.828 1 96.06 90 LEU B C 1
ATOM 2860 O O . LEU B 1 90 ? -8.594 1.488 -15.953 1 96.06 90 LEU B O 1
ATOM 2864 N N . GLN B 1 91 ? -8.883 -0.025 -17.516 1 96 91 GLN B N 1
ATOM 2865 C CA . GLN B 1 91 ? -10.32 -0.095 -17.297 1 96 91 GLN B CA 1
ATOM 2866 C C . GLN B 1 91 ? -10.633 -0.644 -15.906 1 96 91 GLN B C 1
ATOM 2868 O O . GLN B 1 91 ? -11.508 -0.124 -15.211 1 96 91 GLN B O 1
ATOM 2873 N N . ARG B 1 92 ? -9.977 -1.637 -15.531 1 96.75 92 ARG B N 1
ATOM 2874 C CA . ARG B 1 92 ? -10.164 -2.221 -14.203 1 96.75 92 ARG B CA 1
ATOM 2875 C C . ARG B 1 92 ? -9.82 -1.216 -13.109 1 96.75 92 ARG B C 1
ATOM 2877 O O . ARG B 1 92 ? -10.57 -1.067 -12.141 1 96.75 92 ARG B O 1
ATOM 2884 N N . ALA B 1 93 ? -8.727 -0.575 -13.336 1 97.25 93 ALA B N 1
ATOM 2885 C CA . ALA B 1 93 ? -8.312 0.434 -12.359 1 97.25 93 ALA B CA 1
ATOM 2886 C C . ALA B 1 93 ? -9.328 1.57 -12.281 1 97.25 93 ALA B C 1
ATOM 2888 O O . ALA B 1 93 ? -9.688 2.018 -11.195 1 97.25 93 ALA B O 1
ATOM 2889 N N . ALA B 1 94 ? -9.75 1.996 -13.461 1 97 94 ALA B N 1
ATOM 2890 C CA . ALA B 1 94 ? -10.695 3.107 -13.516 1 97 94 ALA B CA 1
ATOM 2891 C C . ALA B 1 94 ? -12.016 2.742 -12.844 1 97 94 ALA B C 1
ATOM 2893 O O . ALA B 1 94 ? -12.57 3.535 -12.078 1 97 94 ALA B O 1
ATOM 2894 N N . LEU B 1 95 ? -12.484 1.578 -13.078 1 97.81 95 LEU B N 1
ATOM 2895 C CA . LEU B 1 95 ? -13.75 1.135 -12.5 1 97.81 95 LEU B CA 1
ATOM 2896 C C . LEU B 1 95 ? -13.617 0.919 -11 1 97.81 95 LEU B C 1
ATOM 2898 O O . LEU B 1 95 ? -14.469 1.362 -10.227 1 97.81 95 LEU B O 1
ATOM 2902 N N . GLY B 1 96 ? -12.594 0.285 -10.625 1 98.12 96 GLY B N 1
ATOM 2903 C CA . GLY B 1 96 ? -12.383 0.031 -9.203 1 98.12 96 GLY B CA 1
ATOM 2904 C C . GLY B 1 96 ? -12.148 1.296 -8.398 1 98.12 96 GLY B C 1
ATOM 2905 O O . GLY B 1 96 ? -12.805 1.514 -7.379 1 98.12 96 GLY B O 1
ATOM 2906 N N . VAL B 1 97 ? -11.234 2.104 -8.898 1 98.06 97 VAL B N 1
ATOM 2907 C CA . VAL B 1 97 ? -10.953 3.367 -8.227 1 98.06 97 VAL B CA 1
ATOM 2908 C C . VAL B 1 97 ? -12.188 4.266 -8.266 1 98.06 97 VAL B C 1
ATOM 2910 O O . VAL B 1 97 ? -12.516 4.926 -7.281 1 98.06 97 VAL B O 1
ATOM 2913 N N . GLY B 1 98 ? -12.797 4.27 -9.43 1 98 98 GLY B N 1
ATOM 2914 C CA . GLY B 1 98 ? -14.016 5.055 -9.539 1 98 98 GLY B CA 1
ATOM 2915 C C . GLY B 1 98 ? -15.055 4.699 -8.5 1 98 98 GLY B C 1
ATOM 2916 O O . GLY B 1 98 ? -15.578 5.578 -7.812 1 98 98 GLY B O 1
ATOM 2917 N N . CYS B 1 99 ? -15.312 3.445 -8.32 1 98.06 99 CYS B N 1
ATOM 2918 C CA . CYS B 1 99 ? -16.281 2.979 -7.34 1 98.06 99 CYS B CA 1
ATOM 2919 C C . CYS B 1 99 ? -15.812 3.279 -5.922 1 98.06 99 CYS B C 1
ATOM 2921 O O . CYS B 1 99 ? -16.562 3.836 -5.117 1 98.06 99 CYS B O 1
ATOM 2923 N N . GLY B 1 100 ? -14.586 2.99 -5.625 1 97.69 100 GLY B N 1
ATOM 2924 C CA . GLY B 1 100 ? -14.047 3.215 -4.293 1 97.69 100 GLY B CA 1
ATOM 2925 C C . GLY B 1 100 ? -14.008 4.68 -3.904 1 97.69 100 GLY B C 1
ATOM 2926 O O . GLY B 1 100 ? -14.344 5.039 -2.775 1 97.69 100 GLY B O 1
ATOM 2927 N N . VAL B 1 101 ? -13.617 5.441 -4.809 1 96.94 101 VAL B N 1
ATOM 2928 C CA . VAL B 1 101 ? -13.5 6.875 -4.578 1 96.94 101 VAL B CA 1
ATOM 2929 C C . VAL B 1 101 ? -14.883 7.48 -4.371 1 96.94 101 VAL B C 1
ATOM 2931 O O . VAL B 1 101 ? -15.086 8.289 -3.463 1 96.94 101 VAL B O 1
ATOM 2934 N N . VAL B 1 102 ? -15.859 7.059 -5.148 1 97.06 102 VAL B N 1
ATOM 2935 C CA . VAL B 1 102 ? -17.203 7.594 -5.031 1 97.06 102 VAL B CA 1
ATOM 2936 C C . VAL B 1 102 ? -17.812 7.195 -3.684 1 97.06 102 VAL B C 1
ATOM 2938 O O . VAL B 1 102 ? -18.328 8.039 -2.955 1 97.06 102 VAL B O 1
ATOM 2941 N N . ILE B 1 103 ? -17.703 6 -3.334 1 96.38 103 ILE B N 1
ATOM 2942 C CA . ILE B 1 103 ? -18.25 5.512 -2.074 1 96.38 103 ILE B CA 1
ATOM 2943 C C . ILE B 1 103 ? -17.516 6.152 -0.903 1 96.38 103 ILE B C 1
ATOM 2945 O O . ILE B 1 103 ? -18.141 6.625 0.05 1 96.38 103 ILE B O 1
ATOM 2949 N N . GLY B 1 104 ? -16.188 6.195 -0.979 1 94.88 104 GLY B N 1
ATOM 2950 C CA . GLY B 1 104 ? -15.391 6.816 0.071 1 94.88 104 GLY B CA 1
ATOM 2951 C C . GLY B 1 104 ? -15.68 8.297 0.245 1 94.88 104 GLY B C 1
ATOM 2952 O O . GLY B 1 104 ? -15.719 8.797 1.37 1 94.88 104 GLY B O 1
ATOM 2953 N N . LEU B 1 105 ? -15.852 8.93 -0.851 1 93.69 105 LEU B N 1
ATOM 2954 C CA . LEU B 1 105 ? -16.172 10.352 -0.835 1 93.69 105 LEU B CA 1
ATOM 2955 C C . LEU B 1 105 ? -17.516 10.602 -0.166 1 93.69 105 LEU B C 1
ATOM 2957 O O . LEU B 1 105 ? -17.641 11.492 0.681 1 93.69 105 LEU B O 1
ATOM 2961 N N . VAL B 1 106 ? -18.5 9.82 -0.514 1 92.62 106 VAL B N 1
ATOM 2962 C CA . VAL B 1 106 ? -19.859 9.984 0.018 1 92.62 106 VAL B CA 1
ATOM 2963 C C . VAL B 1 106 ? -19.859 9.695 1.517 1 92.62 106 VAL B C 1
ATOM 2965 O O . VAL B 1 106 ? -20.375 10.484 2.309 1 92.62 106 VAL B O 1
ATOM 2968 N N . LEU B 1 107 ? -19.219 8.664 1.92 1 91.56 107 LEU B N 1
ATOM 2969 C CA . LEU B 1 107 ? -19.188 8.289 3.328 1 91.56 107 LEU B CA 1
ATOM 2970 C C . LEU B 1 107 ? -18.344 9.273 4.137 1 91.56 107 LEU B C 1
ATOM 2972 O O . LEU B 1 107 ? -18.672 9.57 5.285 1 91.56 107 LEU B O 1
ATOM 2976 N N . GLY B 1 108 ? -17.234 9.742 3.518 1 90.81 108 GLY B N 1
ATOM 2977 C CA . GLY B 1 108 ? -16.391 10.719 4.188 1 90.81 108 GLY B CA 1
ATOM 2978 C C . GLY B 1 108 ? -17.109 12.039 4.441 1 90.81 108 GLY B C 1
ATOM 2979 O O . GLY B 1 108 ? -16.984 12.617 5.523 1 90.81 108 GLY B O 1
ATOM 2980 N N . VAL B 1 109 ? -17.844 12.453 3.494 1 88.06 109 VAL B N 1
ATOM 2981 C CA . VAL B 1 109 ? -18.578 13.703 3.623 1 88.06 109 VAL B CA 1
ATOM 2982 C C . VAL B 1 109 ? -19.688 13.539 4.66 1 88.06 109 VAL B C 1
ATOM 2984 O O . VAL B 1 109 ? -19.875 14.391 5.531 1 88.06 109 VAL B O 1
ATOM 2987 N N . LEU B 1 110 ? -20.406 12.422 4.586 1 86.69 110 LEU B N 1
ATOM 2988 C CA . LEU B 1 110 ? -21.5 12.172 5.52 1 86.69 110 LEU B CA 1
ATOM 2989 C C . LEU B 1 110 ? -20.984 12.109 6.953 1 86.69 110 LEU B C 1
ATOM 2991 O O . LEU B 1 110 ? -21.594 12.672 7.863 1 86.69 110 LEU B O 1
ATOM 2995 N N . SER B 1 111 ? -19.891 11.508 7.141 1 86.56 111 SER B N 1
ATOM 2996 C CA . SER B 1 111 ? -19.312 11.359 8.477 1 86.56 111 SER B CA 1
ATOM 2997 C C . SER B 1 111 ? -18.703 12.672 8.961 1 86.56 111 SER B C 1
ATOM 2999 O O . SER B 1 111 ? -18.703 12.953 10.164 1 86.56 111 SER B O 1
ATOM 3001 N N . GLY B 1 112 ? -18.156 13.375 7.988 1 82.5 112 GLY B N 1
ATOM 3002 C CA . GLY B 1 112 ? -17.562 14.648 8.352 1 82.5 112 GLY B CA 1
ATOM 3003 C C . GLY B 1 112 ? -18.578 15.695 8.766 1 82.5 112 GLY B C 1
ATOM 3004 O O . GLY B 1 112 ? -18.266 16.594 9.539 1 82.5 112 GLY B O 1
ATOM 3005 N N . LEU B 1 113 ? -19.812 15.555 8.32 1 80.81 113 LEU B N 1
ATOM 3006 C CA . LEU B 1 113 ? -20.828 16.562 8.555 1 80.81 113 LEU B CA 1
ATOM 3007 C C . LEU B 1 113 ? -21.719 16.188 9.742 1 80.81 113 LEU B C 1
ATOM 3009 O O . LEU B 1 113 ? -22.453 17.016 10.266 1 80.81 113 LEU B O 1
ATOM 3013 N N . SER B 1 114 ? -21.656 14.922 10.141 1 76.56 114 SER B N 1
ATOM 3014 C CA . SER B 1 114 ? -22.578 14.492 11.18 1 76.56 114 SER B CA 1
ATOM 3015 C C . SER B 1 114 ? -21.875 13.648 12.234 1 76.56 114 SER B C 1
ATOM 3017 O O . SER B 1 114 ? -20.969 12.875 11.914 1 76.56 114 SER B O 1
ATOM 3019 N N . ALA B 1 115 ? -22.172 13.859 13.492 1 72.81 115 ALA B N 1
ATOM 3020 C CA . ALA B 1 115 ? -21.625 13.086 14.602 1 72.81 115 ALA B CA 1
ATOM 3021 C C . ALA B 1 115 ? -22.016 11.617 14.492 1 72.81 115 ALA B C 1
ATOM 3023 O O . ALA B 1 115 ? -21.203 10.727 14.766 1 72.81 115 ALA B O 1
ATOM 3024 N N . LEU B 1 116 ? -23.203 11.398 14.109 1 67.62 116 LEU B N 1
ATOM 3025 C CA . LEU B 1 116 ? -23.688 10.031 13.969 1 67.62 116 LEU B CA 1
ATOM 3026 C C . LEU B 1 116 ? -22.922 9.297 12.867 1 67.62 116 LEU B C 1
ATOM 3028 O O . LEU B 1 116 ? -22.609 8.117 13.016 1 67.62 116 LEU B O 1
ATOM 3032 N N . GLY B 1 117 ? -22.688 10.016 11.859 1 70.06 117 GLY B N 1
ATOM 3033 C CA . GLY B 1 117 ? -21.906 9.422 10.781 1 70.06 117 GLY B CA 1
ATOM 3034 C C . GLY B 1 117 ? -20.5 9.055 11.203 1 70.06 117 GLY B C 1
ATOM 3035 O O . GLY B 1 117 ? -20 7.988 10.836 1 70.06 117 GLY B O 1
ATOM 3036 N N . GLU B 1 118 ? -20 9.875 11.945 1 74.12 118 GLU B N 1
ATOM 3037 C CA . GLU B 1 118 ? -18.641 9.633 12.438 1 74.12 118 GLU B CA 1
ATOM 3038 C C . GLU B 1 118 ? -18.578 8.367 13.281 1 74.12 118 GLU B C 1
ATOM 3040 O O . GLU B 1 118 ? -17.703 7.527 13.086 1 74.12 118 GLU B O 1
ATOM 3045 N N . GLU B 1 119 ? -19.578 8.211 14.094 1 72.62 119 GLU B N 1
ATOM 3046 C CA . GLU B 1 119 ? -19.562 7.09 15.031 1 72.62 119 GLU B CA 1
ATOM 3047 C C . GLU B 1 119 ? -19.828 5.766 14.312 1 72.62 119 GLU B C 1
ATOM 3049 O O . GLU B 1 119 ? -19.188 4.754 14.617 1 72.62 119 GLU B O 1
ATOM 3054 N N . LEU B 1 120 ? -20.625 5.812 13.328 1 71.38 120 LEU B N 1
ATOM 3055 C CA . LEU B 1 120 ? -21.031 4.582 12.656 1 71.38 120 LEU B CA 1
ATOM 3056 C C . LEU B 1 120 ? -20.047 4.211 11.555 1 71.38 120 LEU B C 1
ATOM 3058 O O . LEU B 1 120 ? -19.672 3.047 11.422 1 71.38 120 LEU B O 1
ATOM 3062 N N . ILE B 1 121 ? -19.656 5.25 10.875 1 76.19 121 ILE B N 1
ATOM 3063 C CA . ILE B 1 121 ? -18.875 4.984 9.672 1 76.19 121 ILE B CA 1
ATOM 3064 C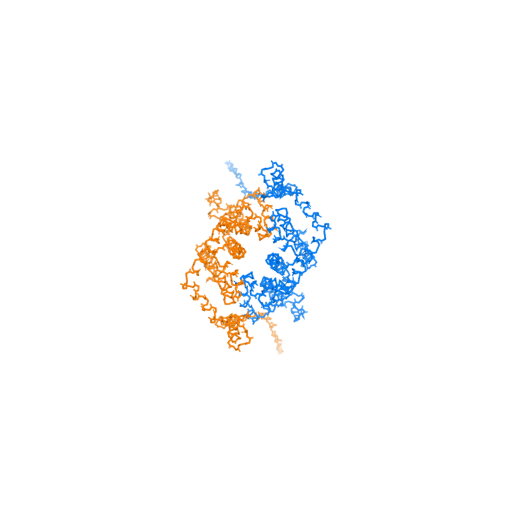 C . ILE B 1 121 ? -17.391 4.84 10.039 1 76.19 121 ILE B C 1
ATOM 3066 O O . ILE B 1 121 ? -16.688 4.012 9.461 1 76.19 121 ILE B O 1
ATOM 3070 N N . ASP B 1 122 ? -17 5.477 11.008 1 74.25 122 ASP B N 1
ATOM 3071 C CA . ASP B 1 122 ? -15.594 5.48 11.383 1 74.25 122 ASP B CA 1
ATOM 3072 C C . ASP B 1 122 ? -15.148 4.098 11.844 1 74.25 122 ASP B C 1
ATOM 3074 O O . ASP B 1 122 ? -14.07 3.627 11.461 1 74.25 122 ASP B O 1
ATOM 3078 N N . SER B 1 123 ? -16 3.475 12.57 1 70.06 123 SER B N 1
ATOM 3079 C CA . SER B 1 123 ? -15.648 2.15 13.07 1 70.06 123 SER B CA 1
ATOM 3080 C C . SER B 1 123 ? -15.508 1.146 11.93 1 70.06 123 SER B C 1
ATOM 3082 O O . SER B 1 123 ? -14.602 0.316 11.93 1 70.06 123 SER B O 1
ATOM 3084 N N . THR B 1 124 ? -16.406 1.224 11.023 1 72.31 124 THR B N 1
ATOM 3085 C CA . THR B 1 124 ? -16.375 0.325 9.875 1 72.31 124 THR B CA 1
ATOM 3086 C C . THR B 1 124 ? -15.133 0.562 9.031 1 72.31 124 THR B C 1
ATOM 3088 O O . THR B 1 124 ? -14.508 -0.388 8.555 1 72.31 124 THR B O 1
ATOM 3091 N N . MET B 1 125 ? -14.836 1.783 8.961 1 75.5 125 MET B N 1
ATOM 3092 C CA . MET B 1 125 ? -13.672 2.125 8.148 1 75.5 125 MET B CA 1
ATOM 3093 C C . MET B 1 125 ? -12.383 1.736 8.852 1 75.5 125 MET B C 1
ATOM 3095 O O . MET B 1 125 ? -11.383 1.424 8.203 1 75.5 125 MET B O 1
ATOM 3099 N N . GLN B 1 126 ? -12.461 1.635 10.133 1 71.94 126 GLN B N 1
ATOM 3100 C CA . GLN B 1 126 ? -11.305 1.154 10.883 1 71.94 126 GLN B CA 1
ATOM 3101 C C . GLN B 1 126 ? -11.062 -0.331 10.633 1 71.94 126 GLN B C 1
ATOM 3103 O O . GLN B 1 126 ? -9.914 -0.766 10.508 1 71.94 126 GLN B O 1
ATOM 3108 N N . ILE B 1 127 ? -12.094 -0.99 10.461 1 68.62 127 ILE B N 1
ATOM 3109 C CA . ILE B 1 127 ? -11.984 -2.412 10.156 1 68.62 127 ILE B CA 1
ATOM 3110 C C . ILE B 1 127 ? -11.406 -2.6 8.758 1 68.62 127 ILE B C 1
ATOM 3112 O O . ILE B 1 127 ? -10.508 -3.42 8.547 1 68.62 127 ILE B O 1
ATOM 3116 N N . ASN B 1 128 ? -11.984 -1.887 7.852 1 73.88 128 ASN B N 1
ATOM 3117 C CA . ASN B 1 128 ? -11.5 -1.979 6.48 1 73.88 128 ASN B CA 1
ATOM 3118 C C . ASN B 1 128 ? -10.008 -1.654 6.395 1 73.88 128 ASN B C 1
ATOM 3120 O O . ASN B 1 128 ? -9.281 -2.275 5.621 1 73.88 128 ASN B O 1
ATOM 3124 N N . ARG B 1 129 ? -9.609 -0.805 7.227 1 74.75 129 ARG B N 1
ATOM 3125 C CA . ARG B 1 129 ? -8.203 -0.412 7.223 1 74.75 129 ARG B CA 1
ATOM 3126 C C . ARG B 1 129 ? -7.336 -1.488 7.859 1 74.75 129 ARG B C 1
ATOM 3128 O O . ARG B 1 129 ? -6.156 -1.622 7.523 1 74.75 129 ARG B O 1
ATOM 3135 N N . ALA B 1 130 ? -7.961 -2.221 8.695 1 74.12 130 ALA B N 1
ATOM 3136 C CA . ALA B 1 130 ? -7.211 -3.238 9.43 1 74.12 130 ALA B CA 1
ATOM 3137 C C . ALA B 1 130 ? -7.02 -4.492 8.578 1 74.12 130 ALA B C 1
ATOM 3139 O O . ALA B 1 130 ? -6.082 -5.262 8.805 1 74.12 130 ALA B O 1
ATOM 3140 N N . VAL B 1 131 ? -7.832 -4.645 7.648 1 83.69 131 VAL B N 1
ATOM 3141 C CA . VAL B 1 131 ? -7.797 -5.84 6.809 1 83.69 131 VAL B CA 1
ATOM 3142 C C . VAL B 1 131 ? -6.945 -5.57 5.57 1 83.69 131 VAL B C 1
ATOM 3144 O O . VAL B 1 131 ? -7.281 -4.715 4.75 1 83.69 131 VAL B O 1
ATOM 3147 N N . PRO B 1 132 ? -5.871 -6.309 5.469 1 88.81 132 PRO B N 1
ATOM 3148 C CA . PRO B 1 132 ? -5.145 -6.188 4.203 1 88.81 132 PRO B CA 1
ATOM 3149 C C . PRO B 1 132 ? -5.977 -6.625 3 1 88.81 132 PRO B C 1
ATOM 3151 O O . PRO B 1 132 ? -6.41 -7.781 2.934 1 88.81 132 PRO B O 1
ATOM 3154 N N . PHE B 1 133 ? -6.105 -5.77 2.104 1 92.38 133 PHE B N 1
ATOM 3155 C CA . PHE B 1 133 ? -7.078 -6.023 1.049 1 92.38 133 PHE B CA 1
ATOM 3156 C C . PHE B 1 133 ? -6.648 -7.199 0.185 1 92.38 133 PHE B C 1
ATOM 3158 O O . PHE B 1 133 ? -7.488 -7.918 -0.359 1 92.38 133 PHE B O 1
ATOM 3165 N N . LEU B 1 134 ? -5.395 -7.449 0.126 1 93.19 134 LEU B N 1
ATOM 3166 C CA . LEU B 1 134 ? -4.926 -8.555 -0.698 1 93.19 134 LEU B CA 1
ATOM 3167 C C . LEU B 1 134 ? -5.301 -9.898 -0.075 1 93.19 134 LEU B C 1
ATOM 3169 O O . LEU B 1 134 ? -5.375 -10.914 -0.771 1 93.19 134 LEU B O 1
ATOM 3173 N N . ALA B 1 135 ? -5.496 -9.891 1.229 1 91.81 135 ALA B N 1
ATOM 3174 C CA . ALA B 1 135 ? -5.898 -11.117 1.914 1 91.81 135 ALA B CA 1
ATOM 3175 C C . ALA B 1 135 ? -7.32 -11.516 1.534 1 91.81 135 ALA B C 1
ATOM 3177 O O . ALA B 1 135 ? -7.738 -12.648 1.783 1 91.81 135 ALA B O 1
ATOM 3178 N N . LEU B 1 136 ? -8.023 -10.664 0.869 1 92.81 136 LEU B N 1
ATOM 3179 C CA . LEU B 1 136 ? -9.414 -10.906 0.508 1 92.81 136 LEU B CA 1
ATOM 3180 C C . LEU B 1 136 ? -9.516 -11.609 -0.838 1 92.81 136 LEU B C 1
ATOM 3182 O O . LEU B 1 136 ? -10.586 -12.094 -1.213 1 92.81 136 LEU B O 1
ATOM 3186 N N . VAL B 1 137 ? -8.406 -11.766 -1.518 1 92.25 137 VAL B N 1
ATOM 3187 C CA . VAL B 1 137 ? -8.391 -12.227 -2.902 1 92.25 137 VAL B CA 1
ATOM 3188 C C . VAL B 1 137 ? -9.016 -13.617 -2.992 1 92.25 137 VAL B C 1
ATOM 3190 O O . VAL B 1 137 ? -9.938 -13.836 -3.781 1 92.25 137 VAL B O 1
ATOM 3193 N N . PRO B 1 138 ? -8.656 -14.562 -2.141 1 89.88 138 PRO B N 1
ATOM 3194 C CA . PRO B 1 138 ? -9.25 -15.891 -2.273 1 89.88 138 PRO B CA 1
ATOM 3195 C C . PRO B 1 138 ? -10.75 -15.898 -2.02 1 89.88 138 PRO B C 1
ATOM 3197 O O . PRO B 1 138 ? -11.5 -16.594 -2.721 1 89.88 138 PRO B O 1
ATOM 3200 N N . LEU B 1 139 ? -11.078 -15.18 -1.026 1 90.31 139 LEU B N 1
ATOM 3201 C CA . LEU B 1 139 ? -12.5 -15.109 -0.697 1 90.31 139 LEU B CA 1
ATOM 3202 C C . LEU B 1 139 ? -13.281 -14.445 -1.823 1 90.31 139 LEU B C 1
ATOM 3204 O O . LEU B 1 139 ? -14.383 -14.891 -2.164 1 90.31 139 LEU B O 1
ATOM 3208 N N . PHE B 1 140 ? -12.75 -13.406 -2.404 1 92.38 140 PHE B N 1
ATOM 3209 C CA . PHE B 1 140 ? -13.43 -12.695 -3.482 1 92.38 140 PHE B CA 1
ATOM 3210 C C . PHE B 1 140 ? -13.523 -13.562 -4.73 1 92.38 140 PHE B C 1
ATOM 3212 O O . PHE B 1 140 ? -14.508 -13.508 -5.465 1 92.38 140 PHE B O 1
ATOM 3219 N N . ILE B 1 141 ? -12.461 -14.352 -4.953 1 90 141 ILE B N 1
ATOM 3220 C CA . ILE B 1 141 ? -12.5 -15.297 -6.066 1 90 141 ILE B CA 1
ATOM 3221 C C . ILE B 1 141 ? -13.602 -16.328 -5.832 1 90 141 ILE B C 1
ATOM 3223 O O . ILE B 1 141 ? -14.352 -16.656 -6.754 1 90 141 ILE B O 1
ATOM 3227 N N . ALA B 1 142 ? -13.695 -16.766 -4.629 1 86.44 142 ALA B N 1
ATOM 3228 C CA . ALA B 1 142 ? -14.727 -17.75 -4.285 1 86.44 142 ALA B CA 1
ATOM 3229 C C . ALA B 1 142 ? -16.125 -17.156 -4.457 1 86.44 142 ALA B C 1
ATOM 3231 O O . ALA B 1 142 ? -17.047 -17.859 -4.871 1 86.44 142 ALA B O 1
ATOM 3232 N N . TRP B 1 143 ? -16.312 -15.828 -4.203 1 88.06 143 TRP B N 1
ATOM 3233 C CA . TRP B 1 143 ? -17.609 -15.164 -4.215 1 88.06 143 TRP B CA 1
ATOM 3234 C C . TRP B 1 143 ? -18.016 -14.773 -5.637 1 88.06 143 TRP B C 1
ATOM 3236 O O . TRP B 1 143 ? -19.172 -14.906 -6.02 1 88.06 143 TRP B O 1
ATOM 3246 N N . PHE B 1 144 ? -17.047 -14.305 -6.379 1 91 144 PHE B N 1
ATOM 3247 C CA . PHE B 1 144 ? -17.391 -13.617 -7.617 1 91 144 PHE B CA 1
ATOM 3248 C C . PHE B 1 144 ? -16.844 -14.359 -8.828 1 91 144 PHE B C 1
ATOM 3250 O O . PHE B 1 144 ? -17.172 -14.031 -9.969 1 91 144 PHE B O 1
ATOM 3257 N N . GLY B 1 145 ? -16.125 -15.398 -8.594 1 87.62 145 GLY B N 1
ATOM 3258 C CA . GLY B 1 145 ? -15.43 -16.047 -9.703 1 87.62 145 GLY B CA 1
ATOM 3259 C C . GLY B 1 145 ? -14.211 -15.281 -10.172 1 87.62 145 GLY B C 1
ATOM 3260 O O . GLY B 1 145 ? -13.844 -14.266 -9.578 1 87.62 145 GLY B O 1
ATOM 3261 N N . ILE B 1 146 ? -13.555 -15.742 -11.172 1 88.12 146 ILE B N 1
ATOM 3262 C CA . ILE B 1 146 ? -12.273 -15.211 -11.602 1 88.12 146 ILE B CA 1
ATOM 3263 C C . ILE B 1 146 ? -12.492 -14.148 -12.68 1 88.12 146 ILE B C 1
ATOM 3265 O O . ILE B 1 146 ? -11.539 -13.547 -13.172 1 88.12 146 ILE B O 1
ATOM 3269 N N . ASP B 1 147 ? -13.734 -13.773 -12.891 1 89.62 147 ASP B N 1
ATOM 3270 C CA . ASP B 1 147 ? -14.062 -12.797 -13.93 1 89.62 147 ASP B CA 1
ATOM 3271 C C . ASP B 1 147 ? -13.742 -11.375 -13.469 1 89.62 147 ASP B C 1
ATOM 3273 O O . ASP B 1 147 ? -13.047 -11.188 -12.461 1 89.62 147 ASP B O 1
ATOM 3277 N N . GLU B 1 148 ? -14.211 -10.344 -14.125 1 94.25 148 GLU B N 1
ATOM 3278 C CA . GLU B 1 148 ? -13.859 -8.938 -13.922 1 94.25 148 GLU B CA 1
ATOM 3279 C C . GLU B 1 148 ? -14.367 -8.438 -12.578 1 94.25 148 GLU B C 1
ATOM 3281 O O . GLU B 1 148 ? -13.766 -7.543 -11.977 1 94.25 148 GLU B O 1
ATOM 3286 N N . THR B 1 149 ? -15.359 -9.055 -12.102 1 94.5 149 THR B N 1
ATOM 3287 C CA . THR B 1 149 ? -16.031 -8.539 -10.906 1 94.5 149 THR B CA 1
ATOM 3288 C C . THR B 1 149 ? -15.102 -8.57 -9.703 1 94.5 149 THR B C 1
ATOM 3290 O O . THR B 1 149 ? -14.984 -7.582 -8.977 1 94.5 149 THR B O 1
ATOM 3293 N N . PHE B 1 150 ? -14.398 -9.719 -9.445 1 94.38 150 PHE B N 1
ATOM 3294 C CA . PHE B 1 150 ? -13.578 -9.766 -8.234 1 94.38 150 PHE B CA 1
ATOM 3295 C C . PHE B 1 150 ? -12.43 -8.766 -8.328 1 94.38 150 PHE B C 1
ATOM 3297 O O . PHE B 1 150 ? -12.031 -8.18 -7.32 1 94.38 150 PHE B O 1
ATOM 3304 N N . LYS B 1 151 ? -11.898 -8.477 -9.539 1 96.19 151 LYS B N 1
ATOM 3305 C CA . LYS B 1 151 ? -10.781 -7.547 -9.719 1 96.19 151 LYS B CA 1
ATOM 3306 C C . LYS B 1 151 ? -11.203 -6.117 -9.398 1 96.19 151 LYS B C 1
ATOM 3308 O O . LYS B 1 151 ? -10.508 -5.406 -8.672 1 96.19 151 LYS B O 1
ATOM 3313 N N . VAL B 1 152 ? -12.383 -5.797 -9.859 1 97.19 152 VAL B N 1
ATOM 3314 C CA . VAL B 1 152 ? -12.898 -4.449 -9.648 1 97.19 152 VAL B CA 1
ATOM 3315 C C . VAL B 1 152 ? -13.273 -4.258 -8.18 1 97.19 152 VAL B C 1
ATOM 3317 O O . VAL B 1 152 ? -12.969 -3.225 -7.586 1 97.19 152 VAL B O 1
ATOM 3320 N N . VAL B 1 153 ? -13.891 -5.242 -7.605 1 96.94 153 VAL B N 1
ATOM 3321 C CA . VAL B 1 153 ? -14.312 -5.156 -6.215 1 96.94 153 VAL B CA 1
ATOM 3322 C C . VAL B 1 153 ? -13.086 -5.07 -5.305 1 96.94 153 VAL B C 1
ATOM 3324 O O . VAL B 1 153 ? -13.086 -4.324 -4.324 1 96.94 153 VAL B O 1
ATOM 3327 N N . LEU B 1 154 ? -12.062 -5.801 -5.625 1 96.31 154 LEU B N 1
ATOM 3328 C CA . LEU B 1 154 ? -10.836 -5.773 -4.84 1 96.31 154 LEU B CA 1
ATOM 3329 C C . LEU B 1 154 ? -10.242 -4.367 -4.801 1 96.31 154 LEU B C 1
ATOM 3331 O O . LEU B 1 154 ? -9.906 -3.857 -3.729 1 96.31 154 LEU B O 1
ATOM 3335 N N . ILE B 1 155 ? -10.133 -3.74 -5.949 1 97.56 155 ILE B N 1
ATOM 3336 C CA . ILE B 1 155 ? -9.578 -2.395 -6.047 1 97.56 155 ILE B CA 1
ATOM 3337 C C . ILE B 1 155 ? -10.508 -1.398 -5.359 1 97.56 155 ILE B C 1
ATOM 3339 O O . ILE B 1 155 ? -10.047 -0.45 -4.723 1 97.56 155 ILE B O 1
ATOM 3343 N N . THR B 1 156 ? -11.82 -1.646 -5.469 1 97.69 156 THR B N 1
ATOM 3344 C CA . THR B 1 156 ? -12.797 -0.795 -4.801 1 97.69 156 THR B CA 1
ATOM 3345 C C . THR B 1 156 ? -12.586 -0.812 -3.289 1 97.69 156 THR B C 1
ATOM 3347 O O . THR B 1 156 ? -12.516 0.243 -2.656 1 97.69 156 THR B O 1
ATOM 3350 N N . VAL B 1 157 ? -12.422 -1.948 -2.77 1 95.12 157 VAL B N 1
ATOM 3351 C CA . VAL B 1 157 ? -12.258 -2.107 -1.328 1 95.12 157 VAL B CA 1
ATOM 3352 C C . VAL B 1 157 ? -10.938 -1.482 -0.885 1 95.12 157 VAL B C 1
ATOM 3354 O O . VAL B 1 157 ? -10.875 -0.818 0.152 1 95.12 157 VAL B O 1
ATOM 3357 N N . ALA B 1 158 ? -9.906 -1.661 -1.683 1 95.25 158 ALA B N 1
ATOM 3358 C CA . ALA B 1 158 ? -8.586 -1.136 -1.366 1 95.25 158 ALA B CA 1
ATOM 3359 C C . ALA B 1 158 ? -8.609 0.387 -1.276 1 95.25 158 ALA B C 1
ATOM 3361 O O . ALA B 1 158 ? -7.871 0.979 -0.48 1 95.25 158 ALA B O 1
ATOM 3362 N N . THR B 1 159 ? -9.414 1.012 -2.053 1 96.5 159 THR B N 1
ATOM 3363 C CA . THR B 1 159 ? -9.344 2.461 -2.201 1 96.5 159 THR B CA 1
ATOM 3364 C C . THR B 1 159 ? -10.406 3.146 -1.353 1 96.5 159 THR B C 1
ATOM 3366 O O . THR B 1 159 ? -10.359 4.359 -1.142 1 96.5 159 THR B O 1
ATOM 3369 N N . LEU B 1 160 ? -11.273 2.379 -0.78 1 95.75 160 LEU B N 1
ATOM 3370 C CA . LEU B 1 160 ? -12.406 2.92 -0.028 1 95.75 160 LEU B CA 1
ATOM 3371 C C . LEU B 1 160 ? -11.922 3.631 1.233 1 95.75 160 LEU B C 1
ATOM 3373 O O . LEU B 1 160 ? -12.234 4.805 1.448 1 95.75 160 LEU B O 1
ATOM 3377 N N . ALA B 1 161 ? -11.164 2.979 1.982 1 92 161 ALA B N 1
ATOM 3378 C CA . ALA B 1 161 ? -10.773 3.473 3.303 1 92 161 ALA B CA 1
ATOM 3379 C C . ALA B 1 161 ? -9.906 4.723 3.188 1 92 161 ALA B C 1
ATOM 3381 O O . ALA B 1 161 ? -10.164 5.727 3.861 1 92 161 ALA B O 1
ATOM 3382 N N . PRO B 1 162 ? -8.898 4.738 2.305 1 92.31 162 PRO B N 1
ATOM 3383 C CA . PRO B 1 162 ? -8.102 5.961 2.188 1 92.31 162 PRO B CA 1
ATOM 3384 C C . PRO B 1 162 ? -8.914 7.152 1.697 1 92.31 162 PRO B C 1
ATOM 3386 O O . PRO B 1 162 ? -8.758 8.266 2.205 1 92.31 162 PRO B O 1
ATOM 3389 N N . MET B 1 163 ? -9.727 6.887 0.764 1 95.5 163 MET B N 1
ATOM 3390 C CA . MET B 1 163 ? -10.555 7.992 0.284 1 95.5 163 MET B CA 1
ATOM 3391 C C . MET B 1 163 ? -11.469 8.5 1.388 1 95.5 163 MET B C 1
ATOM 3393 O O . MET B 1 163 ? -11.633 9.711 1.552 1 95.5 163 MET B O 1
ATOM 3397 N N . TYR B 1 164 ? -12.062 7.637 2.148 1 93.81 164 TYR B N 1
ATOM 3398 C CA . TYR B 1 164 ? -12.898 8.008 3.287 1 93.81 164 TYR B CA 1
ATOM 3399 C C . TYR B 1 164 ? -12.109 8.836 4.293 1 93.81 164 TYR B C 1
ATOM 3401 O O . TYR B 1 164 ? -12.562 9.906 4.715 1 93.81 164 TYR B O 1
ATOM 3409 N N . ALA B 1 165 ? -10.961 8.367 4.605 1 90.62 165 ALA B N 1
ATOM 3410 C CA . ALA B 1 165 ? -10.164 9 5.656 1 90.62 165 ALA B CA 1
ATOM 3411 C C . ALA B 1 165 ? -9.758 10.422 5.258 1 90.62 165 ALA B C 1
ATOM 3413 O O . ALA B 1 165 ? -9.914 11.359 6.043 1 90.62 165 ALA B O 1
ATOM 3414 N N . TYR B 1 166 ? -9.312 10.586 4.039 1 92.75 166 TYR B N 1
ATOM 3415 C CA . TYR B 1 166 ? -8.828 11.891 3.6 1 92.75 166 TYR B CA 1
ATOM 3416 C C . TYR B 1 166 ? -9.984 12.859 3.391 1 92.75 166 TYR B C 1
ATOM 3418 O O . TYR B 1 166 ? -9.852 14.055 3.672 1 92.75 166 TYR B O 1
ATOM 3426 N N . THR B 1 167 ? -11.094 12.305 2.939 1 92 167 THR B N 1
ATOM 3427 C CA . THR B 1 167 ? -12.266 13.148 2.77 1 92 167 THR B CA 1
ATOM 3428 C C . THR B 1 167 ? -12.836 13.562 4.125 1 92 167 THR B C 1
ATOM 3430 O O . THR B 1 167 ? -13.164 14.734 4.332 1 92 167 THR B O 1
ATOM 3433 N N . TYR B 1 168 ? -12.906 12.633 5 1 89.81 168 TYR B N 1
ATOM 3434 C CA . TYR B 1 168 ? -13.406 12.891 6.348 1 89.81 168 TYR B CA 1
ATOM 3435 C C . TYR B 1 168 ? -12.578 13.969 7.039 1 89.81 168 TYR B C 1
ATOM 3437 O O . TYR B 1 168 ? -13.125 14.938 7.566 1 89.81 168 TYR B O 1
ATOM 3445 N N . LEU B 1 169 ? -11.297 13.805 6.957 1 86.94 169 LEU B N 1
ATOM 3446 C CA . LEU B 1 169 ? -10.406 14.773 7.594 1 86.94 169 LEU B CA 1
ATOM 3447 C C . LEU B 1 169 ? -10.492 16.125 6.91 1 86.94 169 LEU B C 1
ATOM 3449 O O . LEU B 1 169 ? -10.43 17.172 7.57 1 86.94 169 LEU B O 1
ATOM 3453 N N . GLY B 1 170 ? -10.578 16.094 5.664 1 86.81 170 GLY B N 1
ATOM 3454 C CA . GLY B 1 170 ? -10.719 17.344 4.914 1 86.81 170 GLY B CA 1
ATOM 3455 C C . GLY B 1 170 ? -11.984 18.109 5.266 1 86.81 170 GLY B C 1
ATOM 3456 O O . GLY B 1 170 ? -11.953 19.328 5.406 1 86.81 170 GLY B O 1
ATOM 3457 N N . VAL B 1 171 ? -13.016 17.406 5.438 1 86.56 171 VAL B N 1
ATOM 3458 C CA . VAL B 1 171 ? -14.305 18.031 5.734 1 86.56 171 VAL B CA 1
ATOM 3459 C C . VAL B 1 171 ? -14.328 18.5 7.18 1 86.56 171 VAL B C 1
ATOM 3461 O O . VAL B 1 171 ? -14.812 19.609 7.469 1 86.56 171 VAL B O 1
ATOM 3464 N N . ARG B 1 172 ? -13.797 17.703 8 1 83.75 172 ARG B N 1
ATOM 3465 C CA . ARG B 1 172 ? -13.781 18.062 9.414 1 83.75 172 ARG B CA 1
ATOM 3466 C C . ARG B 1 172 ? -12.836 19.234 9.68 1 83.75 172 ARG B C 1
ATOM 3468 O O . ARG B 1 172 ? -13.023 19.984 10.633 1 83.75 172 ARG B O 1
ATOM 3475 N N . GLY B 1 173 ? -11.891 19.312 8.836 1 81.25 173 GLY B N 1
ATOM 3476 C CA . GLY B 1 173 ? -10.898 20.375 9.008 1 81.25 173 GLY B CA 1
ATOM 3477 C C . GLY B 1 173 ? -11.398 21.734 8.562 1 81.25 173 GLY B C 1
ATOM 3478 O O . GLY B 1 173 ? -10.742 22.75 8.797 1 81.25 173 GLY B O 1
ATOM 3479 N N . VAL B 1 174 ? -12.523 21.734 8.023 1 78.5 174 VAL B N 1
ATOM 3480 C CA . VAL B 1 174 ? -13.07 23 7.559 1 78.5 174 VAL B CA 1
ATOM 3481 C C . VAL B 1 174 ? -13.484 23.844 8.758 1 78.5 174 VAL B C 1
ATOM 3483 O O . VAL B 1 174 ? -14.148 23.359 9.672 1 78.5 174 VAL B O 1
ATOM 3486 N N . ASP B 1 175 ? -12.953 25.062 8.742 1 73 175 ASP B N 1
ATOM 3487 C CA . ASP B 1 175 ? -13.188 26.016 9.812 1 73 175 ASP B CA 1
ATOM 3488 C C . ASP B 1 175 ? -14.688 26.25 10.016 1 73 175 ASP B C 1
ATOM 3490 O O . ASP B 1 175 ? -15.422 26.516 9.062 1 73 175 ASP B O 1
ATOM 3494 N N . ARG B 1 176 ? -15.016 26.031 11.172 1 72.44 176 ARG B N 1
ATOM 3495 C CA . ARG B 1 176 ? -16.406 26.25 11.555 1 72.44 176 ARG B CA 1
ATOM 3496 C C . ARG B 1 176 ? -16.859 27.656 11.188 1 72.44 176 ARG B C 1
ATOM 3498 O O . ARG B 1 176 ? -18 27.859 10.766 1 72.44 176 ARG B O 1
ATOM 3505 N N . LYS B 1 177 ? -15.93 28.484 11.336 1 75.25 177 LYS B N 1
ATOM 3506 C CA . LYS B 1 177 ? -16.25 29.875 11.016 1 75.25 177 LYS B CA 1
ATOM 3507 C C . LYS B 1 177 ? -16.609 30.031 9.539 1 75.25 177 LYS B C 1
ATOM 3509 O O . LYS B 1 177 ? -17.516 30.781 9.195 1 75.25 177 LYS B O 1
ATOM 3514 N N . MET B 1 178 ? -15.945 29.25 8.781 1 77.25 178 MET B N 1
ATOM 3515 C CA . MET B 1 178 ? -16.219 29.297 7.352 1 77.25 178 MET B CA 1
ATOM 3516 C C . MET B 1 178 ? -17.594 28.703 7.039 1 77.25 178 MET B C 1
ATOM 3518 O O . MET B 1 178 ? -18.312 29.219 6.184 1 77.25 178 MET B O 1
ATOM 3522 N N . VAL B 1 179 ? -17.922 27.781 7.754 1 77.5 179 VAL B N 1
ATOM 3523 C CA . VAL B 1 179 ? -19.203 27.125 7.547 1 77.5 179 VAL B CA 1
ATOM 3524 C C . VAL B 1 179 ? -20.344 28.047 8.008 1 77.5 179 VAL B C 1
ATOM 3526 O O . VAL B 1 179 ? -21.375 28.156 7.34 1 77.5 179 VAL B O 1
ATOM 3529 N N . GLU B 1 180 ? -20.047 28.641 9.094 1 78.38 180 GLU B N 1
ATOM 3530 C CA . GLU B 1 180 ? -21.047 29.578 9.625 1 78.38 180 GLU B CA 1
ATOM 3531 C C . GLU B 1 180 ? -21.234 30.766 8.688 1 78.38 180 GLU B C 1
ATOM 3533 O O . GLU B 1 180 ? -22.359 31.219 8.469 1 78.38 180 GLU B O 1
ATOM 3538 N N . ALA B 1 181 ? -20.156 31.141 8.227 1 80.69 181 ALA B N 1
ATOM 3539 C CA . ALA B 1 181 ? -20.219 32.25 7.27 1 80.69 181 ALA B CA 1
ATOM 3540 C C . ALA B 1 181 ? -21 31.844 6.027 1 80.69 181 ALA B C 1
ATOM 3542 O O . ALA B 1 181 ? -21.828 32.625 5.527 1 80.69 181 ALA B O 1
ATOM 3543 N N . ALA B 1 182 ? -20.797 30.734 5.602 1 80.06 182 ALA B N 1
ATOM 3544 C CA . ALA B 1 182 ? -21.484 30.25 4.41 1 80.06 182 ALA B CA 1
ATOM 3545 C C . ALA B 1 182 ? -22.984 30.109 4.668 1 80.06 182 ALA B C 1
ATOM 3547 O O . ALA B 1 182 ? -23.797 30.438 3.805 1 80.06 182 ALA B O 1
ATOM 3548 N N . ARG B 1 183 ? -23.188 29.688 5.828 1 79.19 183 ARG B N 1
ATOM 3549 C CA . ARG B 1 183 ? -24.594 29.578 6.215 1 79.19 183 ARG B CA 1
ATOM 3550 C C . ARG B 1 183 ? -25.25 30.938 6.312 1 79.19 183 ARG B C 1
ATOM 3552 O O . ARG B 1 183 ? -26.422 31.109 5.984 1 79.19 183 ARG B O 1
ATOM 3559 N N . GLY B 1 184 ? -24.422 31.781 6.844 1 81.88 184 GLY B N 1
ATOM 3560 C CA . GLY B 1 184 ? -24.891 33.156 6.906 1 81.88 184 GLY B CA 1
ATOM 3561 C C . GLY B 1 184 ? -25.266 33.719 5.547 1 81.88 184 GLY B C 1
ATOM 3562 O O . GLY B 1 184 ? -26.172 34.562 5.438 1 81.88 184 GLY B O 1
ATOM 3563 N N . PHE B 1 185 ? -24.641 33.25 4.531 1 85.62 185 PHE B N 1
ATOM 3564 C CA . PHE B 1 185 ? -24.922 33.719 3.174 1 85.62 185 PHE B CA 1
ATOM 3565 C C . PHE B 1 185 ? -26.062 32.906 2.557 1 85.62 185 PHE B C 1
ATOM 3567 O O . PHE B 1 185 ? -26.359 33.062 1.368 1 85.62 185 PHE B O 1
ATOM 3574 N N . GLY B 1 186 ? -26.578 32 3.342 1 82.56 186 GLY B N 1
ATOM 3575 C CA . GLY B 1 186 ? -27.766 31.312 2.898 1 82.56 186 GLY B CA 1
ATOM 3576 C C . GLY B 1 186 ? -27.469 29.922 2.355 1 82.56 186 GLY B C 1
ATOM 3577 O O . GLY B 1 186 ? -28.359 29.25 1.831 1 82.56 186 GLY B O 1
ATOM 3578 N N . LEU B 1 187 ? -26.281 29.609 2.377 1 78.69 187 LEU B N 1
ATOM 3579 C CA . LEU B 1 187 ? -25.969 28.266 1.873 1 78.69 187 LEU B CA 1
ATOM 3580 C C . LEU B 1 187 ? -26.375 27.203 2.879 1 78.69 187 LEU B C 1
ATOM 3582 O O . LEU B 1 187 ? -26.016 27.281 4.059 1 78.69 187 LEU B O 1
ATOM 3586 N N . THR B 1 188 ? -27.328 26.297 2.447 1 81.19 188 THR B N 1
ATOM 3587 C CA . THR B 1 188 ? -27.75 25.203 3.322 1 81.19 188 THR B CA 1
ATOM 3588 C C . THR B 1 188 ? -27.797 23.891 2.559 1 81.19 188 THR B C 1
ATOM 3590 O O . THR B 1 188 ? -27.719 23.875 1.329 1 81.19 188 THR B O 1
ATOM 3593 N N . GLY B 1 189 ? -27.641 22.781 3.219 1 80.06 189 GLY B N 1
ATOM 3594 C CA . GLY B 1 189 ? -27.781 21.469 2.633 1 80.06 189 GLY B CA 1
ATOM 3595 C C . GLY B 1 189 ? -26.703 21.141 1.614 1 80.06 189 GLY B C 1
ATOM 3596 O O . GLY B 1 189 ? -25.516 21.281 1.896 1 80.06 189 GLY B O 1
ATOM 3597 N N . GLY B 1 190 ? -27.109 20.703 0.485 1 83.31 190 GLY B N 1
ATOM 3598 C CA . GLY B 1 190 ? -26.203 20.312 -0.594 1 83.31 190 GLY B CA 1
ATOM 3599 C C . GLY B 1 190 ? -25.391 21.469 -1.141 1 83.31 190 GLY B C 1
ATOM 3600 O O . GLY B 1 190 ? -24.219 21.297 -1.496 1 83.31 190 GLY B O 1
ATOM 3601 N N . ARG B 1 191 ? -25.969 22.672 -1.092 1 84.38 191 ARG B N 1
ATOM 3602 C CA . ARG B 1 191 ? -25.266 23.859 -1.593 1 84.38 191 ARG B CA 1
ATOM 3603 C C . ARG B 1 191 ? -24.078 24.203 -0.701 1 84.38 191 ARG B C 1
ATOM 3605 O O . ARG B 1 191 ? -23.016 24.625 -1.191 1 84.38 191 ARG B O 1
ATOM 3612 N N . LEU B 1 192 ? -24.328 24.047 0.574 1 83.06 192 LEU B N 1
ATOM 3613 C CA . LEU B 1 192 ? -23.234 24.281 1.517 1 83.06 192 LEU B CA 1
ATOM 3614 C C . LEU B 1 192 ? -22.109 23.266 1.307 1 83.06 192 LEU B C 1
ATOM 3616 O O . LEU B 1 192 ? -20.938 23.641 1.292 1 83.06 192 LEU B O 1
ATOM 3620 N N . VAL B 1 193 ? -22.531 22.047 1.032 1 81.25 193 VAL B N 1
ATOM 3621 C CA . VAL B 1 193 ? -21.562 20.969 0.887 1 81.25 193 VAL B CA 1
ATOM 3622 C C . VAL B 1 193 ? -20.766 21.156 -0.406 1 81.25 193 VAL B C 1
ATOM 3624 O O . VAL B 1 193 ? -19.531 21.203 -0.386 1 81.25 193 VAL B O 1
ATOM 3627 N N . PHE B 1 194 ? -21.391 21.359 -1.455 1 83.31 194 PHE B N 1
ATOM 3628 C CA . PHE B 1 194 ? -20.734 21.422 -2.758 1 83.31 194 PHE B CA 1
ATOM 3629 C C . PHE B 1 194 ? -20.141 22.797 -3.006 1 83.31 194 PHE B C 1
ATOM 3631 O O . PHE B 1 194 ? -19.172 22.938 -3.76 1 83.31 194 PHE B O 1
ATOM 3638 N N . GLY B 1 195 ? -20.656 23.75 -2.297 1 79.44 195 GLY B N 1
ATOM 3639 C CA . GLY B 1 195 ? -20.234 25.125 -2.547 1 79.44 195 GLY B CA 1
ATOM 3640 C C . GLY B 1 195 ? -19.141 25.594 -1.604 1 79.44 195 GLY B C 1
ATOM 3641 O O . GLY B 1 195 ? -18.375 26.5 -1.936 1 79.44 195 GLY B O 1
ATOM 3642 N N . ALA B 1 196 ? -19.062 25.047 -0.499 1 79.81 196 ALA B N 1
ATOM 3643 C CA . ALA B 1 196 ? -18.141 25.578 0.486 1 79.81 196 ALA B CA 1
ATOM 3644 C C . ALA B 1 196 ? -17.266 24.469 1.08 1 79.81 196 ALA B C 1
ATOM 3646 O O . ALA B 1 196 ? -16.031 24.531 1.017 1 79.81 196 ALA B O 1
ATOM 3647 N N . ILE B 1 197 ? -17.844 23.469 1.466 1 82.12 197 ILE B N 1
ATOM 3648 C CA . ILE B 1 197 ? -17.141 22.453 2.254 1 82.12 197 ILE B CA 1
ATOM 3649 C C . ILE B 1 197 ? -16.219 21.641 1.351 1 82.12 197 ILE B C 1
ATOM 3651 O O . ILE B 1 197 ? -15.023 21.516 1.627 1 82.12 197 ILE B O 1
ATOM 3655 N N . LEU B 1 198 ? -16.75 21.203 0.271 1 82.56 198 LEU B N 1
ATOM 3656 C CA . LEU B 1 198 ? -15.992 20.312 -0.596 1 82.56 198 LEU B CA 1
ATOM 3657 C C . LEU B 1 198 ? -14.836 21.047 -1.258 1 82.56 198 LEU B C 1
ATOM 3659 O O . LEU B 1 198 ? -13.727 20.516 -1.351 1 82.56 198 LEU B O 1
ATOM 3663 N N . PRO B 1 199 ? -15.078 22.203 -1.699 1 82.81 199 PRO B N 1
ATOM 3664 C CA . PRO B 1 199 ? -13.953 22.938 -2.271 1 82.81 199 PRO B CA 1
ATOM 3665 C C . PRO B 1 199 ? -12.828 23.172 -1.269 1 82.81 199 PRO B C 1
ATOM 3667 O O . PRO B 1 199 ? -11.648 23.156 -1.643 1 82.81 199 PRO B O 1
ATOM 3670 N N . THR B 1 200 ? -13.172 23.359 -0.05 1 82.19 200 THR B N 1
ATOM 3671 C CA . THR B 1 200 ? -12.156 23.562 0.976 1 82.19 200 THR B CA 1
ATOM 3672 C C . THR B 1 200 ? -11.453 22.25 1.311 1 82.19 200 THR B C 1
ATOM 3674 O O . THR B 1 200 ? -10.289 22.25 1.711 1 82.19 200 THR B O 1
ATOM 3677 N N . ALA B 1 201 ? -12.133 21.172 1.095 1 88.31 201 ALA B N 1
ATOM 3678 C CA . ALA B 1 201 ? -11.586 19.859 1.413 1 88.31 201 ALA B CA 1
ATOM 3679 C C . ALA B 1 201 ? -10.867 19.25 0.21 1 88.31 201 ALA B C 1
ATOM 3681 O O . ALA B 1 201 ? -10.281 18.172 0.304 1 88.31 201 ALA B O 1
ATOM 3682 N N . LEU B 1 202 ? -10.781 19.969 -0.879 1 90.38 202 LEU B N 1
ATOM 3683 C CA . LEU B 1 202 ? -10.32 19.438 -2.16 1 90.38 202 LEU B CA 1
ATOM 3684 C C . LEU B 1 202 ? -8.867 18.984 -2.07 1 90.38 202 LEU B C 1
ATOM 3686 O O . LEU B 1 202 ? -8.508 17.938 -2.602 1 90.38 202 LEU B O 1
ATOM 3690 N N . PRO B 1 203 ? -8.031 19.75 -1.372 1 88.12 203 PRO B N 1
ATOM 3691 C CA . PRO B 1 203 ? -6.648 19.266 -1.264 1 88.12 203 PRO B CA 1
ATOM 3692 C C . PRO B 1 203 ? -6.551 17.906 -0.596 1 88.12 203 PRO B C 1
ATOM 3694 O O . PRO B 1 203 ? -5.789 17.047 -1.051 1 88.12 203 PRO B O 1
ATOM 3697 N N . GLY B 1 204 ? -7.359 17.719 0.369 1 90.56 204 GLY B N 1
ATOM 3698 C CA . GLY B 1 204 ? -7.391 16.422 1.023 1 90.56 204 GLY B CA 1
ATOM 3699 C C . GLY B 1 204 ? -7.938 15.32 0.136 1 90.56 204 GLY B C 1
ATOM 3700 O O . GLY B 1 204 ? -7.398 14.211 0.113 1 90.56 204 GLY B O 1
ATOM 3701 N N . VAL B 1 205 ? -8.938 15.656 -0.564 1 93.25 205 VAL B N 1
ATOM 3702 C CA . VAL B 1 205 ? -9.57 14.688 -1.454 1 93.25 205 VAL B CA 1
ATOM 3703 C C . VAL B 1 205 ? -8.594 14.289 -2.561 1 93.25 205 VAL B C 1
ATOM 3705 O O . VAL B 1 205 ? -8.508 13.109 -2.92 1 93.25 205 VAL B O 1
ATOM 3708 N N . LEU B 1 206 ? -7.859 15.266 -3.074 1 93.81 206 LEU B N 1
ATOM 3709 C CA . LEU B 1 206 ? -6.91 14.977 -4.141 1 93.81 206 LEU B CA 1
ATOM 3710 C C . LEU B 1 206 ? -5.738 14.148 -3.615 1 93.81 206 LEU B C 1
ATOM 3712 O O . LEU B 1 206 ? -5.203 13.297 -4.328 1 93.81 206 LEU B O 1
ATOM 3716 N N . MET B 1 207 ? -5.387 14.391 -2.412 1 91.62 207 MET B N 1
ATOM 3717 C CA . MET B 1 207 ? -4.379 13.539 -1.786 1 91.62 207 MET B CA 1
ATOM 3718 C C . MET B 1 207 ? -4.891 12.109 -1.637 1 91.62 207 MET B C 1
ATOM 3720 O O . MET B 1 207 ? -4.156 11.156 -1.88 1 91.62 207 MET B O 1
ATOM 3724 N N . GLY B 1 208 ? -6.125 12 -1.244 1 94.38 208 GLY B N 1
ATOM 3725 C CA . GLY B 1 208 ? -6.754 10.695 -1.183 1 94.38 208 GLY B CA 1
ATOM 3726 C C . GLY B 1 208 ? -6.785 9.984 -2.523 1 94.38 208 GLY B C 1
ATOM 3727 O O . GLY B 1 208 ? -6.516 8.781 -2.602 1 94.38 208 GLY B O 1
ATOM 3728 N N . LEU B 1 209 ? -7.023 10.758 -3.512 1 95.81 209 LEU B N 1
ATOM 3729 C CA . LEU B 1 209 ? -7.078 10.188 -4.855 1 95.81 209 LEU B CA 1
ATOM 3730 C C . LEU B 1 209 ? -5.707 9.672 -5.277 1 95.81 209 LEU B C 1
ATOM 3732 O O . LEU B 1 209 ? -5.605 8.602 -5.891 1 95.81 209 LEU B O 1
ATOM 3736 N N . ARG B 1 210 ? -4.688 10.398 -4.98 1 93.44 210 ARG B N 1
ATOM 3737 C CA . ARG B 1 210 ? -3.332 9.961 -5.293 1 93.44 210 ARG B CA 1
ATOM 3738 C C . ARG B 1 210 ? -3.018 8.633 -4.625 1 93.44 210 ARG B C 1
ATOM 3740 O O . ARG B 1 210 ? -2.463 7.73 -5.258 1 93.44 210 ARG B O 1
ATOM 3747 N N . ILE B 1 211 ? -3.385 8.516 -3.43 1 92.12 211 ILE B N 1
ATOM 3748 C CA . ILE B 1 211 ? -3.145 7.285 -2.68 1 92.12 211 ILE B CA 1
ATOM 3749 C C . ILE B 1 211 ? -3.957 6.141 -3.281 1 92.12 211 ILE B C 1
ATOM 3751 O O . ILE B 1 211 ? -3.449 5.031 -3.449 1 92.12 211 ILE B O 1
ATOM 3755 N N . CYS B 1 212 ? -5.156 6.414 -3.604 1 96.56 212 CYS B N 1
ATOM 3756 C CA . CYS B 1 212 ? -6.035 5.41 -4.188 1 96.56 212 CYS B CA 1
ATOM 3757 C C . CYS B 1 212 ? -5.477 4.898 -5.512 1 96.56 212 CYS B C 1
ATOM 3759 O O . CYS B 1 212 ? -5.484 3.693 -5.77 1 96.56 212 CYS B O 1
ATOM 3761 N N . LEU B 1 213 ? -4.988 5.824 -6.312 1 95.81 213 LEU B N 1
ATOM 3762 C CA . LEU B 1 213 ? -4.434 5.434 -7.602 1 95.81 213 LEU B CA 1
ATOM 3763 C C . LEU B 1 213 ? -3.178 4.582 -7.418 1 95.81 213 LEU B C 1
ATOM 3765 O O . LEU B 1 213 ? -2.969 3.611 -8.148 1 95.81 213 LEU B O 1
ATOM 3769 N N . SER B 1 214 ? -2.396 4.895 -6.441 1 92.31 214 SER B N 1
ATOM 3770 C CA . SER B 1 214 ? -1.226 4.082 -6.125 1 92.31 214 SER B CA 1
ATOM 3771 C C . SER B 1 214 ? -1.631 2.686 -5.66 1 92.31 214 SER B C 1
ATOM 3773 O O . SER B 1 214 ? -1.059 1.688 -6.105 1 92.31 214 SER B O 1
ATOM 3775 N N . LEU B 1 215 ? -2.625 2.596 -4.863 1 93.81 215 LEU B N 1
ATOM 3776 C CA . LEU B 1 215 ? -3.109 1.322 -4.344 1 93.81 215 LEU B CA 1
ATOM 3777 C C . LEU B 1 215 ? -3.713 0.474 -5.457 1 93.81 215 LEU B C 1
ATOM 3779 O O . LEU B 1 215 ? -3.635 -0.756 -5.418 1 93.81 215 LEU B O 1
ATOM 3783 N N . SER B 1 216 ? -4.289 1.175 -6.379 1 96.94 216 SER B N 1
ATOM 3784 C CA . SER B 1 216 ? -4.91 0.439 -7.477 1 96.94 216 SER B CA 1
ATOM 3785 C C . SER B 1 216 ? -3.873 -0.334 -8.281 1 96.94 216 SER B C 1
ATOM 3787 O O . SER B 1 216 ? -4.16 -1.42 -8.789 1 96.94 216 SER B O 1
ATOM 3789 N N . ILE B 1 217 ? -2.693 0.183 -8.391 1 95.25 217 ILE B N 1
ATOM 3790 C CA . ILE B 1 217 ? -1.632 -0.519 -9.102 1 95.25 217 ILE B CA 1
ATOM 3791 C C . ILE B 1 217 ? -1.269 -1.8 -8.359 1 95.25 217 ILE B C 1
ATOM 3793 O O . ILE B 1 217 ? -1.136 -2.865 -8.969 1 95.25 217 ILE B O 1
ATOM 3797 N N . THR B 1 218 ? -1.175 -1.709 -7.09 1 93.62 218 THR B N 1
ATOM 3798 C CA . THR B 1 218 ? -0.924 -2.887 -6.27 1 93.62 218 THR B CA 1
ATOM 3799 C C . THR B 1 218 ? -2.045 -3.91 -6.434 1 93.62 218 THR B C 1
ATOM 3801 O O . THR B 1 218 ? -1.783 -5.105 -6.59 1 93.62 218 THR B O 1
ATOM 3804 N N . GLY B 1 219 ? -3.219 -3.414 -6.387 1 94.94 219 GLY B N 1
ATOM 3805 C CA . GLY B 1 219 ? -4.371 -4.277 -6.582 1 94.94 219 GLY B CA 1
ATOM 3806 C C . GLY B 1 219 ? -4.402 -4.926 -7.953 1 94.94 219 GLY B C 1
ATOM 3807 O O . GLY B 1 219 ? -4.77 -6.094 -8.086 1 94.94 219 GLY B O 1
ATOM 3808 N N . LEU B 1 220 ? -3.99 -4.16 -8.977 1 95.19 220 LEU B N 1
ATOM 3809 C CA . LEU B 1 220 ? -3.951 -4.672 -10.344 1 95.19 220 LEU B CA 1
ATOM 3810 C C . LEU B 1 220 ? -2.959 -5.824 -10.461 1 95.19 220 LEU B C 1
ATOM 3812 O O . LEU B 1 220 ? -3.271 -6.863 -11.055 1 95.19 220 LEU B O 1
ATOM 3816 N N . ILE B 1 221 ? -1.807 -5.609 -9.875 1 93.81 221 ILE B N 1
ATOM 3817 C CA . ILE B 1 221 ? -0.753 -6.617 -9.961 1 93.81 221 ILE B CA 1
ATOM 3818 C C . ILE B 1 221 ? -1.24 -7.926 -9.344 1 93.81 221 ILE B C 1
ATOM 3820 O O . ILE B 1 221 ? -1.046 -9 -9.922 1 93.81 221 ILE B O 1
ATOM 3824 N N . ALA B 1 222 ? -1.966 -7.828 -8.266 1 91.25 222 ALA B N 1
ATOM 3825 C CA . ALA B 1 222 ? -2.461 -9.016 -7.578 1 91.25 222 ALA B CA 1
ATOM 3826 C C . ALA B 1 222 ? -3.666 -9.609 -8.305 1 91.25 222 ALA B C 1
ATOM 3828 O O . ALA B 1 222 ? -3.738 -10.828 -8.516 1 91.25 222 ALA B O 1
ATOM 3829 N N . ALA B 1 223 ? -4.535 -8.805 -8.766 1 92.94 223 ALA B N 1
ATOM 3830 C CA . ALA B 1 223 ? -5.809 -9.25 -9.328 1 92.94 223 ALA B CA 1
ATOM 3831 C C . ALA B 1 223 ? -5.609 -9.867 -10.711 1 92.94 223 ALA B C 1
ATOM 3833 O O . ALA B 1 223 ? -6.352 -10.766 -11.109 1 92.94 223 ALA B O 1
ATOM 3834 N N . GLU B 1 224 ? -4.594 -9.445 -11.414 1 94.56 224 GLU B N 1
ATOM 3835 C CA . GLU B 1 224 ? -4.438 -9.875 -12.805 1 94.56 224 GLU B CA 1
ATOM 3836 C C . GLU B 1 224 ? -3.539 -11.109 -12.898 1 94.56 224 GLU B C 1
ATOM 3838 O O . GLU B 1 224 ? -3.23 -11.57 -14 1 94.56 224 GLU B O 1
ATOM 3843 N N . GLN B 1 225 ? -3.152 -11.609 -11.727 1 88.56 225 GLN B N 1
ATOM 3844 C CA . GLN B 1 225 ? -2.338 -12.82 -11.711 1 88.56 225 GLN B CA 1
ATOM 3845 C C . GLN B 1 225 ? -3.209 -14.07 -11.734 1 88.56 225 GLN B C 1
ATOM 3847 O O . GLN B 1 225 ? -2.717 -15.172 -11.977 1 88.56 225 GLN B O 1
ATOM 3852 N N . VAL B 1 226 ? -4.531 -13.836 -11.516 1 82.94 226 VAL B N 1
ATOM 3853 C CA . VAL B 1 226 ? -5.395 -15.008 -11.375 1 82.94 226 VAL B CA 1
ATOM 3854 C C . VAL B 1 226 ? -6.5 -14.961 -12.43 1 82.94 226 VAL B C 1
ATOM 3856 O O . VAL B 1 226 ? -7.277 -14 -12.477 1 82.94 226 VAL B O 1
ATOM 3859 N N . GLY B 1 227 ? -6.582 -16 -13.164 1 79.81 227 GLY B N 1
ATOM 3860 C CA . GLY B 1 227 ? -7.762 -16.266 -13.977 1 79.81 227 GLY B CA 1
ATOM 3861 C C . GLY B 1 227 ? -7.988 -15.203 -15.039 1 79.81 227 GLY B C 1
ATOM 3862 O O . GLY B 1 227 ? -9.125 -14.805 -15.297 1 79.81 227 GLY B O 1
ATOM 3863 N N . THR B 1 228 ? -6.879 -14.617 -15.484 1 84.38 228 THR B N 1
ATOM 3864 C CA . THR B 1 228 ? -7.047 -13.617 -16.531 1 84.38 228 THR B CA 1
ATOM 3865 C C . THR B 1 228 ? -6.164 -13.93 -17.734 1 84.38 228 THR B C 1
ATOM 3867 O O . THR B 1 228 ? -5.203 -14.695 -17.625 1 84.38 228 THR B O 1
ATOM 3870 N N . ARG B 1 229 ? -6.703 -13.406 -18.906 1 88.75 229 ARG B N 1
ATOM 3871 C CA . ARG B 1 229 ? -5.926 -13.586 -20.125 1 88.75 229 ARG B CA 1
ATOM 3872 C C . ARG B 1 229 ? -5.5 -12.242 -20.703 1 88.75 229 ARG B C 1
ATOM 3874 O O . ARG B 1 229 ? -5.055 -12.164 -21.844 1 88.75 229 ARG B O 1
ATOM 3881 N N . GLU B 1 230 ? -5.812 -11.25 -19.922 1 92.31 230 GLU B N 1
ATOM 3882 C CA . GLU B 1 230 ? -5.414 -9.914 -20.359 1 92.31 230 GLU B CA 1
ATOM 3883 C C . GLU B 1 230 ? -5.02 -9.039 -19.172 1 92.31 230 GLU B C 1
ATOM 3885 O O . GLU B 1 230 ? -5.516 -9.227 -18.062 1 92.31 230 GLU B O 1
ATOM 3890 N N . GLY B 1 231 ? -4.113 -8.102 -19.531 1 94.69 231 GLY B N 1
ATOM 3891 C CA . GLY B 1 231 ? -3.645 -7.188 -18.5 1 94.69 231 GLY B CA 1
ATOM 3892 C C . GLY B 1 231 ? -2.139 -7.219 -18.312 1 94.69 231 GLY B C 1
ATOM 3893 O O . GLY B 1 231 ? -1.49 -8.219 -18.641 1 94.69 231 GLY B O 1
ATOM 3894 N N . ILE B 1 232 ? -1.65 -6.215 -17.766 1 95.31 232 ILE B N 1
ATOM 3895 C CA . ILE B 1 232 ? -0.215 -6.121 -17.531 1 95.31 232 ILE B CA 1
ATOM 3896 C C . ILE B 1 232 ? 0.198 -7.156 -16.484 1 95.31 232 ILE B C 1
ATOM 3898 O O . ILE B 1 232 ? 1.255 -7.781 -16.594 1 95.31 232 ILE B O 1
ATOM 3902 N N . GLY B 1 233 ? -0.644 -7.281 -15.492 1 93.25 233 GLY B N 1
ATOM 3903 C CA . GLY B 1 233 ? -0.361 -8.289 -14.484 1 93.25 233 GLY B CA 1
ATOM 3904 C C . GLY B 1 233 ? -0.324 -9.703 -15.039 1 93.25 233 GLY B C 1
ATOM 3905 O O . GLY B 1 233 ? 0.468 -10.531 -14.594 1 93.25 233 GLY B O 1
ATOM 3906 N N . TYR B 1 234 ? -1.162 -10.016 -15.961 1 93.31 234 TYR B N 1
ATOM 3907 C CA . TYR B 1 234 ? -1.136 -11.297 -16.656 1 93.31 234 TYR B CA 1
ATOM 3908 C C . TYR B 1 234 ? 0.178 -11.484 -17.406 1 93.31 234 TYR B C 1
ATOM 3910 O O . TYR B 1 234 ? 0.754 -12.578 -17.391 1 93.31 234 TYR B O 1
ATOM 3918 N N . LEU B 1 235 ? 0.61 -10.406 -18.031 1 93.81 235 LEU B N 1
ATOM 3919 C CA . LEU B 1 235 ? 1.883 -10.445 -18.734 1 93.81 235 LEU B CA 1
ATOM 3920 C C . LEU B 1 235 ? 3.029 -10.766 -17.781 1 93.81 235 LEU B C 1
ATOM 3922 O O . LEU B 1 235 ? 3.99 -11.438 -18.172 1 93.81 235 LEU B O 1
ATOM 3926 N N . VAL B 1 236 ? 2.924 -10.312 -16.562 1 92.06 236 VAL B N 1
ATOM 3927 C CA . VAL B 1 236 ? 3.932 -10.602 -15.547 1 92.06 236 VAL B CA 1
ATOM 3928 C C . VAL B 1 236 ? 3.996 -12.109 -15.297 1 92.06 236 VAL B C 1
ATOM 3930 O O . VAL B 1 236 ? 5.086 -12.68 -15.227 1 92.06 236 VAL B O 1
ATOM 3933 N N . THR B 1 237 ? 2.863 -12.727 -15.172 1 89.81 237 THR B N 1
ATOM 3934 C CA . THR B 1 237 ? 2.795 -14.164 -14.922 1 89.81 237 THR B CA 1
ATOM 3935 C C . THR B 1 237 ? 3.391 -14.945 -16.078 1 89.81 237 THR B C 1
ATOM 3937 O O . THR B 1 237 ? 4.117 -15.922 -15.875 1 89.81 237 THR B O 1
ATOM 3940 N N . LEU B 1 238 ? 3.123 -14.523 -17.297 1 91.69 238 LEU B N 1
ATOM 3941 C CA . LEU B 1 238 ? 3.656 -15.188 -18.484 1 91.69 238 LEU B CA 1
ATOM 3942 C C . LEU B 1 238 ? 5.172 -15.039 -18.547 1 91.69 238 LEU B C 1
ATOM 3944 O O . LEU B 1 238 ? 5.883 -16 -18.859 1 91.69 238 LEU B O 1
ATOM 3948 N N . ALA B 1 239 ? 5.609 -13.828 -18.266 1 92.88 239 ALA B N 1
ATOM 3949 C CA . ALA B 1 239 ? 7.047 -13.562 -18.297 1 92.88 239 ALA B CA 1
ATOM 3950 C C . ALA B 1 239 ? 7.793 -14.438 -17.297 1 92.88 239 ALA B C 1
ATOM 3952 O O . ALA B 1 239 ? 8.891 -14.914 -17.578 1 92.88 239 ALA B O 1
ATOM 3953 N N . GLN B 1 240 ? 7.168 -14.602 -16.172 1 89.56 240 GLN B N 1
ATOM 3954 C CA . GLN B 1 240 ? 7.77 -15.438 -15.148 1 89.56 240 GLN B CA 1
ATOM 3955 C C . GLN B 1 240 ? 7.746 -16.906 -15.555 1 89.56 240 GLN B C 1
ATOM 3957 O O . GLN B 1 240 ? 8.734 -17.625 -15.383 1 89.56 240 GLN B O 1
ATOM 3962 N N . GLU B 1 241 ? 6.645 -17.344 -16.109 1 89.38 241 GLU B N 1
ATOM 3963 C CA . GLU B 1 241 ? 6.473 -18.734 -16.516 1 89.38 241 GLU B CA 1
ATOM 3964 C C . GLU B 1 241 ? 7.457 -19.125 -17.609 1 89.38 241 GLU B C 1
ATOM 3966 O O . GLU B 1 241 ? 8.016 -20.219 -17.594 1 89.38 241 GLU B O 1
ATOM 3971 N N . TYR B 1 242 ? 7.699 -18.234 -18.516 1 91.56 242 TYR B N 1
ATOM 3972 C CA . TYR B 1 242 ? 8.57 -18.516 -19.641 1 91.56 242 TYR B CA 1
ATOM 3973 C C . TYR B 1 242 ? 9.984 -18 -19.391 1 91.56 242 TYR B C 1
ATOM 3975 O O . TYR B 1 242 ? 10.844 -18.062 -20.266 1 91.56 242 TYR B O 1
ATOM 3983 N N 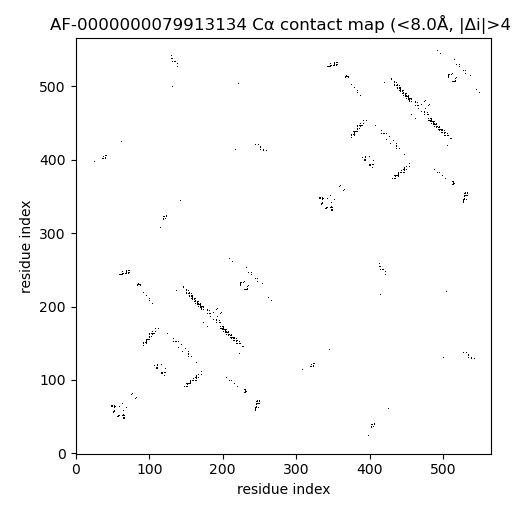. ASN B 1 243 ? 10.164 -17.469 -18.203 1 90.69 243 ASN B N 1
ATOM 3984 C CA . ASN B 1 243 ? 11.453 -16.953 -17.75 1 90.69 243 ASN B CA 1
ATOM 3985 C C . ASN B 1 243 ? 12.039 -15.953 -18.75 1 90.69 243 ASN B C 1
ATOM 3987 O O . ASN B 1 243 ? 13.203 -16.062 -19.125 1 90.69 243 ASN B O 1
ATOM 3991 N N . ARG B 1 244 ? 11.164 -15.086 -19.219 1 93.19 244 ARG B N 1
ATOM 3992 C CA . ARG B 1 244 ? 11.586 -13.992 -20.094 1 93.19 244 ARG B CA 1
ATOM 3993 C C . ARG B 1 244 ? 11.852 -12.727 -19.297 1 93.19 244 ARG B C 1
ATOM 3995 O O . ARG B 1 244 ? 10.938 -11.938 -19.047 1 93.19 244 ARG B O 1
ATOM 4002 N N . THR B 1 245 ? 13.117 -12.516 -19.109 1 92.44 245 THR B N 1
ATOM 4003 C CA . THR B 1 245 ? 13.508 -11.398 -18.266 1 92.44 245 THR B CA 1
ATOM 4004 C C . THR B 1 245 ? 13.25 -10.07 -18.969 1 92.44 245 THR B C 1
ATOM 4006 O O . THR B 1 245 ? 13.047 -9.039 -18.312 1 92.44 245 THR B O 1
ATOM 4009 N N . ASP B 1 246 ? 13.281 -10.047 -20.312 1 94.19 246 ASP B N 1
ATOM 4010 C CA . ASP B 1 246 ? 12.984 -8.828 -21.047 1 94.19 246 ASP B CA 1
ATOM 4011 C C . ASP B 1 246 ? 11.555 -8.359 -20.797 1 94.19 246 ASP B C 1
ATOM 4013 O O . ASP B 1 246 ? 11.32 -7.18 -20.531 1 94.19 246 ASP B O 1
ATOM 4017 N N . TYR B 1 247 ? 10.664 -9.383 -20.703 1 95 247 TYR B N 1
ATOM 4018 C CA . TYR B 1 247 ? 9.266 -9.047 -20.438 1 95 247 TYR B CA 1
ATOM 4019 C C . TYR B 1 247 ? 9.055 -8.711 -18.969 1 95 247 TYR B C 1
ATOM 4021 O O . TYR B 1 247 ? 8.203 -7.895 -18.625 1 95 247 TYR B O 1
ATOM 4029 N N . MET B 1 248 ? 9.867 -9.328 -18.094 1 94.5 248 MET B N 1
ATOM 4030 C CA . MET B 1 248 ? 9.742 -9 -16.688 1 94.5 248 MET B CA 1
ATOM 4031 C C . MET B 1 248 ? 10.109 -7.539 -16.438 1 94.5 248 MET B C 1
ATOM 4033 O O . MET B 1 248 ? 9.398 -6.824 -15.727 1 94.5 248 MET B O 1
ATOM 4037 N N . VAL B 1 249 ? 11.164 -7.098 -17.047 1 93.12 249 VAL B N 1
ATOM 4038 C CA . VAL B 1 249 ? 11.594 -5.707 -16.922 1 93.12 249 VAL B CA 1
ATOM 4039 C C . VAL B 1 249 ? 10.594 -4.789 -17.609 1 93.12 249 VAL B C 1
ATOM 4041 O O . VAL B 1 249 ? 10.266 -3.717 -17.109 1 93.12 249 VAL B O 1
ATOM 4044 N N . LEU B 1 250 ? 10.117 -5.242 -18.734 1 95.12 250 LEU B N 1
ATOM 4045 C CA . LEU B 1 250 ? 9.133 -4.453 -19.453 1 95.12 250 LEU B CA 1
ATOM 4046 C C . LEU B 1 250 ? 7.891 -4.211 -18.609 1 95.12 250 LEU B C 1
ATOM 4048 O O . LEU B 1 250 ? 7.344 -3.105 -18.594 1 95.12 250 LEU B O 1
ATOM 4052 N N . CYS B 1 251 ? 7.41 -5.211 -17.875 1 95.19 251 CYS B N 1
ATOM 4053 C CA . CYS B 1 251 ? 6.238 -5.078 -17.016 1 95.19 251 CYS B CA 1
ATOM 4054 C C . CYS B 1 251 ? 6.473 -4.039 -15.93 1 95.19 251 CYS B C 1
ATOM 4056 O O . CYS B 1 251 ? 5.57 -3.27 -15.602 1 95.19 251 CYS B O 1
ATOM 4058 N N . ILE B 1 252 ? 7.664 -3.961 -15.398 1 92.94 252 ILE B N 1
ATOM 4059 C CA . ILE B 1 252 ? 8.023 -2.959 -14.398 1 92.94 252 ILE B CA 1
ATOM 4060 C C . ILE B 1 252 ? 7.914 -1.562 -15.008 1 92.94 252 ILE B C 1
ATOM 4062 O O . ILE B 1 252 ? 7.34 -0.657 -14.406 1 92.94 252 ILE B O 1
ATOM 4066 N N . VAL B 1 253 ? 8.398 -1.451 -16.203 1 91.81 253 VAL B N 1
ATOM 4067 C CA . VAL B 1 253 ? 8.359 -0.175 -16.906 1 91.81 253 VAL B CA 1
ATOM 4068 C C . VAL B 1 253 ? 6.914 0.225 -17.172 1 91.81 253 VAL B C 1
ATOM 4070 O O . VAL B 1 253 ? 6.539 1.385 -16.984 1 91.81 253 VAL B O 1
ATOM 4073 N N . LEU B 1 254 ? 6.125 -0.717 -17.609 1 95.5 254 LEU B N 1
ATOM 4074 C CA . LEU B 1 254 ? 4.727 -0.435 -17.922 1 95.5 254 LEU B CA 1
ATOM 4075 C C . LEU B 1 254 ? 3.975 0.025 -16.672 1 95.5 254 LEU B C 1
ATOM 4077 O O . LEU B 1 254 ? 3.17 0.958 -16.734 1 95.5 254 LEU B O 1
ATOM 4081 N N . TYR B 1 255 ? 4.262 -0.565 -15.555 1 94.12 255 TYR B N 1
ATOM 4082 C CA . TYR B 1 255 ? 3.609 -0.148 -14.32 1 94.12 255 TYR B CA 1
ATOM 4083 C C . TYR B 1 255 ? 4.105 1.223 -13.883 1 94.12 255 TYR B C 1
ATOM 4085 O O . TYR B 1 255 ? 3.342 2.018 -13.328 1 94.12 255 TYR B O 1
ATOM 4093 N N . ALA B 1 256 ? 5.379 1.474 -14.086 1 89.5 256 ALA B N 1
ATOM 4094 C CA . ALA B 1 256 ? 5.902 2.805 -13.789 1 89.5 256 ALA B CA 1
ATOM 4095 C C . ALA B 1 256 ? 5.223 3.867 -14.648 1 89.5 256 ALA B C 1
ATOM 4097 O O . ALA B 1 256 ? 4.859 4.938 -14.156 1 89.5 256 ALA B O 1
ATOM 4098 N N . VAL B 1 257 ? 5.047 3.557 -15.898 1 91.38 257 VAL B N 1
ATOM 4099 C CA . VAL B 1 257 ? 4.375 4.465 -16.828 1 91.38 257 VAL B CA 1
ATOM 4100 C C . VAL B 1 257 ? 2.926 4.672 -16.375 1 91.38 257 VAL B C 1
ATOM 4102 O O . VAL B 1 257 ? 2.414 5.793 -16.406 1 91.38 257 VAL B O 1
ATOM 4105 N N . LEU B 1 258 ? 2.299 3.604 -16.016 1 93.06 258 LEU B N 1
ATOM 4106 C CA . LEU B 1 258 ? 0.937 3.709 -15.5 1 93.06 258 LEU B CA 1
ATOM 4107 C C . LEU B 1 258 ? 0.883 4.629 -14.281 1 93.06 258 LEU B C 1
ATOM 4109 O O . LEU B 1 258 ? -0.026 5.449 -14.164 1 93.06 258 LEU B O 1
ATOM 4113 N N . GLY B 1 259 ? 1.812 4.5 -13.398 1 90.19 259 GLY B N 1
ATOM 4114 C CA . GLY B 1 259 ? 1.909 5.391 -12.258 1 90.19 259 GLY B CA 1
ATOM 4115 C C . GLY B 1 259 ? 2.064 6.848 -12.648 1 90.19 259 GLY B C 1
ATOM 4116 O O . GLY B 1 259 ? 1.443 7.73 -12.047 1 90.19 259 GLY B O 1
ATOM 4117 N N . LEU B 1 260 ? 2.857 7.098 -13.656 1 87.56 260 LEU B N 1
ATOM 4118 C CA . LEU B 1 260 ? 3.062 8.453 -14.141 1 87.56 260 LEU B CA 1
ATOM 4119 C C . LEU B 1 260 ? 1.782 9.016 -14.758 1 87.56 260 LEU B C 1
ATOM 4121 O O . LEU B 1 260 ? 1.473 10.195 -14.594 1 87.56 260 LEU B O 1
ATOM 4125 N N . ILE B 1 261 ? 1.104 8.18 -15.43 1 91.94 261 ILE B N 1
ATOM 4126 C CA . ILE B 1 261 ? -0.174 8.578 -16.016 1 91.94 261 ILE B CA 1
ATOM 4127 C C . ILE B 1 261 ? -1.146 8.969 -14.898 1 91.94 261 ILE B C 1
ATOM 4129 O O . ILE B 1 261 ? -1.814 10 -14.984 1 91.94 261 ILE B O 1
ATOM 4133 N N . PHE B 1 262 ? -1.185 8.203 -13.875 1 93.5 262 PHE B N 1
ATOM 4134 C CA . PHE B 1 262 ? -2.064 8.484 -12.742 1 93.5 262 PHE B CA 1
ATOM 4135 C C . PHE B 1 262 ? -1.671 9.789 -12.062 1 93.5 262 PHE B C 1
ATOM 4137 O O . PHE B 1 262 ? -2.533 10.594 -11.703 1 93.5 262 PHE B O 1
ATOM 4144 N N . ASP B 1 263 ? -0.43 9.984 -11.945 1 87.62 263 ASP B N 1
ATOM 4145 C CA . ASP B 1 263 ? 0.047 11.242 -11.375 1 87.62 263 ASP B CA 1
ATOM 4146 C C . ASP B 1 263 ? -0.374 12.43 -12.242 1 87.62 263 ASP B C 1
ATOM 4148 O O . ASP B 1 263 ? -0.774 13.477 -11.719 1 87.62 263 ASP B O 1
ATOM 4152 N N . ALA B 1 264 ? -0.253 12.297 -13.508 1 90.12 264 ALA B N 1
ATOM 4153 C CA . ALA B 1 264 ? -0.638 13.359 -14.445 1 90.12 264 ALA B CA 1
ATOM 4154 C C . ALA B 1 264 ? -2.133 13.648 -14.352 1 90.12 264 ALA B C 1
ATOM 4156 O O . ALA B 1 264 ? -2.551 14.805 -14.414 1 90.12 264 ALA B O 1
ATOM 4157 N N . VAL B 1 265 ? -2.898 12.625 -14.219 1 92.94 265 VAL B N 1
ATOM 4158 C CA . VAL B 1 265 ? -4.344 12.773 -14.086 1 92.94 265 VAL B CA 1
ATOM 4159 C C . VAL B 1 265 ? -4.664 13.602 -12.844 1 92.94 265 VAL B C 1
ATOM 4161 O O . VAL B 1 265 ? -5.477 14.531 -12.906 1 92.94 265 VAL B O 1
ATOM 4164 N N . VAL B 1 266 ? -4.055 13.336 -11.758 1 92.38 266 VAL B N 1
ATOM 4165 C CA . VAL B 1 266 ? -4.293 14.062 -10.516 1 92.38 266 VAL B CA 1
ATOM 4166 C C . VAL B 1 266 ? -3.865 15.516 -10.672 1 92.38 266 VAL B C 1
ATOM 4168 O O . VAL B 1 266 ? -4.562 16.438 -10.219 1 92.38 266 VAL B O 1
ATOM 4171 N N . ARG B 1 267 ? -2.773 15.742 -11.352 1 89.12 267 ARG B N 1
ATOM 4172 C CA . ARG B 1 267 ? -2.277 17.094 -11.562 1 89.12 267 ARG B CA 1
ATOM 4173 C C . ARG B 1 267 ? -3.248 17.906 -12.414 1 89.12 267 ARG B C 1
ATOM 4175 O O . ARG B 1 267 ? -3.455 19.094 -12.164 1 89.12 267 ARG B O 1
ATOM 4182 N N . VAL B 1 268 ? -3.723 17.297 -13.391 1 91.19 268 VAL B N 1
ATOM 4183 C CA . VAL B 1 268 ? -4.68 17.969 -14.266 1 91.19 268 VAL B CA 1
ATOM 4184 C C . VAL B 1 268 ? -5.941 18.312 -13.484 1 91.19 268 VAL B C 1
ATOM 4186 O O . VAL B 1 268 ? -6.469 19.422 -13.609 1 91.19 268 VAL B O 1
ATOM 4189 N N . ILE B 1 269 ? -6.391 17.422 -12.664 1 91.94 269 ILE B N 1
ATOM 4190 C CA . ILE B 1 269 ? -7.57 17.672 -11.844 1 91.94 269 ILE B CA 1
ATOM 4191 C C . ILE B 1 269 ? -7.281 18.797 -10.859 1 91.94 269 ILE B C 1
ATOM 4193 O O . ILE B 1 269 ? -8.133 19.656 -10.633 1 91.94 269 ILE B O 1
ATOM 4197 N N . GLU B 1 270 ? -6.141 18.766 -10.297 1 88.75 270 GLU B N 1
ATOM 4198 C CA . GLU B 1 270 ? -5.73 19.812 -9.359 1 88.75 270 GLU B CA 1
ATOM 4199 C C . GLU B 1 270 ? -5.727 21.188 -10.023 1 88.75 270 GLU B C 1
ATOM 4201 O O . GLU B 1 270 ? -6.16 22.172 -9.43 1 88.75 270 GLU B O 1
ATOM 4206 N N . LYS B 1 271 ? -5.273 21.312 -11.195 1 86.5 271 LYS B N 1
ATOM 4207 C CA . LYS B 1 271 ? -5.164 22.562 -11.93 1 86.5 271 LYS B CA 1
ATOM 4208 C C . LYS B 1 271 ? -6.543 23.156 -12.211 1 86.5 271 LYS B C 1
ATOM 4210 O O . LYS B 1 271 ? -6.734 24.375 -12.125 1 86.5 271 LYS B O 1
ATOM 4215 N N . PHE B 1 272 ? -7.418 22.281 -12.453 1 86.5 272 PHE B N 1
ATOM 4216 C CA . PHE B 1 272 ? -8.742 22.766 -12.82 1 86.5 272 PHE B CA 1
ATOM 4217 C C . PHE B 1 272 ? -9.609 22.969 -11.586 1 86.5 272 PHE B C 1
ATOM 4219 O O . PHE B 1 272 ? -10.469 23.859 -11.562 1 86.5 272 PHE B O 1
ATOM 4226 N N . ALA B 1 273 ? -9.383 22.203 -10.578 1 82.19 273 ALA B N 1
ATOM 4227 C CA . ALA B 1 273 ? -10.242 22.25 -9.398 1 82.19 273 ALA B CA 1
ATOM 4228 C C . ALA B 1 273 ? -9.742 23.297 -8.398 1 82.19 273 ALA B C 1
ATOM 4230 O O . ALA B 1 273 ? -10.531 23.828 -7.613 1 82.19 273 ALA B O 1
ATOM 4231 N N . MET B 1 274 ? -8.461 23.5 -8.422 1 77.62 274 MET B N 1
ATOM 4232 C CA . MET B 1 274 ? -7.906 24.469 -7.477 1 77.62 274 MET B CA 1
ATOM 4233 C C . MET B 1 274 ? -7.109 25.547 -8.203 1 77.62 274 MET B C 1
ATOM 4235 O O . MET B 1 274 ? -5.91 25.703 -7.969 1 77.62 274 MET B O 1
ATOM 4239 N N . PRO B 1 275 ? -7.766 26.344 -8.984 1 65.88 275 PRO B N 1
ATOM 4240 C CA . PRO B 1 275 ? -7.035 27.375 -9.719 1 65.88 275 PRO B CA 1
ATOM 4241 C C . PRO B 1 275 ? -6.449 28.453 -8.812 1 65.88 275 PRO B C 1
ATOM 4243 O O . PRO B 1 275 ? -5.492 29.141 -9.188 1 65.88 275 PRO B O 1
ATOM 4246 N N . TRP B 1 276 ? -6.961 28.625 -7.656 1 62.88 276 TRP B N 1
ATOM 4247 C CA . TRP B 1 276 ? -6.539 29.672 -6.742 1 62.88 276 TRP B CA 1
ATOM 4248 C C . TRP B 1 276 ? -5.188 29.344 -6.117 1 62.88 276 TRP B C 1
ATOM 4250 O O . TRP B 1 276 ? -4.477 30.234 -5.656 1 62.88 276 TRP B O 1
ATOM 4260 N N . ARG B 1 277 ? -4.902 28.094 -5.887 1 57.84 277 ARG B N 1
ATOM 4261 C CA . ARG B 1 277 ? -3.619 27.719 -5.305 1 57.84 277 ARG B CA 1
ATOM 4262 C C . ARG B 1 277 ? -2.467 28.094 -6.234 1 57.84 277 ARG B C 1
ATOM 4264 O O . ARG B 1 277 ? -1.349 28.344 -5.777 1 57.84 277 ARG B O 1
ATOM 4271 N N . GLN B 1 278 ? -2.639 28.078 -7.484 1 51.91 278 GLN B N 1
ATOM 4272 C CA . GLN B 1 278 ? -1.599 28.469 -8.43 1 51.91 278 GLN B CA 1
ATOM 4273 C C . GLN B 1 278 ? -1.241 29.938 -8.281 1 51.91 278 GLN B C 1
ATOM 4275 O O . GLN B 1 278 ? -0.1 30.344 -8.531 1 51.91 278 GLN B O 1
ATOM 4280 N N . LEU B 1 279 ? -2.113 30.641 -7.84 1 47.09 279 LEU B N 1
ATOM 4281 C CA . LEU B 1 279 ? 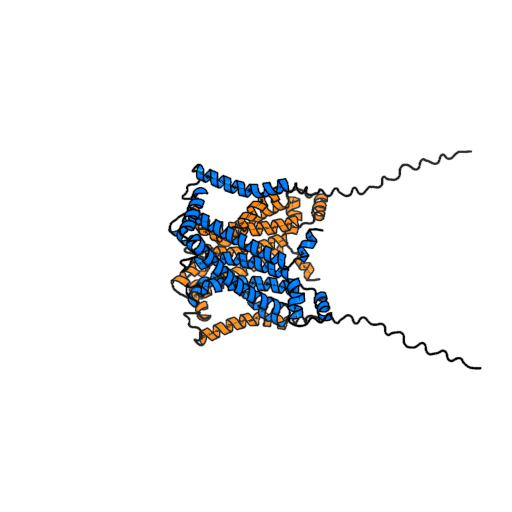-1.822 32.062 -7.711 1 47.09 279 LEU B CA 1
ATOM 4282 C C . LEU B 1 279 ? -0.929 32.344 -6.504 1 47.09 279 LEU B C 1
ATOM 4284 O O . LEU B 1 279 ? -0.178 33.312 -6.484 1 47.09 279 LEU B O 1
ATOM 4288 N N . SER B 1 280 ? -1.015 31.547 -5.535 1 45.72 280 SER B N 1
ATOM 4289 C CA . SER B 1 280 ? -0.235 31.875 -4.348 1 45.72 280 SER B CA 1
ATOM 4290 C C . SER B 1 280 ? 1.234 31.516 -4.531 1 45.72 280 SER B C 1
ATOM 4292 O O . SER B 1 280 ? 2.098 32 -3.795 1 45.72 280 SER B O 1
ATOM 4294 N N . VAL B 1 281 ? 1.604 30.625 -5.348 1 45.06 281 VAL B N 1
ATOM 4295 C CA . VAL B 1 281 ? 3.008 30.281 -5.562 1 45.06 281 VAL B CA 1
ATOM 4296 C C . VAL B 1 281 ? 3.664 31.328 -6.465 1 45.06 281 VAL B C 1
ATOM 4298 O O . VAL B 1 281 ? 4.883 31.5 -6.426 1 45.06 281 VAL B O 1
ATOM 4301 N N . THR B 1 282 ? 2.938 31.984 -7.293 1 38.47 282 THR B N 1
ATOM 4302 C CA . THR B 1 282 ? 3.572 33 -8.133 1 38.47 282 THR B CA 1
ATOM 4303 C C . THR B 1 282 ? 3.797 34.281 -7.348 1 38.47 282 THR B C 1
ATOM 4305 O O . THR B 1 282 ? 4.453 35.219 -7.836 1 38.47 282 THR B O 1
ATOM 4308 N N . ARG B 1 283 ? 3.229 34.469 -6.098 1 32.69 283 ARG B N 1
ATOM 4309 C CA . ARG B 1 283 ? 3.623 35.719 -5.461 1 32.69 283 ARG B CA 1
ATOM 4310 C C . ARG B 1 283 ? 4.773 35.5 -4.488 1 32.69 283 ARG B C 1
ATOM 4312 O O . ARG B 1 283 ? 4.773 34.531 -3.723 1 32.69 283 ARG B O 1
#

Solvent-accessible surface area (backbone atoms only — not comparable to full-atom values): 28741 Å² total; per-residue (Å²): 135,81,76,77,73,70,76,77,81,70,79,70,78,72,74,76,64,74,66,68,73,74,68,77,61,77,71,72,63,57,64,80,56,47,51,55,39,32,46,40,42,52,47,47,52,50,46,50,45,41,49,30,30,72,71,54,79,32,44,55,82,66,40,39,29,64,67,49,25,50,49,44,50,48,52,32,51,73,71,45,50,44,59,52,14,48,48,48,42,49,48,42,39,48,51,5,41,50,50,8,40,51,54,10,41,52,52,8,47,48,21,36,75,30,71,67,32,35,36,46,49,47,34,44,39,50,49,55,64,43,38,58,56,75,54,42,48,57,52,36,35,67,69,54,35,57,53,68,59,28,46,25,51,47,21,16,60,58,16,20,39,51,18,19,52,26,23,20,50,21,42,53,64,49,52,62,65,58,52,49,49,41,40,72,74,63,38,53,71,68,52,31,42,68,66,48,44,46,64,69,13,37,68,33,38,52,51,17,46,54,52,29,56,55,50,29,52,58,39,42,48,60,41,21,60,46,72,47,94,55,14,52,27,24,48,40,51,49,16,52,73,68,64,33,36,24,46,33,53,40,42,37,50,51,48,28,51,50,48,50,50,51,51,49,52,52,50,54,48,44,55,69,73,41,57,69,61,61,55,58,73,76,102,135,81,75,78,73,72,78,76,82,70,80,71,77,72,73,76,64,73,65,68,73,74,68,77,62,77,72,71,64,57,64,79,57,47,52,56,40,32,46,40,43,54,47,47,52,51,46,48,45,40,49,30,30,72,72,53,76,32,45,55,80,67,39,40,29,63,69,49,25,51,48,45,50,49,53,33,50,74,72,43,49,44,58,52,14,49,48,49,42,48,50,41,41,50,52,4,42,49,50,8,41,52,52,10,41,54,52,8,46,49,21,36,75,31,73,66,31,35,37,46,48,47,33,45,40,50,49,55,64,43,39,58,58,75,55,43,49,56,53,35,34,65,69,52,35,57,54,69,58,29,46,26,50,48,21,16,60,58,15,20,41,52,19,19,53,27,22,21,51,22,40,54,63,49,53,62,66,57,51,50,48,41,39,71,73,64,38,55,70,68,54,30,40,67,66,48,43,45,64,70,12,39,68,32,39,52,52,18,48,53,52,29,55,55,48,30,51,56,40,42,46,59,43,21,61,45,73,50,93,54,14,53,27,23,48,41,50,51,17,51,73,68,65,33,36,24,45,34,52,40,43,36,50,52,48,28,50,51,48,51,51,52,52,50,52,53,50,53,49,45,54,70,75,42,57,68,63,61,56,59,73,75,101

pLDDT: mean 81.4, std 17.35, range [32.31, 98.12]

Radius of gyration: 30.24 Å; Cα contacts (8 Å, |Δi|>4): 692; chains: 2; bounding box: 84×110×70 Å